Protein AF-0000000086038289 (afdb_homodimer)

Structure (mmCIF, N/CA/C/O backbone):
data_AF-0000000086038289-model_v1
#
loop_
_entity.id
_entity.type
_entity.pdbx_description
1 polymer 'Transmembrane protein'
#
loop_
_atom_site.group_PDB
_atom_site.id
_atom_site.type_symbol
_atom_site.label_atom_id
_atom_site.label_alt_id
_atom_site.label_comp_id
_atom_site.label_asym_id
_atom_site.label_entity_id
_atom_site.label_seq_id
_atom_site.pdbx_PDB_ins_code
_atom_site.Cartn_x
_atom_site.Cartn_y
_atom_site.Cartn_z
_atom_site.occupancy
_atom_site.B_iso_or_equiv
_atom_site.auth_seq_id
_atom_site.auth_comp_id
_atom_site.auth_asym_id
_atom_site.auth_atom_id
_atom_site.pdbx_PDB_model_num
ATOM 1 N N . MET A 1 1 ? -12.789 -23.281 13.844 1 63.75 1 MET A N 1
ATOM 2 C CA . MET A 1 1 ? -12.156 -24.422 13.195 1 63.75 1 MET A CA 1
ATOM 3 C C . MET A 1 1 ? -13.172 -25.219 12.391 1 63.75 1 MET A C 1
ATOM 5 O O . MET A 1 1 ? -12.883 -25.656 11.273 1 63.75 1 MET A O 1
ATOM 9 N N . GLY A 1 2 ? -14.281 -25.141 12.805 1 69.75 2 GLY A N 1
ATOM 10 C CA . GLY A 1 2 ? -15.336 -25.875 12.117 1 69.75 2 GLY A CA 1
ATOM 11 C C . GLY A 1 2 ? -15.688 -25.297 10.766 1 69.75 2 GLY A C 1
ATOM 12 O O . GLY A 1 2 ? -15.836 -26.031 9.781 1 69.75 2 GLY A O 1
ATOM 13 N N . LYS A 1 3 ? -15.633 -24.031 10.641 1 82.62 3 LYS A N 1
ATOM 14 C CA . LYS A 1 3 ? -15.992 -23.375 9.383 1 82.62 3 LYS A CA 1
ATOM 15 C C . LYS A 1 3 ? -14.914 -23.594 8.328 1 82.62 3 LYS A C 1
ATOM 17 O O . LYS A 1 3 ? -15.219 -23.781 7.148 1 82.62 3 LYS A O 1
ATOM 22 N N . VAL A 1 4 ? -13.648 -23.75 8.844 1 89.62 4 VAL A N 1
ATOM 23 C CA . VAL A 1 4 ? -12.516 -23.953 7.945 1 89.62 4 VAL A CA 1
ATOM 24 C C . VAL A 1 4 ? -12.586 -25.344 7.336 1 89.62 4 VAL A C 1
ATOM 26 O O . VAL A 1 4 ? -12.438 -25.516 6.121 1 89.62 4 VAL A O 1
ATOM 29 N N . ILE A 1 5 ? -12.875 -26.281 8.109 1 90.94 5 ILE A N 1
ATOM 30 C CA . ILE A 1 5 ? -12.914 -27.672 7.656 1 90.94 5 ILE A CA 1
ATOM 31 C C . ILE A 1 5 ? -14.086 -27.875 6.703 1 90.94 5 ILE A C 1
ATOM 33 O O . ILE A 1 5 ? -13.977 -28.594 5.707 1 90.94 5 ILE A O 1
ATOM 37 N N . LYS A 1 6 ? -15.156 -27.25 6.996 1 90.75 6 LYS A N 1
ATOM 38 C CA . LYS A 1 6 ? -16.328 -27.344 6.129 1 90.75 6 LYS A CA 1
ATOM 39 C C . LYS A 1 6 ? -16.047 -26.75 4.758 1 90.75 6 LYS A C 1
ATOM 41 O O . LYS A 1 6 ? -16.406 -27.328 3.732 1 90.75 6 LYS A O 1
ATOM 46 N N . THR A 1 7 ? -15.375 -25.688 4.785 1 91.5 7 THR A N 1
ATOM 47 C CA . THR A 1 7 ? -15.047 -25.016 3.525 1 91.5 7 THR A CA 1
ATOM 48 C C . THR A 1 7 ? -14.039 -25.844 2.73 1 91.5 7 THR A C 1
ATOM 50 O O . THR A 1 7 ? -14.133 -25.938 1.505 1 91.5 7 THR A O 1
ATOM 53 N N . LEU A 1 8 ? -13.117 -26.438 3.459 1 93.44 8 LEU A N 1
ATOM 54 C CA . LEU A 1 8 ? -12.117 -27.266 2.797 1 93.44 8 LEU A CA 1
ATOM 55 C C . LEU A 1 8 ? -12.758 -28.516 2.203 1 93.44 8 LEU A C 1
ATOM 57 O O . LEU A 1 8 ? -12.43 -28.922 1.083 1 93.44 8 LEU A O 1
ATOM 61 N N . ARG A 1 9 ? -13.703 -29.094 2.893 1 93.12 9 ARG A N 1
ATOM 62 C CA . ARG A 1 9 ? -14.406 -30.281 2.402 1 93.12 9 ARG A CA 1
ATOM 63 C C . ARG A 1 9 ? -15.258 -29.938 1.184 1 93.12 9 ARG A C 1
ATOM 65 O O . ARG A 1 9 ? -15.297 -30.703 0.214 1 93.12 9 ARG A O 1
ATOM 72 N N . LYS A 1 10 ? -15.859 -28.844 1.249 1 92.44 10 LYS A N 1
ATOM 73 C CA . LYS A 1 10 ? -16.656 -28.391 0.11 1 92.44 10 LYS A CA 1
ATOM 74 C C . LYS A 1 10 ? -15.773 -28.141 -1.113 1 92.44 10 LYS A C 1
ATOM 76 O O . LYS A 1 10 ? -16.188 -28.438 -2.242 1 92.44 10 LYS A O 1
ATOM 81 N N . SER A 1 11 ? -14.609 -27.641 -0.886 1 93.81 11 SER A N 1
ATOM 82 C CA . SER A 1 11 ? -13.688 -27.375 -1.986 1 93.81 11 SER A CA 1
ATOM 83 C C . SER A 1 11 ? -13.203 -28.672 -2.631 1 93.81 11 SER A C 1
ATOM 85 O O . SER A 1 11 ? -13.141 -28.766 -3.857 1 93.81 11 SER A O 1
ATOM 87 N N . ILE A 1 12 ? -12.906 -29.609 -1.766 1 93.38 12 ILE A N 1
ATOM 88 C CA . ILE A 1 12 ? -12.422 -30.891 -2.275 1 93.38 12 ILE A CA 1
ATOM 89 C C . ILE A 1 12 ? -13.547 -31.609 -3.01 1 93.38 12 ILE A C 1
ATOM 91 O O . ILE A 1 12 ? -13.32 -32.25 -4.043 1 93.38 12 ILE A O 1
ATOM 95 N N . ASN A 1 13 ? -14.734 -31.484 -2.561 1 92.5 13 ASN A N 1
ATOM 96 C CA . ASN A 1 13 ? -15.891 -32.094 -3.227 1 92.5 13 ASN A CA 1
ATOM 97 C C . ASN A 1 13 ? -16.141 -31.438 -4.586 1 92.5 13 ASN A C 1
ATOM 99 O O . ASN A 1 13 ? -16.484 -32.125 -5.551 1 92.5 13 ASN A O 1
ATOM 103 N N . ALA A 1 14 ? -15.961 -30.188 -4.613 1 91.81 14 ALA A N 1
ATOM 104 C CA . ALA A 1 14 ? -16.125 -29.484 -5.883 1 91.81 14 ALA A CA 1
ATOM 105 C C . ALA A 1 14 ? -15.047 -29.891 -6.883 1 91.81 14 ALA A C 1
ATOM 107 O O . ALA A 1 14 ? -15.328 -30.078 -8.07 1 91.81 14 ALA A O 1
ATOM 108 N N . PHE A 1 15 ? -13.867 -30.078 -6.398 1 93.44 15 PHE A N 1
ATOM 109 C CA . PHE A 1 15 ? -12.758 -30.5 -7.238 1 93.44 15 PHE A CA 1
ATOM 110 C C . PHE A 1 15 ? -13 -31.906 -7.797 1 93.44 15 PHE A C 1
ATOM 112 O O . PHE A 1 15 ? -12.781 -32.156 -8.984 1 93.44 15 PHE A O 1
ATOM 119 N N . LEU A 1 16 ? -13.508 -32.75 -6.934 1 93.06 16 LEU A N 1
ATOM 120 C CA . LEU A 1 16 ? -13.758 -34.125 -7.355 1 93.06 16 LEU A CA 1
ATOM 121 C C . LEU A 1 16 ? -14.961 -34.219 -8.289 1 93.06 16 LEU A C 1
ATOM 123 O O . LEU A 1 16 ? -15 -35.062 -9.195 1 93.06 16 LEU A O 1
ATOM 127 N N . HIS A 1 17 ? -15.844 -33.312 -8.141 1 89.94 17 HIS A N 1
ATOM 128 C CA . HIS A 1 17 ? -17.047 -33.281 -8.977 1 89.94 17 HIS A CA 1
ATOM 129 C C . HIS A 1 17 ? -16.703 -32.906 -10.414 1 89.94 17 HIS A C 1
ATOM 131 O O . HIS A 1 17 ? -17.25 -33.469 -11.359 1 89.94 17 HIS A O 1
ATOM 137 N N . PHE A 1 18 ? -15.797 -32 -10.594 1 90.88 18 PHE A N 1
ATOM 138 C CA . PHE A 1 18 ? -15.406 -31.547 -11.922 1 90.88 18 PHE A CA 1
ATOM 139 C C . PHE A 1 18 ? -13.961 -31.938 -12.227 1 90.88 18 PHE A C 1
ATOM 141 O O . PHE A 1 18 ? -13.227 -31.172 -12.859 1 90.88 18 PHE A O 1
ATOM 148 N N . TYR A 1 19 ? -13.555 -33.062 -11.797 1 91.19 19 TYR A N 1
ATOM 149 C CA . TYR A 1 19 ? -12.156 -33.469 -11.852 1 91.19 19 TYR A CA 1
ATOM 150 C C . TYR A 1 19 ? -11.648 -33.5 -13.289 1 91.19 19 TYR A C 1
ATOM 152 O O . TYR A 1 19 ? -10.547 -33.031 -13.578 1 91.19 19 TYR A O 1
ATOM 160 N N . HIS A 1 20 ? -12.406 -34 -14.281 1 89.88 20 HIS A N 1
ATOM 161 C CA . HIS A 1 20 ? -11.953 -34.156 -15.664 1 89.88 20 HIS A CA 1
ATOM 162 C C . HIS A 1 20 ? -11.75 -32.812 -16.328 1 89.88 20 HIS A C 1
ATOM 164 O O . HIS A 1 20 ? -10.727 -32.562 -16.969 1 89.88 20 HIS A O 1
ATOM 170 N N . SER A 1 21 ? -12.688 -31.953 -16.094 1 90.31 21 SER A N 1
ATOM 171 C CA . SER A 1 21 ? -12.578 -30.625 -16.688 1 90.31 21 SER A CA 1
ATOM 172 C C . SER A 1 21 ? -11.461 -29.828 -16.047 1 90.31 21 SER A C 1
ATOM 174 O O . SER A 1 21 ? -10.672 -29.188 -16.75 1 90.31 21 SER A O 1
ATOM 176 N N . LEU A 1 22 ? -11.289 -29.922 -14.734 1 93.81 22 LEU A N 1
ATOM 177 C CA . LEU A 1 22 ? -10.297 -29.141 -14.008 1 93.81 22 LEU A CA 1
ATOM 178 C C . LEU A 1 22 ? -8.891 -29.703 -14.242 1 93.81 22 LEU A C 1
ATOM 180 O O . LEU A 1 22 ? -7.926 -28.953 -14.344 1 93.81 22 LEU A O 1
ATOM 184 N N . ALA A 1 23 ? -8.82 -30.969 -14.305 1 94.31 23 ALA A N 1
ATOM 185 C CA . ALA A 1 23 ? -7.527 -31.609 -14.586 1 94.31 23 ALA A CA 1
ATOM 186 C C . ALA A 1 23 ? -7.035 -31.25 -15.984 1 94.31 23 ALA A C 1
ATOM 188 O O . ALA A 1 23 ? -5.832 -31.078 -16.203 1 94.31 23 ALA A O 1
ATOM 189 N N . SER A 1 24 ? -7.969 -31.125 -16.906 1 93.62 24 SER A N 1
ATOM 190 C CA . SER A 1 24 ? -7.598 -30.734 -18.266 1 93.62 24 SER A CA 1
ATOM 191 C C . SER A 1 24 ? -7.137 -29.281 -18.312 1 93.62 24 SER A C 1
ATOM 193 O O . SER A 1 24 ? -6.176 -28.953 -19.016 1 93.62 24 SER A O 1
ATOM 195 N N . ILE A 1 25 ? -7.754 -28.438 -17.578 1 93.62 25 ILE A N 1
ATOM 196 C CA . ILE A 1 25 ? -7.355 -27.047 -17.516 1 93.62 25 ILE A CA 1
ATOM 197 C C . ILE A 1 25 ? -5.969 -26.922 -16.875 1 93.62 25 ILE A C 1
ATOM 199 O O . ILE A 1 25 ? -5.125 -26.156 -17.359 1 93.62 25 ILE A O 1
ATOM 203 N N . ALA A 1 26 ? -5.742 -27.703 -15.82 1 95.56 26 ALA A N 1
ATOM 204 C CA . ALA A 1 26 ? -4.438 -27.719 -15.164 1 95.56 26 ALA A CA 1
ATOM 205 C C . ALA A 1 26 ? -3.344 -28.188 -16.125 1 95.56 26 ALA A C 1
ATOM 207 O O . ALA A 1 26 ? -2.252 -27.625 -16.156 1 95.56 26 ALA A O 1
ATOM 208 N N . ALA A 1 27 ? -3.662 -29.125 -16.938 1 94.5 27 ALA A N 1
ATOM 209 C CA . ALA A 1 27 ? -2.68 -29.75 -17.812 1 94.5 27 ALA A CA 1
ATOM 210 C C . ALA A 1 27 ? -2.398 -28.875 -19.031 1 94.5 27 ALA A C 1
ATOM 212 O O . ALA A 1 27 ? -1.263 -28.797 -19.516 1 94.5 27 ALA A O 1
ATOM 213 N N . ILE A 1 28 ? -3.34 -28.125 -19.453 1 93.56 28 ILE A N 1
ATOM 214 C CA . ILE A 1 28 ? -3.182 -27.422 -20.719 1 93.56 28 ILE A CA 1
ATOM 215 C C . ILE A 1 28 ? -2.844 -25.953 -20.453 1 93.56 28 ILE A C 1
ATOM 217 O O . ILE A 1 28 ? -1.896 -25.406 -21.031 1 93.56 28 ILE A O 1
ATOM 221 N N . LEU A 1 29 ? -3.516 -25.406 -19.562 1 93.81 29 LEU A N 1
ATOM 222 C CA . LEU A 1 29 ? -3.387 -23.953 -19.406 1 93.81 29 LEU A CA 1
ATOM 223 C C . LEU A 1 29 ? -2.424 -23.609 -18.266 1 93.81 29 LEU A C 1
ATOM 225 O O . LEU A 1 29 ? -1.575 -22.734 -18.422 1 93.81 29 LEU A O 1
ATOM 229 N N . ILE A 1 30 ? -2.457 -24.297 -17.109 1 95.94 30 ILE A N 1
ATOM 230 C CA . ILE A 1 30 ? -1.683 -23.922 -15.938 1 95.94 30 ILE A CA 1
ATOM 231 C C . ILE A 1 30 ? -0.299 -24.562 -16 1 95.94 30 ILE A C 1
ATOM 233 O O . ILE A 1 30 ? 0.666 -24.031 -15.453 1 95.94 30 ILE A O 1
ATOM 237 N N . PHE A 1 31 ? -0.179 -25.609 -16.734 1 96 31 PHE A N 1
ATOM 238 C CA . PHE A 1 31 ? 1.051 -26.391 -16.766 1 96 31 PHE A CA 1
ATOM 239 C C . PHE A 1 31 ? 2.225 -25.547 -17.234 1 96 31 PHE A C 1
ATOM 241 O O . PHE A 1 31 ? 3.277 -25.516 -16.594 1 96 31 PHE A O 1
ATOM 248 N N . PRO A 1 32 ? 2.104 -24.828 -18.344 1 93.75 32 PRO A N 1
ATOM 249 C CA . PRO A 1 32 ? 3.244 -24.016 -18.766 1 93.75 32 PRO A CA 1
ATOM 250 C C . PRO A 1 32 ? 3.641 -22.969 -17.719 1 93.75 32 PRO A C 1
ATOM 252 O O . PRO A 1 32 ? 4.828 -22.672 -17.562 1 93.75 32 PRO A O 1
ATOM 255 N N . PHE A 1 33 ? 2.75 -22.453 -17.047 1 94.5 33 PHE A N 1
ATOM 256 C CA . PHE A 1 33 ? 3.033 -21.484 -15.984 1 94.5 33 PHE A CA 1
ATOM 257 C C . PHE A 1 33 ? 3.742 -22.156 -14.812 1 94.5 33 PHE A C 1
ATOM 259 O O . PHE A 1 33 ? 4.758 -21.641 -14.328 1 94.5 33 PHE A O 1
ATOM 266 N N . SER A 1 34 ? 3.221 -23.25 -14.383 1 95.19 34 SER A N 1
ATOM 267 C CA . SER A 1 34 ? 3.816 -23.969 -13.258 1 95.19 34 SER A CA 1
ATOM 268 C C . SER A 1 34 ? 5.23 -24.438 -13.586 1 95.19 34 SER A C 1
ATOM 270 O O . SER A 1 34 ? 6.133 -24.328 -12.742 1 95.19 34 SER A O 1
ATOM 272 N N . ALA A 1 35 ? 5.383 -24.938 -14.773 1 93.62 35 ALA A N 1
ATOM 273 C CA . ALA A 1 35 ? 6.711 -25.375 -15.203 1 93.62 35 ALA A CA 1
ATOM 274 C C . ALA A 1 35 ? 7.695 -24.203 -15.203 1 93.62 35 ALA A C 1
ATOM 276 O O . ALA A 1 35 ? 8.828 -24.344 -14.742 1 93.62 35 ALA A O 1
ATOM 277 N N . SER A 1 36 ? 7.227 -23.078 -15.633 1 92.62 36 SER A N 1
ATOM 278 C CA . SER A 1 36 ? 8.102 -21.906 -15.688 1 92.62 36 SER A CA 1
ATOM 279 C C . SER A 1 36 ? 8.43 -21.391 -14.297 1 92.62 36 SER A C 1
ATOM 281 O O . SER A 1 36 ? 9.547 -20.953 -14.039 1 92.62 36 SER A O 1
ATOM 283 N N . VAL A 1 37 ? 7.48 -21.453 -13.438 1 92.69 37 VAL A N 1
ATOM 284 C CA . VAL A 1 37 ? 7.684 -20.969 -12.078 1 92.69 37 VAL A CA 1
ATOM 285 C C . VAL A 1 37 ? 8.664 -21.891 -11.344 1 92.69 37 VAL A C 1
ATOM 287 O O . VAL A 1 37 ? 9.617 -21.406 -10.727 1 92.69 37 VAL A O 1
ATOM 290 N N . ILE A 1 38 ? 8.484 -23.188 -11.422 1 92.75 38 ILE A N 1
ATOM 291 C CA . ILE A 1 38 ? 9.328 -24.141 -10.719 1 92.75 38 ILE A CA 1
ATOM 292 C C . ILE A 1 38 ? 10.75 -24.078 -11.266 1 92.75 38 ILE A C 1
ATOM 294 O O . ILE A 1 38 ? 11.719 -24.125 -10.508 1 92.75 38 ILE A O 1
ATOM 298 N N . LEU A 1 39 ? 10.898 -23.922 -12.578 1 89.38 39 LEU A N 1
ATOM 299 C CA . LEU A 1 39 ? 12.211 -23.828 -13.203 1 89.38 39 LEU A CA 1
ATOM 300 C C . LEU A 1 39 ? 12.914 -22.531 -12.812 1 89.38 39 LEU A C 1
ATOM 302 O O . LEU A 1 39 ? 14.102 -22.531 -12.477 1 89.38 39 LEU A O 1
ATOM 306 N N . SER A 1 40 ? 12.219 -21.484 -12.766 1 89.56 40 SER A N 1
ATOM 307 C CA . SER A 1 40 ? 12.812 -20.172 -12.477 1 89.56 40 SER A CA 1
ATOM 308 C C . SER A 1 40 ? 13.195 -20.062 -11.008 1 89.56 40 SER A C 1
ATOM 310 O O . SER A 1 40 ? 14.195 -19.422 -10.672 1 89.56 40 SER A O 1
ATOM 312 N N . GLN A 1 41 ? 12.43 -20.656 -10.18 1 87.06 41 GLN A N 1
ATOM 313 C CA . GLN A 1 41 ? 12.695 -20.562 -8.75 1 87.06 41 GLN A CA 1
ATOM 314 C C . GLN A 1 41 ? 13.844 -21.484 -8.344 1 87.06 41 GLN A C 1
ATOM 316 O O . GLN A 1 41 ? 14.469 -21.281 -7.297 1 87.06 41 GLN A O 1
ATOM 321 N N . SER A 1 42 ? 14.125 -22.453 -9.094 1 85.56 42 SER A N 1
ATOM 322 C CA . SER A 1 42 ? 15.164 -23.422 -8.75 1 85.56 42 SER A CA 1
ATOM 323 C C . SER A 1 42 ? 16.531 -22.969 -9.281 1 85.56 42 SER A C 1
ATOM 325 O O . SER A 1 42 ? 17.547 -23.562 -8.938 1 85.56 42 SER A O 1
ATOM 327 N N . LEU A 1 43 ? 16.516 -21.891 -9.992 1 83.75 43 LEU A N 1
ATOM 328 C CA . LEU A 1 43 ? 17.797 -21.438 -10.547 1 83.75 43 LEU A CA 1
ATOM 329 C C . LEU A 1 43 ? 18.625 -20.734 -9.477 1 83.75 43 LEU A C 1
ATOM 331 O O . LEU A 1 43 ? 18.078 -20 -8.648 1 83.75 43 LEU A O 1
ATOM 335 N N . SER A 1 44 ? 19.812 -21.141 -9.312 1 80.06 44 SER A N 1
ATOM 336 C CA . SER A 1 44 ? 20.75 -20.547 -8.367 1 80.06 44 SER A CA 1
ATOM 337 C C . SER A 1 44 ? 21.484 -19.375 -8.992 1 80.06 44 SER A C 1
ATOM 339 O O . SER A 1 44 ? 21.766 -19.375 -10.188 1 80.06 44 SER A O 1
ATOM 341 N N . PRO A 1 45 ? 21.703 -18.359 -8.188 1 80.75 45 PRO A N 1
ATOM 342 C CA . PRO A 1 45 ? 22.422 -17.172 -8.688 1 80.75 45 PRO A CA 1
ATOM 343 C C . PRO A 1 45 ? 23.781 -17.516 -9.266 1 80.75 45 PRO A C 1
ATOM 345 O O . PRO A 1 45 ? 24.312 -16.781 -10.109 1 80.75 45 PRO A O 1
ATOM 348 N N . SER A 1 46 ? 24.375 -18.594 -8.906 1 79.19 46 SER A N 1
ATOM 349 C CA . SER A 1 46 ? 25.719 -18.938 -9.359 1 79.19 46 SER A CA 1
ATOM 350 C C . SER A 1 46 ? 25.734 -19.328 -10.828 1 79.19 46 SER A C 1
ATOM 352 O O . SER A 1 46 ? 26.734 -19.125 -11.523 1 79.19 46 SER A O 1
ATOM 354 N N . TYR A 1 47 ? 24.562 -19.688 -11.359 1 76.81 47 TYR A N 1
ATOM 355 C CA . TYR A 1 47 ? 24.594 -20.266 -12.703 1 76.81 47 TYR A CA 1
ATOM 356 C C . TYR A 1 47 ? 23.984 -19.297 -13.719 1 76.81 47 TYR A C 1
ATOM 358 O O . TYR A 1 47 ? 24.203 -19.422 -14.922 1 76.81 47 TYR A O 1
ATOM 366 N N . PHE A 1 48 ? 23.344 -18.266 -13.172 1 85.12 48 PHE A N 1
ATOM 367 C CA . PHE A 1 48 ? 22.672 -17.359 -14.086 1 85.12 48 PHE A CA 1
ATOM 368 C C . PHE A 1 48 ? 23.141 -15.922 -13.852 1 85.12 48 PHE A C 1
ATOM 370 O O . PHE A 1 48 ? 22.969 -15.375 -12.758 1 85.12 48 PHE A O 1
ATOM 377 N N . PRO A 1 49 ? 23.703 -15.289 -14.773 1 85.06 49 PRO A N 1
ATOM 378 C CA . PRO A 1 49 ? 24.312 -13.961 -14.625 1 85.06 49 PRO A CA 1
ATOM 379 C C . PRO A 1 49 ? 23.297 -12.898 -14.195 1 85.06 49 PRO A C 1
ATOM 381 O O . PRO A 1 49 ? 23.625 -12.031 -13.383 1 85.06 49 PRO A O 1
ATOM 384 N N . ILE A 1 50 ? 22.125 -12.961 -14.797 1 85 50 ILE A N 1
ATOM 385 C CA . ILE A 1 50 ? 21.125 -11.953 -14.461 1 85 50 ILE A CA 1
ATOM 386 C C . ILE A 1 50 ? 20.75 -12.062 -12.984 1 85 50 ILE A C 1
ATOM 388 O O . ILE A 1 50 ? 20.625 -11.047 -12.289 1 85 50 ILE A O 1
ATOM 392 N N . LEU A 1 51 ? 20.641 -13.25 -12.539 1 88.56 51 LEU A N 1
ATOM 393 C CA . LEU A 1 51 ? 20.297 -13.484 -11.141 1 88.56 51 LEU A CA 1
ATOM 394 C C . LEU A 1 51 ? 21.438 -13.078 -10.227 1 88.56 51 LEU A C 1
ATOM 396 O O . LEU A 1 51 ? 21.219 -12.531 -9.141 1 88.56 51 LEU A O 1
ATOM 400 N N . ARG A 1 52 ? 22.594 -13.242 -10.664 1 89 52 ARG A N 1
ATOM 401 C CA . ARG A 1 52 ? 23.766 -12.859 -9.891 1 89 52 ARG A CA 1
ATOM 402 C C . ARG A 1 52 ? 23.875 -11.344 -9.75 1 89 52 ARG A C 1
ATOM 404 O O . ARG A 1 52 ? 24.172 -10.828 -8.672 1 89 52 ARG A O 1
ATOM 411 N N . THR A 1 53 ? 23.641 -10.688 -10.812 1 86.38 53 THR A N 1
ATOM 412 C CA . THR A 1 53 ? 23.688 -9.234 -10.781 1 86.38 53 THR A CA 1
ATOM 413 C C . THR A 1 53 ? 22.609 -8.672 -9.859 1 86.38 53 THR A C 1
ATOM 415 O O . THR A 1 53 ? 22.859 -7.742 -9.094 1 86.38 53 THR A O 1
ATOM 418 N N . LEU A 1 54 ? 21.438 -9.312 -9.969 1 86.88 54 LEU A N 1
ATOM 419 C CA . LEU A 1 54 ? 20.344 -8.883 -9.102 1 86.88 54 LEU A CA 1
ATOM 420 C C . LEU A 1 54 ? 20.672 -9.156 -7.637 1 86.88 54 LEU A C 1
ATOM 422 O O . LEU A 1 54 ? 20.422 -8.312 -6.773 1 86.88 54 LEU A O 1
ATOM 426 N N . TYR A 1 55 ? 21.203 -10.258 -7.438 1 89.5 55 TYR A N 1
ATOM 427 C CA . TYR A 1 55 ? 21.578 -10.641 -6.078 1 89.5 55 TYR A CA 1
ATOM 428 C C . TYR A 1 55 ? 22.609 -9.672 -5.504 1 89.5 55 TYR A C 1
ATOM 430 O O . TYR A 1 55 ? 22.469 -9.227 -4.363 1 89.5 55 TYR A O 1
ATOM 438 N N . HIS A 1 56 ? 23.547 -9.336 -6.277 1 88.69 56 HIS A N 1
ATOM 439 C CA . HIS A 1 56 ? 24.594 -8.438 -5.82 1 88.69 56 HIS A CA 1
ATOM 440 C C . HIS A 1 56 ? 24.047 -7.027 -5.602 1 88.69 56 HIS A C 1
ATOM 442 O O . HIS A 1 56 ? 24.422 -6.355 -4.641 1 88.69 56 HIS A O 1
ATOM 448 N N . ARG A 1 57 ? 23.234 -6.645 -6.43 1 88.25 57 ARG A N 1
ATOM 449 C CA . ARG A 1 57 ? 22.641 -5.316 -6.285 1 88.25 57 ARG A CA 1
ATOM 450 C C . ARG A 1 57 ? 21.812 -5.227 -5.012 1 88.25 57 ARG A C 1
ATOM 452 O O . ARG A 1 57 ? 21.875 -4.23 -4.289 1 88.25 57 ARG A O 1
ATOM 459 N N . ILE A 1 58 ? 21.016 -6.219 -4.754 1 89.44 58 ILE A N 1
ATOM 460 C CA . ILE A 1 58 ? 20.188 -6.227 -3.557 1 89.44 58 ILE A CA 1
ATOM 461 C C . ILE A 1 58 ? 21.062 -6.344 -2.316 1 89.44 58 ILE A C 1
ATOM 463 O O . ILE A 1 58 ? 20.766 -5.746 -1.278 1 89.44 58 ILE A O 1
ATOM 467 N N . GLN A 1 59 ? 22.109 -7.055 -2.498 1 91.31 59 GLN A N 1
ATOM 468 C CA . GLN A 1 59 ? 23.062 -7.164 -1.389 1 91.31 59 GLN A CA 1
ATOM 469 C C . GLN A 1 59 ? 23.688 -5.812 -1.061 1 91.31 59 GLN A C 1
ATOM 471 O O . GLN A 1 59 ? 23.828 -5.457 0.111 1 91.31 59 GLN A O 1
ATOM 476 N N . LEU A 1 60 ? 24.031 -5.07 -2.066 1 89.62 60 LEU A N 1
ATOM 477 C CA . LEU A 1 60 ? 24.594 -3.736 -1.868 1 89.62 60 LEU A CA 1
ATOM 478 C C . LEU A 1 60 ? 23.562 -2.811 -1.224 1 89.62 60 LEU A C 1
ATOM 480 O O . LEU A 1 60 ? 23.906 -1.981 -0.38 1 89.62 60 LEU A O 1
ATOM 484 N N . LEU A 1 61 ? 22.391 -3.004 -1.607 1 90 61 LEU A N 1
ATOM 485 C CA . LEU A 1 61 ? 21.312 -2.209 -1.023 1 90 61 LEU A CA 1
ATOM 486 C C . LEU A 1 61 ? 21.141 -2.527 0.459 1 90 61 LEU A C 1
ATOM 488 O O . LEU A 1 61 ? 20.953 -1.621 1.274 1 90 61 LEU A O 1
ATOM 492 N N . PHE A 1 62 ? 21.188 -3.801 0.771 1 89.62 62 PHE A N 1
ATOM 493 C CA . PHE A 1 62 ? 21.047 -4.211 2.162 1 89.62 62 PHE A CA 1
ATOM 494 C C . PHE A 1 62 ? 22.203 -3.705 3.004 1 89.62 62 PHE A C 1
ATOM 496 O O . PHE A 1 62 ? 22.016 -3.285 4.148 1 89.62 62 PHE A O 1
ATOM 503 N N . GLN A 1 63 ? 23.375 -3.711 2.416 1 88.19 63 GLN A N 1
ATOM 504 C CA . GLN A 1 63 ? 24.547 -3.201 3.119 1 88.19 63 GLN A CA 1
ATOM 505 C C . GLN A 1 63 ? 24.438 -1.695 3.34 1 88.19 63 GLN A C 1
ATOM 507 O O . GLN A 1 63 ? 24.75 -1.199 4.426 1 88.19 63 GLN A O 1
ATOM 512 N N . ALA A 1 64 ? 23.984 -1.032 2.322 1 87.81 64 ALA A N 1
ATOM 513 C CA . ALA A 1 64 ? 23.828 0.417 2.424 1 87.81 64 ALA A CA 1
ATOM 514 C C . ALA A 1 64 ? 22.734 0.791 3.424 1 87.81 64 ALA A C 1
ATOM 516 O O . ALA A 1 64 ? 22.797 1.855 4.043 1 87.81 64 ALA A O 1
ATOM 517 N N . ALA A 1 65 ? 21.734 -0.075 3.539 1 86.81 65 ALA A N 1
ATOM 518 C CA . ALA A 1 65 ? 20.641 0.174 4.477 1 86.81 65 ALA A CA 1
ATOM 519 C C . ALA A 1 65 ? 21.078 -0.08 5.914 1 86.81 65 ALA A C 1
ATOM 521 O O . ALA A 1 65 ? 20.391 0.305 6.859 1 86.81 65 ALA A O 1
ATOM 522 N N . GLY A 1 66 ? 22.203 -0.726 6.129 1 81.94 66 GLY A N 1
ATOM 523 C CA . GLY A 1 66 ? 22.719 -0.978 7.465 1 81.94 66 GLY A CA 1
ATOM 524 C C . GLY A 1 66 ? 22.25 -2.299 8.047 1 81.94 66 GLY A C 1
ATOM 525 O O . GLY A 1 66 ? 22.219 -2.467 9.266 1 81.94 66 GLY A O 1
ATOM 526 N N . PHE A 1 67 ? 21.75 -3.166 7.211 1 85.56 67 PHE A N 1
ATOM 527 C CA . PHE A 1 67 ? 21.312 -4.469 7.707 1 85.56 67 PHE A CA 1
ATOM 528 C C . PHE A 1 67 ? 22.516 -5.363 7.988 1 85.56 67 PHE A C 1
ATOM 530 O O . PHE A 1 67 ? 23.5 -5.328 7.258 1 85.56 67 PHE A O 1
ATOM 537 N N . PRO A 1 68 ? 22.438 -5.988 9.055 1 80.62 68 PRO A N 1
ATOM 538 C CA . PRO A 1 68 ? 23.578 -6.844 9.383 1 80.62 68 PRO A CA 1
ATOM 539 C C . PRO A 1 68 ? 23.828 -7.934 8.344 1 80.62 68 PRO A C 1
ATOM 541 O O . PRO A 1 68 ? 22.922 -8.711 8.039 1 80.62 68 PRO A O 1
ATOM 544 N N . ALA A 1 69 ? 24.953 -7.871 7.703 1 74.44 69 ALA A N 1
ATOM 545 C CA . ALA A 1 69 ? 25.312 -8.828 6.66 1 74.44 69 ALA A CA 1
ATOM 546 C C . ALA A 1 69 ? 25.469 -10.234 7.234 1 74.44 69 ALA A C 1
ATOM 548 O O . ALA A 1 69 ? 25.328 -11.227 6.512 1 74.44 69 ALA A O 1
ATOM 549 N N . SER A 1 70 ? 25.719 -10.258 8.516 1 73.81 70 SER A N 1
ATOM 550 C CA . SER A 1 70 ? 26.031 -11.531 9.148 1 73.81 70 SER A CA 1
ATOM 551 C C . SER A 1 70 ? 24.75 -12.297 9.484 1 73.81 70 SER A C 1
ATOM 553 O O . SER A 1 70 ? 24.781 -13.5 9.75 1 73.81 70 SER A O 1
ATOM 555 N N . SER A 1 71 ? 23.703 -11.633 9.352 1 81.38 71 SER A N 1
ATOM 556 C CA . SER A 1 71 ? 22.469 -12.328 9.719 1 81.38 71 SER A CA 1
ATOM 557 C C . SER A 1 71 ? 22.016 -13.258 8.609 1 81.38 71 SER A C 1
ATOM 559 O O . SER A 1 71 ? 22.016 -12.883 7.434 1 81.38 71 SER A O 1
ATOM 561 N N . GLN A 1 72 ? 21.75 -14.516 8.977 1 84.94 72 GLN A N 1
ATOM 562 C CA . GLN A 1 72 ? 21.281 -15.547 8.055 1 84.94 72 GLN A CA 1
ATOM 563 C C . GLN A 1 72 ? 19.938 -15.172 7.457 1 84.94 72 GLN A C 1
ATOM 565 O O . GLN A 1 72 ? 19.641 -15.492 6.301 1 84.94 72 GLN A O 1
ATOM 570 N N . PHE A 1 73 ? 19.188 -14.375 8.219 1 86.5 73 PHE A N 1
ATOM 571 C CA . PHE A 1 73 ? 17.875 -13.992 7.738 1 86.5 73 PHE A CA 1
ATOM 572 C C . PHE A 1 73 ? 17.969 -13.109 6.504 1 86.5 73 PHE A C 1
ATOM 574 O O . PHE A 1 73 ? 17.281 -13.328 5.512 1 86.5 73 PHE A O 1
ATOM 581 N N . PHE A 1 74 ? 18.859 -12.172 6.508 1 89.12 74 PHE A N 1
ATOM 582 C CA . PHE A 1 74 ? 18.938 -11.227 5.402 1 89.12 74 PHE A CA 1
ATOM 583 C C . PHE A 1 74 ? 19.578 -11.867 4.184 1 89.12 74 PHE A C 1
ATOM 585 O O . PHE A 1 74 ? 19.281 -11.492 3.047 1 89.12 74 PHE A O 1
ATOM 592 N N . SER A 1 75 ? 20.406 -12.859 4.441 1 88.62 75 SER A N 1
ATOM 593 C CA . SER A 1 75 ? 20.969 -13.594 3.311 1 88.62 75 SER A CA 1
ATOM 594 C C . SER A 1 75 ? 19.906 -14.422 2.604 1 88.62 75 SER A C 1
ATOM 596 O O . SER A 1 75 ? 19.844 -14.438 1.373 1 88.62 75 SER A O 1
ATOM 598 N N . LEU A 1 76 ? 19.078 -15.062 3.447 1 87.94 76 LEU A N 1
ATOM 599 C CA . LEU A 1 76 ? 17.984 -15.844 2.889 1 87.94 76 LEU A CA 1
ATOM 600 C C . LEU A 1 76 ? 16.969 -14.938 2.197 1 87.94 76 LEU A C 1
ATOM 602 O O . LEU A 1 76 ? 16.438 -15.289 1.141 1 87.94 76 LEU A O 1
ATOM 606 N N . LEU A 1 77 ? 16.719 -13.828 2.795 1 89.19 77 LEU A N 1
ATOM 607 C CA . LEU A 1 77 ? 15.758 -12.883 2.238 1 89.19 77 LEU A CA 1
ATOM 608 C C . LEU A 1 77 ? 16.25 -12.336 0.9 1 89.19 77 LEU A C 1
ATOM 610 O O . LEU A 1 77 ? 15.461 -12.188 -0.039 1 89.19 77 LEU A O 1
ATOM 614 N N . ASN A 1 78 ? 17.5 -12.031 0.852 1 91 78 ASN A N 1
ATOM 615 C CA . ASN A 1 78 ? 18.078 -11.555 -0.397 1 91 78 ASN A CA 1
ATOM 616 C C . ASN A 1 78 ? 17.969 -12.602 -1.505 1 91 78 ASN A C 1
ATOM 618 O O . ASN A 1 78 ? 17.609 -12.273 -2.635 1 91 78 ASN A O 1
ATOM 622 N N . LEU A 1 79 ? 18.25 -13.812 -1.145 1 89 79 LEU A N 1
ATOM 623 C CA . LEU A 1 79 ? 18.141 -14.891 -2.119 1 89 79 LEU A CA 1
ATOM 624 C C . LEU A 1 79 ? 16.703 -15.062 -2.602 1 89 79 LEU A C 1
ATOM 626 O O . LEU A 1 79 ? 16.453 -15.117 -3.807 1 89 79 LEU A O 1
ATOM 630 N N . LYS A 1 80 ? 15.836 -15.062 -1.687 1 88.25 80 LYS A N 1
ATOM 631 C CA . LYS A 1 80 ? 14.43 -15.281 -2.031 1 88.25 80 LYS A CA 1
ATOM 632 C C . LYS A 1 80 ? 13.875 -14.102 -2.826 1 88.25 80 LYS A C 1
ATOM 634 O O . LYS A 1 80 ? 13.078 -14.289 -3.744 1 88.25 80 LYS A O 1
ATOM 639 N N . LEU A 1 81 ? 14.242 -12.922 -2.486 1 89.12 81 LEU A N 1
ATOM 640 C CA . LEU A 1 81 ? 13.766 -11.742 -3.193 1 89.12 81 LEU A CA 1
ATOM 641 C C . LEU A 1 81 ? 14.305 -11.711 -4.621 1 89.12 81 LEU A C 1
ATOM 643 O O . LEU A 1 81 ? 13.562 -11.383 -5.555 1 89.12 81 LEU A O 1
ATOM 647 N N . SER A 1 82 ? 15.594 -12.008 -4.777 1 90.19 82 SER A N 1
ATOM 648 C CA . SER A 1 82 ? 16.188 -12.023 -6.109 1 90.19 82 SER A CA 1
ATOM 649 C C . SER A 1 82 ? 15.547 -13.094 -6.984 1 90.19 82 SER A C 1
ATOM 651 O O . SER A 1 82 ? 15.25 -12.852 -8.156 1 90.19 82 SER A O 1
ATOM 653 N N . GLN A 1 83 ? 15.273 -14.203 -6.344 1 88.44 83 GLN A N 1
ATOM 654 C CA . GLN A 1 83 ? 14.625 -15.289 -7.074 1 88.44 83 GLN A CA 1
ATOM 655 C C . GLN A 1 83 ? 13.188 -14.93 -7.441 1 88.44 83 GLN A C 1
ATOM 657 O O . GLN A 1 83 ? 12.719 -15.25 -8.531 1 88.44 83 GLN A O 1
ATOM 662 N N . THR A 1 84 ? 12.516 -14.289 -6.535 1 87.56 84 THR A N 1
ATOM 663 C CA . THR A 1 84 ? 11.125 -13.922 -6.766 1 87.56 84 THR A CA 1
ATOM 664 C C . THR A 1 84 ? 11.016 -12.891 -7.883 1 87.56 84 THR A C 1
ATOM 666 O O . THR A 1 84 ? 10.133 -12.977 -8.734 1 87.56 84 THR A O 1
ATOM 669 N N . ILE A 1 85 ? 11.883 -11.938 -7.883 1 87.19 85 ILE A N 1
ATOM 670 C CA . ILE A 1 85 ? 11.883 -10.914 -8.922 1 87.19 85 ILE A CA 1
ATOM 671 C C . ILE A 1 85 ? 12.188 -11.562 -10.273 1 87.19 85 ILE A C 1
ATOM 673 O O . ILE A 1 85 ? 11.531 -11.258 -11.273 1 87.19 85 ILE A O 1
ATOM 677 N N . PHE A 1 86 ? 13.117 -12.414 -10.281 1 88.88 86 PHE A N 1
ATOM 678 C CA . PHE A 1 86 ? 13.484 -13.102 -11.516 1 88.88 86 PHE A CA 1
ATOM 679 C C . PHE A 1 86 ? 12.328 -13.969 -12.008 1 88.88 86 PHE A C 1
ATOM 681 O O . PHE A 1 86 ? 11.992 -13.953 -13.195 1 88.88 86 PHE A O 1
ATOM 688 N N . SER A 1 87 ? 11.797 -14.742 -11.117 1 90.06 87 SER A N 1
ATOM 689 C CA . SER A 1 87 ? 10.688 -15.609 -11.477 1 90.06 87 SER A CA 1
ATOM 690 C C . SER A 1 87 ? 9.484 -14.805 -11.945 1 90.06 87 SER A C 1
ATOM 692 O O . SER A 1 87 ? 8.781 -15.211 -12.875 1 90.06 87 SER A O 1
ATOM 694 N N . PHE A 1 88 ? 9.227 -13.703 -11.367 1 88.69 88 PHE A N 1
ATOM 695 C CA . PHE A 1 88 ? 8.109 -12.844 -11.758 1 88.69 88 PHE A CA 1
ATOM 696 C C . PHE A 1 88 ? 8.289 -12.352 -13.188 1 88.69 88 PHE A C 1
ATOM 698 O O . PHE A 1 88 ? 7.344 -12.367 -13.977 1 88.69 88 PHE A O 1
ATOM 705 N N . THR A 1 89 ? 9.461 -11.969 -13.508 1 84.94 89 THR A N 1
ATOM 706 C CA . THR A 1 89 ? 9.742 -11.445 -14.844 1 84.94 89 THR A CA 1
ATOM 707 C C . THR A 1 89 ? 9.703 -12.562 -15.875 1 84.94 89 THR A C 1
ATOM 709 O O . THR A 1 89 ? 9.172 -12.383 -16.969 1 84.94 89 THR A O 1
ATOM 712 N N . ALA A 1 90 ? 10.18 -13.68 -15.484 1 87.06 90 ALA A N 1
ATOM 713 C CA . ALA A 1 90 ? 10.266 -14.797 -16.422 1 87.06 90 ALA A CA 1
ATOM 714 C C . ALA A 1 90 ? 8.883 -15.391 -16.688 1 87.06 90 ALA A C 1
ATOM 716 O O . ALA A 1 90 ? 8.617 -15.883 -17.781 1 87.06 90 ALA A O 1
ATOM 717 N N . THR A 1 91 ? 8.008 -15.344 -15.711 1 92.19 91 THR A N 1
ATOM 718 C CA . THR A 1 91 ? 6.711 -16 -15.852 1 92.19 91 THR A CA 1
ATOM 719 C C . THR A 1 91 ? 5.637 -14.992 -16.25 1 92.19 91 THR A C 1
ATOM 721 O O . THR A 1 91 ? 4.469 -15.359 -16.422 1 92.19 91 THR A O 1
ATOM 724 N N . LEU A 1 92 ? 5.949 -13.711 -16.484 1 89.81 92 LEU A N 1
ATOM 725 C CA . LEU A 1 92 ? 5 -12.625 -16.703 1 89.81 92 LEU A CA 1
ATOM 726 C C . LEU A 1 92 ? 4.117 -12.922 -17.922 1 89.81 92 LEU A C 1
ATOM 728 O O . LEU A 1 92 ? 2.895 -12.797 -17.844 1 89.81 92 LEU A O 1
ATOM 732 N N . PRO A 1 93 ? 4.684 -13.383 -19.078 1 89.94 93 PRO A N 1
ATOM 733 C CA . PRO A 1 93 ? 3.826 -13.648 -20.234 1 89.94 93 PRO A CA 1
ATOM 734 C C . PRO A 1 93 ? 2.85 -14.797 -19.984 1 89.94 93 PRO A C 1
ATOM 736 O O . PRO A 1 93 ? 1.694 -14.727 -20.422 1 89.94 93 PRO A O 1
ATOM 739 N N . PHE A 1 94 ? 3.258 -15.812 -19.297 1 93.19 94 PHE A N 1
ATOM 740 C CA . PHE A 1 94 ? 2.395 -16.953 -19.031 1 93.19 94 PHE A CA 1
ATOM 741 C C . PHE A 1 94 ? 1.329 -16.594 -18 1 93.19 94 PHE A C 1
ATOM 743 O O . PHE A 1 94 ? 0.21 -17.109 -18.047 1 93.19 94 PHE A O 1
ATOM 750 N N . THR A 1 95 ? 1.728 -15.758 -17.125 1 92.94 95 THR A N 1
ATOM 751 C CA . THR A 1 95 ? 0.784 -15.336 -16.094 1 92.94 95 THR A CA 1
ATOM 752 C C . THR A 1 95 ? -0.327 -14.477 -16.703 1 92.94 95 THR A C 1
ATOM 754 O O . THR A 1 95 ? -1.506 -14.688 -16.406 1 92.94 95 THR A O 1
ATOM 757 N N . LEU A 1 96 ? -0.003 -13.57 -17.641 1 91.88 96 LEU A N 1
ATOM 758 C CA . LEU A 1 96 ? -0.951 -12.609 -18.188 1 91.88 96 LEU A CA 1
ATOM 759 C C . LEU A 1 96 ? -1.868 -13.273 -19.203 1 91.88 96 LEU A C 1
ATOM 761 O O . LEU A 1 96 ? -2.93 -12.742 -19.531 1 91.88 96 LEU A O 1
ATOM 765 N N . THR A 1 97 ? -1.521 -14.438 -19.672 1 91.62 97 THR A N 1
ATOM 766 C CA . THR A 1 97 ? -2.348 -15.055 -20.703 1 91.62 97 THR A CA 1
ATOM 767 C C . THR A 1 97 ? -2.934 -16.375 -20.203 1 91.62 97 THR A C 1
ATOM 769 O O . THR A 1 97 ? -4.062 -16.406 -19.703 1 91.62 97 THR A O 1
ATOM 772 N N . LEU A 1 98 ? -2.053 -17.344 -19.953 1 94.19 98 LEU A N 1
ATOM 773 C CA . LEU A 1 98 ? -2.521 -18.703 -19.719 1 94.19 98 LEU A CA 1
ATOM 774 C C . LEU A 1 98 ? -3.061 -18.844 -18.297 1 94.19 98 LEU A C 1
ATOM 776 O O . LEU A 1 98 ? -4.129 -19.422 -18.094 1 94.19 98 LEU A O 1
ATOM 780 N N . LEU A 1 99 ? -2.398 -18.312 -17.391 1 95.38 99 LEU A N 1
ATOM 781 C CA . LEU A 1 99 ? -2.82 -18.469 -16 1 95.38 99 LEU A CA 1
ATOM 782 C C . LEU A 1 99 ? -4.133 -17.734 -15.75 1 95.38 99 LEU A C 1
ATOM 784 O O . LEU A 1 99 ? -5.023 -18.266 -15.078 1 95.38 99 LEU A O 1
ATOM 788 N N . LEU A 1 100 ? -4.281 -16.516 -16.234 1 94.94 100 LEU A N 1
ATOM 789 C CA . LEU A 1 100 ? -5.504 -15.742 -16.016 1 94.94 100 LEU A CA 1
ATOM 790 C C . LEU A 1 100 ? -6.691 -16.406 -16.703 1 94.94 100 LEU A C 1
ATOM 792 O O . LEU A 1 100 ? -7.793 -16.438 -16.156 1 94.94 100 LEU A O 1
ATOM 796 N N . LEU A 1 101 ? -6.414 -16.953 -17.859 1 93.31 101 LEU A N 1
ATOM 797 C CA . LEU A 1 101 ? -7.473 -17.672 -18.562 1 93.31 101 LEU A CA 1
ATOM 798 C C . LEU A 1 101 ? -7.875 -18.938 -17.797 1 93.31 101 LEU A C 1
ATOM 800 O O . LEU A 1 101 ? -9.062 -19.266 -17.734 1 93.31 101 LEU A O 1
ATOM 804 N N . ALA A 1 102 ? -6.941 -19.547 -17.25 1 94.44 102 ALA A N 1
ATOM 805 C CA . ALA A 1 102 ? -7.219 -20.75 -16.469 1 94.44 102 ALA A CA 1
ATOM 806 C C . ALA A 1 102 ? -8.031 -20.422 -15.227 1 94.44 102 ALA A C 1
ATOM 808 O O . ALA A 1 102 ? -9.008 -21.125 -14.914 1 94.44 102 ALA A O 1
ATOM 809 N N . LYS A 1 103 ? -7.574 -19.406 -14.523 1 94.5 103 LYS A N 1
ATOM 810 C CA . LYS A 1 103 ? -8.305 -19.016 -13.32 1 94.5 103 LYS A CA 1
ATOM 811 C C . LYS A 1 103 ? -9.742 -18.625 -13.648 1 94.5 103 LYS A C 1
ATOM 813 O O . LYS A 1 103 ? -10.672 -18.953 -12.906 1 94.5 103 LYS A O 1
ATOM 818 N N . ALA A 1 104 ? -9.922 -17.922 -14.742 1 93.62 104 ALA A N 1
ATOM 819 C CA . ALA A 1 104 ? -11.266 -17.547 -15.18 1 93.62 104 ALA A CA 1
ATOM 820 C C . ALA A 1 104 ? -12.109 -18.781 -15.469 1 93.62 104 ALA A C 1
ATOM 822 O O . ALA A 1 104 ? -13.273 -18.844 -15.062 1 93.62 104 ALA A O 1
ATOM 823 N N . SER A 1 105 ? -11.523 -19.703 -16.125 1 92.5 105 SER A N 1
ATOM 824 C CA . SER A 1 105 ? -12.25 -20.922 -16.469 1 92.5 105 SER A CA 1
ATOM 825 C C . SER A 1 105 ? -12.633 -21.719 -15.234 1 92.5 105 SER A C 1
ATOM 827 O O . SER A 1 105 ? -13.758 -22.203 -15.133 1 92.5 105 SER A O 1
ATOM 829 N N . VAL A 1 106 ? -11.734 -21.812 -14.328 1 93.25 106 VAL A N 1
ATOM 830 C CA . VAL A 1 106 ? -11.984 -22.578 -13.102 1 93.25 106 VAL A CA 1
ATOM 831 C C . VAL A 1 106 ? -13.109 -21.906 -12.312 1 93.25 106 VAL A C 1
ATOM 833 O O . VAL A 1 106 ? -14.016 -22.594 -11.82 1 93.25 106 VAL A O 1
ATOM 836 N N . ILE A 1 107 ? -13.078 -20.625 -12.203 1 93.25 107 ILE A N 1
ATOM 837 C CA . ILE A 1 107 ? -14.07 -19.891 -11.43 1 93.25 107 ILE A CA 1
ATOM 838 C C . ILE A 1 107 ? -15.445 -20.047 -12.078 1 93.25 107 ILE A C 1
ATOM 840 O O . ILE A 1 107 ? -16.453 -20.203 -11.383 1 93.25 107 ILE A O 1
ATOM 844 N N . LEU A 1 108 ? -15.469 -20.031 -13.391 1 89.81 108 LEU A N 1
ATOM 845 C CA . LEU A 1 108 ? -16.734 -20.188 -14.094 1 89.81 108 LEU A CA 1
ATOM 846 C C . LEU A 1 108 ? -17.328 -21.562 -13.836 1 89.81 108 LEU A C 1
ATOM 848 O O . LEU A 1 108 ? -18.547 -21.703 -13.711 1 89.81 108 LEU A O 1
ATOM 852 N N . ILE A 1 109 ? -16.5 -22.547 -13.797 1 89.81 109 ILE A N 1
ATOM 853 C CA . ILE A 1 109 ? -16.953 -23.906 -13.555 1 89.81 109 ILE A CA 1
ATOM 854 C C . ILE A 1 109 ? -17.469 -24.047 -12.125 1 89.81 109 ILE A C 1
ATOM 856 O O . ILE A 1 109 ? -18.531 -24.625 -11.891 1 89.81 109 ILE A O 1
ATOM 860 N N . VAL A 1 110 ? -16.781 -23.422 -11.195 1 90.62 110 VAL A N 1
ATOM 861 C CA . VAL A 1 110 ? -17.094 -23.578 -9.773 1 90.62 110 VAL A CA 1
ATOM 862 C C . VAL A 1 110 ? -18.312 -22.734 -9.43 1 90.62 110 VAL A C 1
ATOM 864 O O . VAL A 1 110 ? -19.047 -23.047 -8.492 1 90.62 110 VAL A O 1
ATOM 867 N N . LYS A 1 111 ? -18.453 -21.625 -10.141 1 86.75 111 LYS A N 1
ATOM 868 C CA . LYS A 1 111 ? -19.609 -20.766 -9.922 1 86.75 111 LYS A CA 1
ATOM 869 C C . LYS A 1 111 ? -20.906 -21.562 -10.078 1 86.75 111 LYS A C 1
ATOM 871 O O . LYS A 1 111 ? -21.906 -21.266 -9.406 1 86.75 111 LYS A O 1
ATOM 876 N N . GLU A 1 112 ? -20.922 -22.516 -10.914 1 82.19 112 GLU A N 1
ATOM 877 C CA . GLU A 1 112 ? -22.109 -23.312 -11.203 1 82.19 112 GLU A CA 1
ATOM 878 C C . GLU A 1 112 ? -22.297 -24.422 -10.172 1 82.19 112 GLU A C 1
ATOM 880 O O . GLU A 1 112 ? -23.375 -25.016 -10.086 1 82.19 112 GLU A O 1
ATOM 885 N N . PHE A 1 113 ? -21.344 -24.656 -9.438 1 79.94 113 PHE A N 1
ATOM 886 C CA . PHE A 1 113 ? -21.422 -25.672 -8.391 1 79.94 113 PHE A CA 1
ATOM 887 C C . PHE A 1 113 ? -22.391 -25.25 -7.297 1 79.94 113 PHE A C 1
ATOM 889 O O . PHE A 1 113 ? -22.375 -24.094 -6.852 1 79.94 113 PHE A O 1
ATOM 896 N N . PRO A 1 114 ? -23.25 -26 -6.91 1 71.94 114 PRO A N 1
ATOM 897 C CA . PRO A 1 114 ? -23.375 -27.453 -7.062 1 71.94 114 PRO A CA 1
ATOM 898 C C . PRO A 1 114 ? -24.312 -27.859 -8.195 1 71.94 114 PRO A C 1
ATOM 900 O O . PRO A 1 114 ? -24.656 -29.031 -8.344 1 71.94 114 PRO A O 1
ATOM 903 N N . CYS A 1 115 ? -24.719 -26.781 -8.969 1 65.19 115 CYS A N 1
ATOM 904 C CA . CYS A 1 115 ? -25.656 -27.141 -10.016 1 65.19 115 CYS A CA 1
ATOM 905 C C . CYS A 1 115 ? -24.969 -27.953 -11.117 1 65.19 115 CYS A C 1
ATOM 907 O O . CYS A 1 115 ? -23.766 -27.844 -11.312 1 65.19 115 CYS A O 1
ATOM 909 N N . LYS A 1 116 ? -25.562 -29.203 -11.461 1 60.59 116 LYS A N 1
ATOM 910 C CA . LYS A 1 116 ? -25.078 -30.359 -12.211 1 60.59 116 LYS A CA 1
ATOM 911 C C . LYS A 1 116 ? -24.5 -29.938 -13.562 1 60.59 116 LYS A C 1
ATOM 913 O O . LYS A 1 116 ? -23.531 -30.531 -14.047 1 60.59 116 LYS A O 1
ATOM 918 N N . ARG A 1 117 ? -25.188 -29.156 -14.648 1 57.31 117 ARG A N 1
ATOM 919 C CA . ARG A 1 117 ? -24.828 -29.359 -16.047 1 57.31 117 ARG A CA 1
ATOM 920 C C . ARG A 1 117 ? -23.719 -28.406 -16.484 1 57.31 117 ARG A C 1
ATOM 922 O O . ARG A 1 117 ? -23.906 -27.188 -16.469 1 57.31 117 ARG A O 1
ATOM 929 N N . PHE A 1 118 ? -22.375 -28.859 -16.297 1 62.38 118 PHE A N 1
ATOM 930 C CA . PHE A 1 118 ? -21.281 -28.016 -16.766 1 62.38 118 PHE A CA 1
ATOM 931 C C . PHE A 1 118 ? -21.328 -27.844 -18.281 1 62.38 118 PHE A C 1
ATOM 933 O O . PHE A 1 118 ? -21.266 -28.828 -19.016 1 62.38 118 PHE A O 1
ATOM 940 N N . THR A 1 119 ? -21.938 -26.797 -18.719 1 62.06 119 THR A N 1
ATOM 941 C CA . THR A 1 119 ? -21.75 -26.422 -20.125 1 62.06 119 THR A CA 1
ATOM 942 C C . THR A 1 119 ? -20.516 -25.531 -20.281 1 62.06 119 THR A C 1
ATOM 944 O O . THR A 1 119 ? -20.312 -24.609 -19.5 1 62.06 119 THR A O 1
ATOM 947 N N . PRO A 1 120 ? -19.656 -26.047 -21.078 1 70.06 120 PRO A N 1
ATOM 948 C CA . PRO A 1 120 ? -18.484 -25.203 -21.312 1 70.06 120 PRO A CA 1
ATOM 949 C C . PRO A 1 120 ? -18.844 -23.766 -21.656 1 70.06 120 PRO A C 1
ATOM 951 O O . PRO A 1 120 ? -19.703 -23.531 -22.5 1 70.06 120 PRO A O 1
ATOM 954 N N . PRO A 1 121 ? -18.359 -22.922 -20.812 1 71.69 121 PRO A N 1
ATOM 955 C CA . PRO A 1 121 ? -18.672 -21.531 -21.078 1 71.69 121 PRO A CA 1
ATOM 956 C C . PRO A 1 121 ? -18.172 -21.062 -22.453 1 71.69 121 PRO A C 1
ATOM 958 O O . PRO A 1 121 ? -17.156 -21.547 -22.938 1 71.69 121 PRO A O 1
ATOM 961 N N . PRO A 1 122 ? -19.031 -20.297 -23.141 1 80.06 122 PRO A N 1
ATOM 962 C CA . PRO A 1 122 ? -18.578 -19.75 -24.422 1 80.06 122 PRO A CA 1
ATOM 963 C C . PRO A 1 122 ? -17.297 -18.922 -24.297 1 80.06 122 PRO A C 1
ATOM 965 O O . PRO A 1 122 ? -16.984 -18.406 -23.234 1 80.06 122 PRO A O 1
ATOM 968 N N . PHE A 1 123 ? -16.547 -19 -25.344 1 83.81 123 PHE A N 1
ATOM 969 C CA . PHE A 1 123 ? -15.281 -18.297 -25.406 1 83.81 123 PHE A CA 1
ATOM 970 C C . PHE A 1 123 ? -15.477 -16.797 -25.203 1 83.81 123 PHE A C 1
ATOM 972 O O . PHE A 1 123 ? -14.602 -16.109 -24.672 1 83.81 123 PHE A O 1
ATOM 979 N N . SER A 1 124 ? -16.641 -16.375 -25.531 1 85.56 124 SER A N 1
ATOM 980 C CA . SER A 1 124 ? -16.922 -14.945 -25.375 1 85.56 124 SER A CA 1
ATOM 981 C C . SER A 1 124 ? -17.016 -14.562 -23.891 1 85.56 124 SER A C 1
ATOM 983 O O . SER A 1 124 ? -16.594 -13.477 -23.5 1 85.56 124 SER A O 1
ATOM 985 N N . SER A 1 125 ? -17.5 -15.5 -23.203 1 86.81 125 SER A N 1
ATOM 986 C CA . SER A 1 125 ? -17.594 -15.234 -21.766 1 86.81 125 SER A CA 1
ATOM 987 C C . SER A 1 125 ? -16.219 -15.227 -21.109 1 86.81 125 SER A C 1
ATOM 989 O O . SER A 1 125 ? -15.969 -14.422 -20.203 1 86.81 125 SER A O 1
ATOM 991 N N . LEU A 1 126 ? -15.359 -16.031 -21.594 1 89.12 126 LEU A N 1
ATOM 992 C CA . LEU A 1 126 ? -14 -16.078 -21.078 1 89.12 126 LEU A CA 1
ATOM 993 C C . LEU A 1 126 ? -13.234 -14.812 -21.406 1 89.12 126 LEU A C 1
ATOM 995 O O . LEU A 1 126 ? -12.484 -14.297 -20.578 1 89.12 126 LEU A O 1
ATOM 999 N N . LEU A 1 127 ? -13.523 -14.281 -22.531 1 89.25 127 LEU A N 1
ATOM 1000 C CA . LEU A 1 127 ? -12.82 -13.07 -22.953 1 89.25 127 LEU A CA 1
ATOM 1001 C C . LEU A 1 127 ? -13.32 -11.859 -22.156 1 89.25 127 LEU A C 1
ATOM 1003 O O . LEU A 1 127 ? -12.539 -10.953 -21.859 1 89.25 127 LEU A O 1
ATOM 1007 N N . ARG A 1 128 ? -14.508 -11.922 -21.891 1 89.75 128 ARG A N 1
ATOM 1008 C CA . ARG A 1 128 ? -15.062 -10.844 -21.078 1 89.75 128 ARG A CA 1
ATOM 1009 C C . ARG A 1 128 ? -14.492 -10.859 -19.672 1 89.75 128 ARG A C 1
ATOM 1011 O O . ARG A 1 128 ? -14.102 -9.82 -19.141 1 89.75 128 ARG A O 1
ATOM 1018 N N . LEU A 1 129 ? -14.359 -12.008 -19.172 1 91.31 129 LEU A N 1
ATOM 1019 C CA . LEU A 1 129 ? -13.805 -12.141 -17.828 1 91.31 129 LEU A CA 1
ATOM 1020 C C . LEU A 1 129 ? -12.32 -11.789 -17.812 1 91.31 129 LEU A C 1
ATOM 1022 O O . LEU A 1 129 ? -11.82 -11.219 -16.844 1 91.31 129 LEU A O 1
ATOM 1026 N N . PHE A 1 130 ? -11.75 -12.078 -18.906 1 91.69 130 PHE A N 1
ATOM 1027 C CA . PHE A 1 130 ? -10.328 -11.789 -19.047 1 91.69 130 PHE A CA 1
ATOM 1028 C C . PHE A 1 130 ? -10.078 -10.289 -18.969 1 91.69 130 PHE A C 1
ATOM 1030 O O . PHE A 1 130 ? -9.086 -9.844 -18.375 1 91.69 130 PHE A O 1
ATOM 1037 N N . SER A 1 131 ? -10.977 -9.531 -19.469 1 91.94 131 SER A N 1
ATOM 1038 C CA . SER A 1 131 ? -10.82 -8.086 -19.469 1 91.94 131 SER A CA 1
ATOM 1039 C C . SER A 1 131 ? -10.938 -7.504 -18.078 1 91.94 131 SER A C 1
ATOM 1041 O O . SER A 1 131 ? -10.445 -6.402 -17.812 1 91.94 131 SER A O 1
ATOM 1043 N N . PHE A 1 132 ? -11.5 -8.227 -17.156 1 93.19 132 PHE A N 1
ATOM 1044 C CA . PHE A 1 132 ? -11.617 -7.789 -15.773 1 93.19 132 PHE A CA 1
ATOM 1045 C C . PHE A 1 132 ? -10.461 -8.328 -14.938 1 93.19 132 PHE A C 1
ATOM 1047 O O . PHE A 1 132 ? -9.992 -7.652 -14.016 1 93.19 132 PHE A O 1
ATOM 1054 N N . LEU A 1 133 ? -10 -9.43 -15.328 1 95.56 133 LEU A N 1
ATOM 1055 C CA . LEU A 1 133 ? -8.977 -10.086 -14.523 1 95.56 133 LEU A CA 1
ATOM 1056 C C . LEU A 1 133 ? -7.605 -9.477 -14.773 1 95.56 133 LEU A C 1
ATOM 1058 O O . LEU A 1 133 ? -6.77 -9.414 -13.875 1 95.56 133 LEU A O 1
ATOM 1062 N N . LEU A 1 134 ? -7.43 -8.977 -15.938 1 94.94 134 LEU A N 1
ATOM 1063 C CA . LEU A 1 134 ? -6.121 -8.445 -16.312 1 94.94 134 LEU A CA 1
ATOM 1064 C C . LEU A 1 134 ? -5.766 -7.227 -15.477 1 94.94 134 LEU A C 1
ATOM 1066 O O . LEU A 1 134 ? -4.727 -7.207 -14.812 1 94.94 134 LEU A O 1
ATOM 1070 N N . PRO A 1 135 ? -6.641 -6.25 -15.406 1 94.19 135 PRO A N 1
ATOM 1071 C CA . PRO A 1 135 ? -6.285 -5.109 -14.562 1 94.19 135 PRO A CA 1
ATOM 1072 C C . PRO A 1 135 ? -6.219 -5.477 -13.078 1 94.19 135 PRO A C 1
ATOM 1074 O O . PRO A 1 135 ? -5.414 -4.906 -12.336 1 94.19 135 PRO A O 1
ATOM 1077 N N . THR A 1 136 ? -6.984 -6.359 -12.617 1 95.06 136 THR A N 1
ATOM 1078 C CA . THR A 1 136 ? -6.953 -6.781 -11.219 1 95.06 136 THR A CA 1
ATOM 1079 C C . THR A 1 136 ? -5.625 -7.461 -10.891 1 95.06 136 THR A C 1
ATOM 1081 O O . THR A 1 136 ? -5.059 -7.238 -9.82 1 95.06 136 THR A O 1
ATOM 1084 N N . HIS A 1 137 ? -5.168 -8.234 -11.797 1 95.06 137 HIS A N 1
ATOM 1085 C CA . HIS A 1 137 ? -3.891 -8.906 -11.578 1 95.06 137 HIS A CA 1
ATOM 1086 C C . HIS A 1 137 ? -2.74 -7.906 -11.555 1 95.06 137 HIS A C 1
ATOM 1088 O O . HIS A 1 137 ? -1.786 -8.07 -10.789 1 95.06 137 HIS A O 1
ATOM 1094 N N . LEU A 1 138 ? -2.857 -6.941 -12.375 1 92.69 138 LEU A N 1
ATOM 1095 C CA . LEU A 1 138 ? -1.835 -5.902 -12.391 1 92.69 138 LEU A CA 1
ATOM 1096 C C . LEU A 1 138 ? -1.832 -5.129 -11.07 1 92.69 138 LEU A C 1
ATOM 1098 O O . LEU A 1 138 ? -0.769 -4.848 -10.516 1 92.69 138 LEU A O 1
ATOM 1102 N N . PHE A 1 139 ? -2.973 -4.852 -10.57 1 93.25 139 PHE A N 1
ATOM 1103 C CA . PHE A 1 139 ? -3.068 -4.18 -9.281 1 93.25 139 PHE A CA 1
ATOM 1104 C C . PHE A 1 139 ? -2.586 -5.09 -8.156 1 93.25 139 PHE A C 1
ATOM 1106 O O . PHE A 1 139 ? -1.985 -4.621 -7.191 1 93.25 139 PHE A O 1
ATOM 1113 N N . ASN A 1 140 ? -2.844 -6.324 -8.297 1 94.88 140 ASN A N 1
ATOM 1114 C CA . ASN A 1 140 ? -2.35 -7.281 -7.309 1 94.88 140 ASN A CA 1
ATOM 1115 C C . ASN A 1 140 ? -0.825 -7.312 -7.273 1 94.88 140 ASN A C 1
ATOM 1117 O O . ASN A 1 140 ? -0.227 -7.348 -6.195 1 94.88 140 ASN A O 1
ATOM 1121 N N . SER A 1 141 ? -0.301 -7.34 -8.445 1 93.5 141 SER A N 1
ATOM 1122 C CA . SER A 1 141 ? 1.157 -7.324 -8.5 1 93.5 141 SER A CA 1
ATOM 1123 C C . SER A 1 141 ? 1.723 -6.055 -7.879 1 93.5 141 SER A C 1
ATOM 1125 O O . SER A 1 141 ? 2.756 -6.094 -7.207 1 93.5 141 SER A O 1
ATOM 1127 N N . PHE A 1 142 ? 1.053 -5.012 -8.094 1 91.31 142 PHE A N 1
ATOM 1128 C CA . PHE A 1 142 ? 1.471 -3.744 -7.504 1 91.31 142 PHE A CA 1
ATOM 1129 C C . PHE A 1 142 ? 1.354 -3.785 -5.988 1 91.31 142 PHE A C 1
ATOM 1131 O O . PHE A 1 142 ? 2.225 -3.275 -5.277 1 91.31 142 PHE A O 1
ATOM 1138 N N . ILE A 1 143 ? 0.329 -4.355 -5.512 1 92.94 143 ILE A N 1
ATOM 1139 C CA . ILE A 1 143 ? 0.11 -4.43 -4.07 1 92.94 143 ILE A CA 1
ATOM 1140 C C . ILE A 1 143 ? 1.168 -5.332 -3.434 1 92.94 143 ILE A C 1
ATOM 1142 O O . ILE A 1 143 ? 1.681 -5.027 -2.354 1 92.94 143 ILE A O 1
ATOM 1146 N N . ILE A 1 144 ? 1.497 -6.406 -4.082 1 93.62 144 ILE A N 1
ATOM 1147 C CA . ILE A 1 144 ? 2.518 -7.309 -3.561 1 93.62 144 ILE A CA 1
ATOM 1148 C C . ILE A 1 144 ? 3.867 -6.594 -3.529 1 93.62 144 ILE A C 1
ATOM 1150 O O . ILE A 1 144 ? 4.602 -6.688 -2.543 1 93.62 144 ILE A O 1
ATOM 1154 N N . LEU A 1 145 ? 4.133 -5.891 -4.574 1 91.81 145 LEU A N 1
ATOM 1155 C CA . LEU A 1 145 ? 5.363 -5.109 -4.621 1 91.81 145 LEU A CA 1
ATOM 1156 C C . LEU A 1 145 ? 5.383 -4.055 -3.523 1 91.81 145 LEU A C 1
ATOM 1158 O O . LEU A 1 145 ? 6.402 -3.867 -2.854 1 91.81 145 LEU A O 1
ATOM 1162 N N . SER A 1 146 ? 4.27 -3.41 -3.375 1 91.69 146 SER A N 1
ATOM 1163 C CA . SER A 1 146 ? 4.164 -2.365 -2.363 1 91.69 146 SER A CA 1
ATOM 1164 C C . SER A 1 146 ? 4.285 -2.941 -0.957 1 91.69 146 SER A C 1
ATOM 1166 O O . SER A 1 146 ? 4.871 -2.316 -0.071 1 91.69 146 SER A O 1
ATOM 1168 N N . ALA A 1 147 ? 3.703 -4.078 -0.768 1 93.12 147 ALA A N 1
ATOM 1169 C CA . ALA A 1 147 ? 3.787 -4.719 0.542 1 93.12 147 ALA A CA 1
ATOM 1170 C C . ALA A 1 147 ? 5.23 -5.082 0.885 1 93.12 147 ALA A C 1
ATOM 1172 O O . ALA A 1 147 ? 5.672 -4.879 2.018 1 93.12 147 ALA A O 1
ATOM 1173 N N . ASN A 1 148 ? 5.969 -5.59 -0.088 1 92 148 ASN A N 1
ATOM 1174 C CA . ASN A 1 148 ? 7.379 -5.891 0.134 1 92 148 ASN A CA 1
ATOM 1175 C C . ASN A 1 148 ? 8.188 -4.621 0.411 1 92 148 ASN A C 1
ATOM 1177 O O . ASN A 1 148 ? 9.008 -4.59 1.331 1 92 148 ASN A O 1
ATOM 1181 N N . ALA A 1 149 ? 7.926 -3.619 -0.37 1 91.75 149 ALA A N 1
ATOM 1182 C CA . ALA A 1 149 ? 8.641 -2.357 -0.199 1 91.75 149 ALA A CA 1
ATOM 1183 C C . ALA A 1 149 ? 8.328 -1.726 1.153 1 91.75 149 ALA A C 1
ATOM 1185 O O . ALA A 1 149 ? 9.211 -1.17 1.808 1 91.75 149 ALA A O 1
ATOM 1186 N N . ALA A 1 150 ? 7.07 -1.808 1.506 1 92.38 150 ALA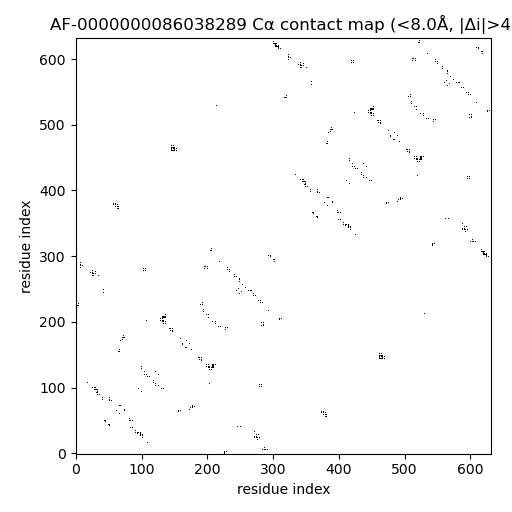 A N 1
ATOM 1187 C CA . ALA A 1 150 ? 6.676 -1.271 2.805 1 92.38 150 ALA A CA 1
ATOM 1188 C C . ALA A 1 150 ? 7.375 -2.01 3.941 1 92.38 150 ALA A C 1
ATOM 1190 O O . ALA A 1 150 ? 7.824 -1.391 4.91 1 92.38 150 ALA A O 1
ATOM 1191 N N . PHE A 1 151 ? 7.457 -3.27 3.844 1 92.88 151 PHE A N 1
ATOM 1192 C CA . PHE A 1 151 ? 8.156 -4.062 4.852 1 92.88 151 PHE A CA 1
ATOM 1193 C C . PHE A 1 151 ? 9.609 -3.633 4.969 1 92.88 151 PHE A C 1
ATOM 1195 O O . PHE A 1 151 ? 10.109 -3.416 6.074 1 92.88 151 PHE A O 1
ATOM 1202 N N . PHE A 1 152 ? 10.281 -3.434 3.881 1 90.88 152 PHE A N 1
ATOM 1203 C CA . PHE A 1 152 ? 11.695 -3.062 3.898 1 90.88 152 PHE A CA 1
ATOM 1204 C C . PHE A 1 152 ? 11.875 -1.651 4.441 1 90.88 152 PHE A C 1
ATOM 1206 O O . PHE A 1 152 ? 12.867 -1.363 5.113 1 90.88 152 PHE A O 1
ATOM 1213 N N . SER A 1 153 ? 10.922 -0.828 4.113 1 90.25 153 SER A N 1
ATOM 1214 C CA . SER A 1 153 ? 11.008 0.53 4.641 1 90.25 153 SER A CA 1
ATOM 1215 C C . SER A 1 153 ? 10.859 0.545 6.156 1 90.25 153 SER A C 1
ATOM 1217 O O . SER A 1 153 ? 11.555 1.286 6.848 1 90.25 153 SER A O 1
ATOM 1219 N N . ILE A 1 154 ? 10 -0.287 6.668 1 90.88 154 ILE A N 1
ATOM 1220 C CA . ILE A 1 154 ? 9.781 -0.354 8.109 1 90.88 154 ILE A CA 1
ATOM 1221 C C . ILE A 1 154 ? 11.016 -0.941 8.789 1 90.88 154 ILE A C 1
ATOM 1223 O O . ILE A 1 154 ? 11.469 -0.432 9.82 1 90.88 154 ILE A O 1
ATOM 1227 N N . ILE A 1 155 ? 11.516 -1.991 8.203 1 91 155 ILE A N 1
ATOM 1228 C CA . ILE A 1 155 ? 12.695 -2.623 8.789 1 91 155 ILE A CA 1
ATOM 1229 C C . ILE A 1 155 ? 13.883 -1.663 8.727 1 91 155 ILE A C 1
ATOM 1231 O O . ILE A 1 155 ? 14.703 -1.615 9.641 1 91 155 ILE A O 1
ATOM 1235 N N . PHE A 1 156 ? 13.992 -0.919 7.648 1 87.81 156 PHE A N 1
ATOM 1236 C CA . PHE A 1 156 ? 15.023 0.101 7.516 1 87.81 156 PHE A CA 1
ATOM 1237 C C . PHE A 1 156 ? 14.938 1.116 8.648 1 87.81 156 PHE A C 1
ATOM 1239 O O . PHE A 1 156 ? 15.945 1.445 9.281 1 87.81 156 PHE A O 1
ATOM 1246 N N . LEU A 1 157 ? 13.75 1.541 8.914 1 85.69 157 LEU A N 1
ATOM 1247 C CA . LEU A 1 157 ? 13.547 2.521 9.977 1 85.69 157 LEU A CA 1
ATOM 1248 C C . LEU A 1 157 ? 13.852 1.913 11.336 1 85.69 157 LEU A C 1
ATOM 1250 O O . LEU A 1 157 ? 14.508 2.543 12.172 1 85.69 157 LEU A O 1
ATOM 1254 N N . VAL A 1 158 ? 13.477 0.72 11.578 1 87.38 158 VAL A N 1
ATOM 1255 C CA . VAL A 1 158 ? 13.648 0.065 12.875 1 87.38 158 VAL A CA 1
ATOM 1256 C C . VAL A 1 158 ? 15.133 -0.186 13.125 1 87.38 158 VAL A C 1
ATOM 1258 O O . VAL A 1 158 ? 15.656 0.143 14.195 1 87.38 158 VAL A O 1
ATOM 1261 N N . PHE A 1 159 ? 15.82 -0.643 12.148 1 85.88 159 PHE A N 1
ATOM 1262 C CA . PHE A 1 159 ? 17.234 -0.96 12.328 1 85.88 159 PHE A CA 1
ATOM 1263 C C . PHE A 1 159 ? 18.062 0.311 12.484 1 85.88 159 PHE A C 1
ATOM 1265 O O . PHE A 1 159 ? 19.016 0.344 13.266 1 85.88 159 PHE A O 1
ATOM 1272 N N . ASN A 1 160 ? 17.703 1.333 11.797 1 84.25 160 ASN A N 1
ATOM 1273 C CA . ASN A 1 160 ? 18.453 2.582 11.898 1 84.25 160 ASN A CA 1
ATOM 1274 C C . ASN A 1 160 ? 18.156 3.301 13.211 1 84.25 160 ASN A C 1
ATOM 1276 O O . ASN A 1 160 ? 19.031 3.979 13.758 1 84.25 160 ASN A O 1
ATOM 1280 N N . VAL A 1 161 ? 16.984 3.168 13.711 1 83.38 161 VAL A N 1
ATOM 1281 C CA . VAL A 1 161 ? 16.688 3.734 15.023 1 83.38 161 VAL A CA 1
ATOM 1282 C C . VAL A 1 161 ? 17.5 3.008 16.094 1 83.38 161 VAL A C 1
ATOM 1284 O O . VAL A 1 161 ? 18.062 3.641 16.984 1 83.38 161 VAL A O 1
ATOM 1287 N N . PHE A 1 162 ? 17.594 1.732 15.977 1 84.25 162 PHE A N 1
ATOM 1288 C CA . PHE A 1 162 ? 18.359 0.963 16.938 1 84.25 162 PHE A CA 1
ATOM 1289 C C . PHE A 1 162 ? 19.859 1.256 16.812 1 84.25 162 PHE A C 1
ATOM 1291 O O . PHE A 1 162 ? 20.578 1.286 17.797 1 84.25 162 PHE A O 1
ATOM 1298 N N . ASP A 1 163 ? 20.312 1.457 15.617 1 80.44 163 ASP A N 1
ATOM 1299 C CA . ASP A 1 163 ? 21.703 1.817 15.383 1 80.44 163 ASP A CA 1
ATOM 1300 C C . ASP A 1 163 ? 22.016 3.203 15.938 1 80.44 163 ASP A C 1
ATOM 1302 O O . ASP A 1 163 ? 23.078 3.418 16.531 1 80.44 163 ASP A O 1
ATOM 1306 N N . ALA A 1 164 ? 21.062 4.098 15.727 1 77.81 164 ALA A N 1
ATOM 1307 C CA . ALA A 1 164 ? 21.25 5.457 16.219 1 77.81 164 ALA A CA 1
ATOM 1308 C C . ALA A 1 164 ? 21.281 5.484 17.75 1 77.81 164 ALA A C 1
ATOM 1310 O O . ALA A 1 164 ? 21.969 6.316 18.344 1 77.81 164 ALA A O 1
ATOM 1311 N N . LEU A 1 165 ? 20.594 4.539 18.391 1 81.88 165 LEU A N 1
ATOM 1312 C CA . LEU A 1 165 ? 20.578 4.461 19.844 1 81.88 165 LEU A CA 1
ATOM 1313 C C . LEU A 1 165 ? 21.781 3.652 20.359 1 81.88 165 LEU A C 1
ATOM 1315 O O . LEU A 1 165 ? 21.984 3.555 21.562 1 81.88 165 LEU A O 1
ATOM 1319 N N . HIS A 1 166 ? 22.578 3.143 19.453 1 78.81 166 HIS A N 1
ATOM 1320 C CA . HIS A 1 166 ? 23.797 2.404 19.75 1 78.81 166 HIS A CA 1
ATOM 1321 C C . HIS A 1 166 ? 23.484 1.125 20.531 1 78.81 166 HIS A C 1
ATOM 1323 O O . HIS A 1 166 ? 24.219 0.761 21.453 1 78.81 166 HIS A O 1
ATOM 1329 N N . ILE A 1 167 ? 22.391 0.549 20.359 1 80.44 167 ILE A N 1
ATOM 1330 C CA . ILE A 1 167 ? 22.031 -0.734 20.953 1 80.44 167 ILE A CA 1
ATOM 1331 C C . ILE A 1 167 ? 22.359 -1.864 19.984 1 80.44 167 ILE A C 1
ATOM 1333 O O . ILE A 1 167 ? 21.484 -2.342 19.266 1 80.44 167 ILE A O 1
ATOM 1337 N N . SER A 1 168 ? 23.578 -2.012 19.609 1 74.88 168 SER A N 1
ATOM 1338 C CA . SER A 1 168 ? 23.938 -2.982 18.578 1 74.88 168 SER A CA 1
ATOM 1339 C C . SER A 1 168 ? 24.562 -4.234 19.203 1 74.88 168 SER A C 1
ATOM 1341 O O . SER A 1 168 ? 25.609 -4.695 18.766 1 74.88 168 SER A O 1
ATOM 1343 N N . SER A 1 169 ? 23.891 -4.832 20.141 1 83.88 169 SER A N 1
ATOM 1344 C CA . SER A 1 169 ? 24.359 -6.121 20.641 1 83.88 169 SER A CA 1
ATOM 1345 C C . SER A 1 169 ? 23.906 -7.266 19.75 1 83.88 169 SER A C 1
ATOM 1347 O O . SER A 1 169 ? 22.938 -7.121 18.984 1 83.88 169 SER A O 1
ATOM 1349 N N . VAL A 1 170 ? 24.672 -8.312 19.75 1 83.5 170 VAL A N 1
ATOM 1350 C CA . VAL A 1 170 ? 24.391 -9.484 18.922 1 83.5 170 VAL A CA 1
ATOM 1351 C C . VAL A 1 170 ? 23.016 -10.047 19.281 1 83.5 170 VAL A C 1
ATOM 1353 O O . VAL A 1 170 ? 22.281 -10.492 18.391 1 83.5 170 VAL A O 1
ATOM 1356 N N . ASN A 1 171 ? 22.641 -9.93 20.453 1 86.06 171 ASN A N 1
ATOM 1357 C CA . ASN A 1 171 ? 21.359 -10.445 20.891 1 86.06 171 ASN A CA 1
ATOM 1358 C C . ASN A 1 171 ? 20.203 -9.602 20.344 1 86.06 171 ASN A C 1
ATOM 1360 O O . ASN A 1 171 ? 19.156 -10.141 19.969 1 86.06 171 ASN A O 1
ATOM 1364 N N . VAL A 1 172 ? 20.484 -8.352 20.297 1 86.94 172 VAL A N 1
ATOM 1365 C CA . VAL A 1 172 ? 19.438 -7.457 19.812 1 86.94 172 VAL A CA 1
ATOM 1366 C C . VAL A 1 172 ? 19.234 -7.664 18.312 1 86.94 172 VAL A C 1
ATOM 1368 O O . VAL A 1 172 ? 18.109 -7.676 17.828 1 86.94 172 VAL A O 1
ATOM 1371 N N . ILE A 1 173 ? 20.266 -7.93 17.625 1 86.31 173 ILE A N 1
ATOM 1372 C CA . ILE A 1 173 ? 20.188 -8.156 16.188 1 86.31 173 ILE A CA 1
ATOM 1373 C C . ILE A 1 173 ? 19.438 -9.461 15.906 1 86.31 173 ILE A C 1
ATOM 1375 O O . ILE A 1 173 ? 18.656 -9.539 14.953 1 86.31 173 ILE A O 1
ATOM 1379 N N . LEU A 1 174 ? 19.656 -10.477 16.734 1 87.44 174 LEU A N 1
ATOM 1380 C CA . LEU A 1 174 ? 18.969 -11.75 16.562 1 87.44 174 LEU A CA 1
ATOM 1381 C C . LEU A 1 174 ? 17.469 -11.594 16.797 1 87.44 174 LEU A C 1
ATOM 1383 O O . LEU A 1 174 ? 16.656 -12.125 16.047 1 87.44 174 LEU A O 1
ATOM 1387 N N . VAL A 1 175 ? 17.141 -10.852 17.828 1 89.62 175 VAL A N 1
ATOM 1388 C CA . VAL A 1 175 ? 15.734 -10.641 18.156 1 89.62 175 VAL A CA 1
ATOM 1389 C C . VAL A 1 175 ? 15.062 -9.805 17.078 1 89.62 175 VAL A C 1
ATOM 1391 O O . VAL A 1 175 ? 13.93 -10.086 16.688 1 89.62 175 VAL A O 1
ATOM 1394 N N . LEU A 1 176 ? 15.805 -8.852 16.578 1 89.25 176 LEU A N 1
ATOM 1395 C CA . LEU A 1 176 ? 15.258 -8 15.523 1 89.25 176 LEU A CA 1
ATOM 1396 C C . LEU A 1 176 ? 15.086 -8.789 14.227 1 89.25 176 LEU A C 1
ATOM 1398 O O . LEU A 1 176 ? 14.094 -8.609 13.516 1 89.25 176 LEU A O 1
ATOM 1402 N N . SER A 1 177 ? 15.969 -9.656 13.953 1 89.81 177 SER A N 1
ATOM 1403 C CA . SER A 1 177 ? 15.867 -10.477 12.75 1 89.81 177 SER A CA 1
ATOM 1404 C C . SER A 1 177 ? 14.719 -11.477 12.852 1 89.81 177 SER A C 1
ATOM 1406 O O . SER A 1 177 ? 13.961 -11.656 11.898 1 89.81 177 SER A O 1
ATOM 1408 N N . ALA A 1 178 ? 14.562 -12.094 13.953 1 90.75 178 ALA A N 1
ATOM 1409 C CA . ALA A 1 178 ? 13.453 -13.023 14.164 1 90.75 178 ALA A CA 1
ATOM 1410 C C . ALA A 1 178 ? 12.109 -12.305 14.102 1 90.75 178 ALA A C 1
ATOM 1412 O O . ALA A 1 178 ? 11.156 -12.805 13.508 1 90.75 178 ALA A O 1
ATOM 1413 N N . GLY A 1 179 ? 12.07 -11.164 14.742 1 91.56 179 GLY A N 1
ATOM 1414 C CA . GLY A 1 179 ? 10.859 -10.359 14.68 1 91.56 179 GLY A CA 1
ATOM 1415 C C . GLY A 1 179 ? 10.5 -9.93 13.273 1 91.56 179 GLY A C 1
ATOM 1416 O O . GLY A 1 179 ? 9.328 -9.938 12.891 1 91.56 179 GLY A O 1
ATOM 1417 N N . SER A 1 180 ? 11.523 -9.523 12.586 1 91.5 180 SER A N 1
ATOM 1418 C CA . SER A 1 180 ? 11.297 -9.125 11.203 1 91.5 180 SER A CA 1
ATOM 1419 C C . SER A 1 180 ? 10.797 -10.289 10.359 1 91.5 180 SER A C 1
ATOM 1421 O O . SER A 1 180 ? 9.961 -10.109 9.469 1 91.5 180 SER A O 1
ATOM 1423 N N . ALA A 1 181 ? 11.289 -11.508 10.57 1 91.62 181 ALA A N 1
ATOM 1424 C CA . ALA A 1 181 ? 10.844 -12.688 9.836 1 91.62 181 ALA A CA 1
ATOM 1425 C C . ALA A 1 181 ? 9.367 -12.969 10.102 1 91.62 181 ALA A C 1
ATOM 1427 O O . ALA A 1 181 ? 8.609 -13.266 9.172 1 91.62 181 ALA A O 1
ATOM 1428 N N . ILE A 1 182 ? 8.945 -12.891 11.266 1 92.5 182 ILE A N 1
ATOM 1429 C CA . ILE A 1 182 ? 7.551 -13.109 11.641 1 92.5 182 ILE A CA 1
ATOM 1430 C C . ILE A 1 182 ? 6.668 -12.031 11.016 1 92.5 182 ILE A C 1
ATOM 1432 O O . ILE A 1 182 ? 5.629 -12.336 10.43 1 92.5 182 ILE A O 1
ATOM 1436 N N . PHE A 1 183 ? 7.137 -10.852 11.164 1 93.12 183 PHE A N 1
ATOM 1437 C CA . PHE A 1 183 ? 6.391 -9.734 10.609 1 93.12 183 PHE A CA 1
ATOM 1438 C C . PHE A 1 183 ? 6.25 -9.875 9.102 1 93.12 183 PHE A C 1
ATOM 1440 O O . PHE A 1 183 ? 5.176 -9.625 8.547 1 93.12 183 PHE A O 1
ATOM 1447 N N . TYR A 1 184 ? 7.27 -10.25 8.477 1 92.69 184 TYR A N 1
ATOM 1448 C CA . TYR A 1 184 ? 7.234 -10.445 7.035 1 92.69 184 TYR A CA 1
ATOM 1449 C C . TYR A 1 184 ? 6.223 -11.516 6.652 1 92.69 184 TYR A C 1
ATOM 1451 O O . TYR A 1 184 ? 5.441 -11.336 5.715 1 92.69 184 TYR A O 1
ATOM 1459 N N . SER A 1 185 ? 6.199 -12.594 7.41 1 91 185 SER A N 1
ATOM 1460 C CA . SER A 1 185 ? 5.289 -13.695 7.113 1 91 185 SER A CA 1
ATOM 1461 C C . SER A 1 185 ? 3.834 -13.266 7.273 1 91 185 SER A C 1
ATOM 1463 O O . SER A 1 185 ? 2.98 -13.648 6.469 1 91 185 SER A O 1
ATOM 1465 N N . ILE A 1 186 ? 3.609 -12.484 8.195 1 90.31 186 ILE A N 1
ATOM 1466 C CA . ILE A 1 186 ? 2.252 -12.008 8.43 1 90.31 186 ILE A CA 1
ATOM 1467 C C . ILE A 1 186 ? 1.814 -11.094 7.289 1 90.31 186 ILE A C 1
ATOM 1469 O O . ILE A 1 186 ? 0.71 -11.234 6.762 1 90.31 186 ILE A O 1
ATOM 1473 N N . VAL A 1 187 ? 2.654 -10.18 6.91 1 91.69 187 VAL A N 1
ATOM 1474 C CA . VAL A 1 187 ? 2.338 -9.227 5.855 1 91.69 187 VAL A CA 1
ATOM 1475 C C . VAL A 1 187 ? 2.119 -9.961 4.539 1 91.69 187 VAL A C 1
ATOM 1477 O O . VAL A 1 187 ? 1.148 -9.703 3.824 1 91.69 187 VAL A O 1
ATOM 1480 N N . LEU A 1 188 ? 2.971 -10.859 4.277 1 91.69 188 LEU A N 1
ATOM 1481 C CA . LEU A 1 188 ? 2.889 -11.594 3.016 1 91.69 188 LEU A CA 1
ATOM 1482 C C . LEU A 1 188 ? 1.658 -12.492 2.988 1 91.69 188 LEU A C 1
ATOM 1484 O O . LEU A 1 188 ? 0.988 -12.602 1.96 1 91.69 188 LEU A O 1
ATOM 1488 N N . ALA A 1 189 ? 1.401 -13.133 4.105 1 92.25 189 ALA A N 1
ATOM 1489 C CA . ALA A 1 189 ? 0.237 -14.016 4.172 1 92.25 189 ALA A CA 1
ATOM 1490 C C . ALA A 1 189 ? -1.053 -13.234 3.936 1 92.25 189 ALA A C 1
ATOM 1492 O O . ALA A 1 189 ? -1.897 -13.648 3.139 1 92.25 189 ALA A O 1
ATOM 1493 N N . ASN A 1 190 ? -1.192 -12.094 4.535 1 91.88 190 ASN A N 1
ATOM 1494 C CA . ASN A 1 190 ? -2.396 -11.289 4.371 1 91.88 190 ASN A CA 1
ATOM 1495 C C . ASN A 1 190 ? -2.518 -10.742 2.953 1 91.88 190 ASN A C 1
ATOM 1497 O O . ASN A 1 190 ? -3.609 -10.711 2.385 1 91.88 190 ASN A O 1
ATOM 1501 N N . THR A 1 191 ? -1.396 -10.305 2.479 1 93.56 191 THR A N 1
ATOM 1502 C CA . THR A 1 191 ? -1.402 -9.742 1.131 1 93.56 191 THR A CA 1
ATOM 1503 C C . THR A 1 191 ? -1.787 -10.812 0.108 1 93.56 191 THR A C 1
ATOM 1505 O O . THR A 1 191 ? -2.584 -10.547 -0.796 1 93.56 191 THR A O 1
ATOM 1508 N N . MET A 1 192 ? -1.291 -11.969 0.287 1 93.75 192 MET A N 1
ATOM 1509 C CA . MET A 1 192 ? -1.564 -13.039 -0.666 1 93.75 192 MET A CA 1
ATOM 1510 C C . MET A 1 192 ? -3.025 -13.469 -0.599 1 93.75 192 MET A C 1
ATOM 1512 O O . MET A 1 192 ? -3.648 -13.727 -1.629 1 93.75 192 MET A O 1
ATOM 1516 N N . VAL A 1 193 ? -3.533 -13.531 0.578 1 94.5 193 VAL A N 1
ATOM 1517 C CA . VAL A 1 193 ? -4.926 -13.922 0.754 1 94.5 193 VAL A CA 1
ATOM 1518 C C . VAL A 1 193 ? -5.844 -12.891 0.103 1 94.5 193 VAL A C 1
ATOM 1520 O O . VAL A 1 193 ? -6.781 -13.25 -0.614 1 94.5 193 VAL A O 1
ATOM 1523 N N . VAL A 1 194 ? -5.52 -11.641 0.303 1 94.5 194 VAL A N 1
ATOM 1524 C CA . VAL A 1 194 ? -6.34 -10.57 -0.25 1 94.5 194 VAL A CA 1
ATOM 1525 C C . VAL A 1 194 ? -6.238 -10.578 -1.773 1 94.5 194 VAL A C 1
ATOM 1527 O O . VAL A 1 194 ? -7.246 -10.422 -2.469 1 94.5 194 VAL A O 1
ATOM 1530 N N . CYS A 1 195 ? -5.086 -10.805 -2.287 1 95 195 CYS A N 1
ATOM 1531 C CA . CYS A 1 195 ? -4.875 -10.789 -3.73 1 95 195 CYS A CA 1
ATOM 1532 C C . CYS A 1 195 ? -5.57 -11.977 -4.395 1 95 195 CYS A C 1
ATOM 1534 O O . CYS A 1 195 ? -6.188 -11.828 -5.453 1 95 195 CYS A O 1
ATOM 1536 N N . ASN A 1 196 ? -5.477 -13.094 -3.746 1 94.81 196 ASN A N 1
ATOM 1537 C CA . ASN A 1 196 ? -6.148 -14.266 -4.297 1 94.81 196 ASN A CA 1
ATOM 1538 C C . ASN A 1 196 ? -7.664 -14.109 -4.262 1 94.81 196 ASN A C 1
ATOM 1540 O O . ASN A 1 196 ? -8.352 -14.469 -5.219 1 94.81 196 ASN A O 1
ATOM 1544 N N . LEU A 1 197 ? -8.148 -13.586 -3.24 1 95.69 197 LEU A N 1
ATOM 1545 C CA . LEU A 1 197 ? -9.586 -13.375 -3.129 1 95.69 197 LEU A CA 1
ATOM 1546 C C . LEU A 1 197 ? -10.055 -12.297 -4.102 1 95.69 197 LEU A C 1
ATOM 1548 O O . LEU A 1 197 ? -11.172 -12.367 -4.625 1 95.69 197 LEU A O 1
ATOM 1552 N N . ALA A 1 198 ? -9.203 -11.336 -4.359 1 96.38 198 ALA A N 1
ATOM 1553 C CA . ALA A 1 198 ? -9.555 -10.25 -5.273 1 96.38 198 ALA A CA 1
ATOM 1554 C C . ALA A 1 198 ? -9.781 -10.773 -6.688 1 96.38 198 ALA A C 1
ATOM 1556 O O . ALA A 1 198 ? -10.688 -10.312 -7.387 1 96.38 198 ALA A O 1
ATOM 1557 N N . ILE A 1 199 ? -8.969 -11.719 -7.062 1 96.56 199 ILE A N 1
ATOM 1558 C CA . ILE A 1 199 ? -9.125 -12.289 -8.398 1 96.56 199 ILE A CA 1
ATOM 1559 C C . ILE A 1 199 ? -10.461 -13.016 -8.492 1 96.56 199 ILE A C 1
ATOM 1561 O O . ILE A 1 199 ? -11.164 -12.906 -9.508 1 96.56 199 ILE A O 1
ATOM 1565 N N . VAL A 1 200 ? -10.859 -13.719 -7.469 1 95.5 200 VAL A N 1
ATOM 1566 C CA . VAL A 1 200 ? -12.125 -14.445 -7.453 1 95.5 200 VAL A CA 1
ATOM 1567 C C . VAL A 1 200 ? -13.289 -13.461 -7.453 1 95.5 200 VAL A C 1
ATOM 1569 O O . VAL A 1 200 ? -14.273 -13.648 -8.172 1 95.5 200 VAL A O 1
ATOM 1572 N N . VAL A 1 201 ? -13.125 -12.414 -6.676 1 94.5 201 VAL A N 1
ATOM 1573 C CA . VAL A 1 201 ? -14.172 -11.406 -6.613 1 94.5 201 VAL A CA 1
ATOM 1574 C C . VAL A 1 201 ? -14.328 -10.734 -7.98 1 94.5 201 VAL A C 1
ATOM 1576 O O . VAL A 1 201 ? -15.445 -10.484 -8.43 1 94.5 201 VAL A O 1
ATOM 1579 N N . ALA A 1 202 ? -13.234 -10.477 -8.648 1 95.31 202 ALA A N 1
ATOM 1580 C CA . ALA A 1 202 ? -13.266 -9.852 -9.969 1 95.31 202 ALA A CA 1
ATOM 1581 C C . ALA A 1 202 ? -14.016 -10.711 -10.969 1 95.31 202 ALA A C 1
ATOM 1583 O O . ALA A 1 202 ? -14.789 -10.195 -11.789 1 95.31 202 ALA A O 1
ATOM 1584 N N . ALA A 1 203 ? -13.836 -11.977 -10.867 1 93.38 203 ALA A N 1
ATOM 1585 C CA . ALA A 1 203 ? -14.461 -12.898 -11.812 1 93.38 203 ALA A CA 1
ATOM 1586 C C . ALA A 1 203 ? -15.938 -13.117 -11.469 1 93.38 203 ALA A C 1
ATOM 1588 O O . ALA A 1 203 ? -16.781 -13.195 -12.359 1 93.38 203 ALA A O 1
ATOM 1589 N N . MET A 1 204 ? -16.266 -13.203 -10.219 1 90.25 204 MET A N 1
ATOM 1590 C CA . MET A 1 204 ? -17.625 -13.523 -9.789 1 90.25 204 MET A CA 1
ATOM 1591 C C . MET A 1 204 ? -18.531 -12.312 -9.945 1 90.25 204 MET A C 1
ATOM 1593 O O . MET A 1 204 ? -19.719 -12.461 -10.273 1 90.25 204 MET A O 1
ATOM 1597 N N . GLU A 1 205 ? -17.969 -11.141 -9.75 1 88.94 205 GLU A N 1
ATOM 1598 C CA . GLU A 1 205 ? -18.812 -9.945 -9.781 1 88.94 205 GLU A CA 1
ATOM 1599 C C . GLU A 1 205 ? -18.578 -9.141 -11.055 1 88.94 205 GLU A C 1
ATOM 1601 O O . GLU A 1 205 ? -19.172 -8.078 -11.242 1 88.94 205 GLU A O 1
ATOM 1606 N N . SER A 1 206 ? -17.75 -9.547 -11.953 1 87.06 206 SER A N 1
ATOM 1607 C CA . SER A 1 206 ? -17.469 -8.898 -13.227 1 87.06 206 SER A CA 1
ATOM 1608 C C . SER A 1 206 ? -17.062 -7.441 -13.039 1 87.06 206 SER A C 1
ATOM 1610 O O . SER A 1 206 ? -17.625 -6.551 -13.688 1 87.06 206 SER A O 1
ATOM 1612 N N . CYS A 1 207 ? -16.219 -7.246 -12.086 1 87.31 207 CYS A N 1
ATOM 1613 C CA . CYS A 1 207 ? -15.641 -5.926 -11.859 1 87.31 207 CYS A CA 1
ATOM 1614 C C . CYS A 1 207 ? -14.117 -5.98 -11.883 1 87.31 207 CYS A C 1
ATOM 1616 O O . CYS A 1 207 ? -13.523 -6.992 -11.508 1 87.31 207 CYS A O 1
ATOM 1618 N N . GLY A 1 208 ? -13.609 -5.012 -12.531 1 87.31 208 GLY A N 1
ATOM 1619 C CA . GLY A 1 208 ? -12.156 -5.012 -12.656 1 87.31 208 GLY A CA 1
ATOM 1620 C C . GLY A 1 208 ? -11.5 -3.807 -12.016 1 87.31 208 GLY A C 1
ATOM 1621 O O . GLY A 1 208 ? -12.18 -2.947 -11.453 1 87.31 208 GLY A O 1
ATOM 1622 N N . GLY A 1 209 ? -10.203 -3.896 -11.945 1 86.25 209 GLY A N 1
ATOM 1623 C CA . GLY A 1 209 ? -9.453 -2.779 -11.383 1 86.25 209 GLY A CA 1
ATOM 1624 C C . GLY A 1 209 ? -9.133 -2.955 -9.914 1 86.25 209 GLY A C 1
ATOM 1625 O O . GLY A 1 209 ? -8.758 -4.051 -9.477 1 86.25 209 GLY A O 1
ATOM 1626 N N . TYR A 1 210 ? -9.242 -1.866 -9.117 1 88.56 210 TYR A N 1
ATOM 1627 C CA . TYR A 1 210 ? -8.875 -1.921 -7.703 1 88.56 210 TYR A CA 1
ATOM 1628 C C . TYR A 1 210 ? -10.086 -2.229 -6.836 1 88.56 210 TYR A C 1
ATOM 1630 O O . TYR A 1 210 ? -9.945 -2.559 -5.656 1 88.56 210 TYR A O 1
ATOM 1638 N N . LEU A 1 211 ? -11.305 -2.25 -7.367 1 88.88 211 LEU A N 1
ATOM 1639 C CA . LEU A 1 211 ? -12.531 -2.443 -6.609 1 88.88 211 LEU A CA 1
ATOM 1640 C C . LEU A 1 211 ? -12.586 -3.846 -6.012 1 88.88 211 LEU A C 1
ATOM 1642 O O . LEU A 1 211 ? -12.93 -4.008 -4.836 1 88.88 211 LEU A O 1
ATOM 1646 N N . PRO A 1 212 ? -12.172 -4.832 -6.844 1 93.44 212 PRO A N 1
ATOM 1647 C CA . PRO A 1 212 ? -12.203 -6.172 -6.25 1 93.44 212 PRO A CA 1
ATOM 1648 C C . PRO A 1 212 ? -11.273 -6.312 -5.047 1 93.44 212 PRO A C 1
ATOM 1650 O O . PRO A 1 212 ? -11.562 -7.07 -4.121 1 93.44 212 PRO A O 1
ATOM 1653 N N . ILE A 1 213 ? -10.195 -5.609 -5.074 1 93.69 213 ILE A N 1
ATOM 1654 C CA . ILE A 1 213 ? -9.258 -5.668 -3.957 1 93.69 213 ILE A CA 1
ATOM 1655 C C . ILE A 1 213 ? -9.898 -5.051 -2.715 1 93.69 213 ILE A C 1
ATOM 1657 O O . ILE A 1 213 ? -9.773 -5.586 -1.612 1 93.69 213 ILE A O 1
ATOM 1661 N N . LEU A 1 214 ? -10.609 -3.947 -2.883 1 89.81 214 LEU A N 1
ATOM 1662 C CA . LEU A 1 214 ? -11.297 -3.293 -1.772 1 89.81 214 LEU A CA 1
ATOM 1663 C C . LEU A 1 214 ? -12.398 -4.188 -1.214 1 89.81 214 LEU A C 1
ATOM 1665 O O . LEU A 1 214 ? -12.547 -4.309 0.004 1 89.81 214 LEU A O 1
ATOM 1669 N N . LYS A 1 215 ? -13.031 -4.781 -2.129 1 89.19 215 LYS A N 1
ATOM 1670 C CA . LYS A 1 215 ? -14.109 -5.672 -1.708 1 89.19 215 LYS A CA 1
ATOM 1671 C C . LYS A 1 215 ? -13.555 -6.891 -0.974 1 89.19 215 LYS A C 1
ATOM 1673 O O . LYS A 1 215 ? -14.164 -7.371 -0.016 1 89.19 215 LYS A O 1
ATOM 1678 N N . ALA A 1 216 ? -12.445 -7.391 -1.472 1 93 216 ALA A N 1
ATOM 1679 C CA . ALA A 1 216 ? -11.812 -8.531 -0.806 1 93 216 ALA A CA 1
ATOM 1680 C C . ALA A 1 216 ? -11.383 -8.164 0.613 1 93 216 ALA A C 1
ATOM 1682 O O . ALA A 1 216 ? -11.516 -8.977 1.534 1 93 216 ALA A O 1
ATOM 1683 N N . CYS A 1 217 ? -10.953 -6.926 0.805 1 90.06 217 CYS A N 1
ATOM 1684 C CA . CYS A 1 217 ? -10.531 -6.469 2.125 1 90.06 217 CYS A CA 1
ATOM 1685 C C . CYS A 1 217 ? -11.719 -6.383 3.078 1 90.06 217 CYS A C 1
ATOM 1687 O O . CYS A 1 217 ? -11.602 -6.723 4.258 1 90.06 217 CYS A O 1
ATOM 1689 N N . VAL A 1 218 ? -12.82 -5.965 2.568 1 86.06 218 VAL A N 1
ATOM 1690 C CA . VAL A 1 218 ? -14.016 -5.832 3.393 1 86.06 218 VAL A CA 1
ATOM 1691 C C . VAL A 1 218 ? -14.562 -7.219 3.73 1 86.06 218 VAL A C 1
ATOM 1693 O O . VAL A 1 218 ? -15.008 -7.457 4.855 1 86.06 218 VAL A O 1
ATOM 1696 N N . LEU A 1 219 ? -14.43 -8.117 2.785 1 87.12 219 LEU A N 1
ATOM 1697 C CA . LEU A 1 219 ? -14.977 -9.461 2.969 1 87.12 219 LEU A CA 1
ATOM 1698 C C . LEU A 1 219 ? -14.195 -10.227 4.027 1 87.12 219 LEU A C 1
ATOM 1700 O O . LEU A 1 219 ? -14.766 -11.023 4.773 1 87.12 219 LEU A O 1
ATOM 1704 N N . ILE A 1 220 ? -12.891 -9.969 4.055 1 88.62 220 ILE A N 1
ATOM 1705 C CA . ILE A 1 220 ? -12.016 -10.734 4.934 1 88.62 220 ILE A CA 1
ATOM 1706 C C . ILE A 1 220 ? -12.031 -10.133 6.336 1 88.62 220 ILE A C 1
ATOM 1708 O O . ILE A 1 220 ? -11.555 -10.75 7.289 1 88.62 220 ILE A O 1
ATOM 1712 N N . ARG A 1 221 ? -12.641 -8.977 6.441 1 84.25 221 ARG A N 1
ATOM 1713 C CA . ARG A 1 221 ? -12.641 -8.305 7.73 1 84.25 221 ARG A CA 1
ATOM 1714 C C . ARG A 1 221 ? -13.312 -9.156 8.797 1 84.25 221 ARG A C 1
ATOM 1716 O O . ARG A 1 221 ? -14.453 -9.586 8.633 1 84.25 221 ARG A O 1
ATOM 1723 N N . GLY A 1 222 ? -12.617 -9.469 9.945 1 81.25 222 GLY A N 1
ATOM 1724 C CA . GLY A 1 222 ? -13.133 -10.281 11.039 1 81.25 222 GLY A CA 1
ATOM 1725 C C . GLY A 1 222 ? -12.898 -11.766 10.844 1 81.25 222 GLY A C 1
ATOM 1726 O O . GLY A 1 222 ? -13.188 -12.562 11.734 1 81.25 222 GLY A O 1
ATOM 1727 N N . ARG A 1 223 ? -12.438 -12.172 9.609 1 87.56 223 ARG A N 1
ATOM 1728 C CA . ARG A 1 223 ? -12.188 -13.578 9.297 1 87.56 223 ARG A CA 1
ATOM 1729 C C . ARG A 1 223 ? -10.781 -13.766 8.719 1 87.56 223 ARG A C 1
ATOM 1731 O O . ARG A 1 223 ? -10.594 -14.523 7.77 1 87.56 223 ARG A O 1
ATOM 1738 N N . GLU A 1 224 ? -9.891 -13.023 9.117 1 88.38 224 GLU A N 1
ATOM 1739 C CA . GLU A 1 224 ? -8.539 -13.086 8.578 1 88.38 224 GLU A CA 1
ATOM 1740 C C . GLU A 1 224 ? -7.867 -14.414 8.938 1 88.38 224 GLU A C 1
ATOM 1742 O O . GLU A 1 224 ? -7.215 -15.031 8.086 1 88.38 224 GLU A O 1
ATOM 1747 N N . ALA A 1 225 ? -8.078 -14.82 10.156 1 89.94 225 ALA A N 1
ATOM 1748 C CA . ALA A 1 225 ? -7.457 -16.062 10.602 1 89.94 225 ALA A CA 1
ATOM 1749 C C . ALA A 1 225 ? -8 -17.25 9.82 1 89.94 225 ALA A C 1
ATOM 1751 O O . ALA A 1 225 ? -7.25 -18.156 9.438 1 89.94 225 ALA A O 1
ATOM 1752 N N . THR A 1 226 ? -9.281 -17.172 9.539 1 90.44 226 THR A N 1
ATOM 1753 C CA . THR A 1 226 ? -9.914 -18.25 8.781 1 90.44 226 THR A CA 1
ATOM 1754 C C . THR A 1 226 ? -9.383 -18.266 7.344 1 90.44 226 THR A C 1
ATOM 1756 O O . THR A 1 226 ? -9.07 -19.328 6.812 1 90.44 226 THR A O 1
ATOM 1759 N N . ALA A 1 227 ? -9.234 -17.141 6.781 1 93.25 227 ALA A N 1
ATOM 1760 C CA . ALA A 1 227 ? -8.758 -17.047 5.402 1 93.25 227 ALA A CA 1
ATOM 1761 C C . ALA A 1 227 ? -7.309 -17.516 5.293 1 93.25 227 ALA A C 1
ATOM 1763 O O . ALA A 1 227 ? -6.949 -18.219 4.352 1 93.25 227 ALA A O 1
ATOM 1764 N N . ILE A 1 228 ? -6.5 -17.188 6.258 1 93.31 228 ILE A N 1
ATOM 1765 C CA . ILE A 1 228 ? -5.09 -17.562 6.266 1 93.31 228 ILE A CA 1
ATOM 1766 C C . ILE A 1 228 ? -4.961 -19.062 6.492 1 93.31 228 ILE A C 1
ATOM 1768 O O . ILE A 1 228 ? -4.141 -19.734 5.852 1 93.31 228 ILE A O 1
ATOM 1772 N N . THR A 1 229 ? -5.785 -19.578 7.344 1 93.38 229 THR A N 1
ATOM 1773 C CA . THR A 1 229 ? -5.746 -21 7.629 1 93.38 229 THR A CA 1
ATOM 1774 C C . THR A 1 229 ? -6.18 -21.812 6.41 1 93.38 229 THR A C 1
ATOM 1776 O O . THR A 1 229 ? -5.641 -22.891 6.148 1 93.38 229 THR A O 1
ATOM 1779 N N . LEU A 1 230 ? -7.047 -21.281 5.672 1 93.31 230 LEU A N 1
ATOM 1780 C CA . LEU A 1 230 ? -7.523 -21.953 4.469 1 93.31 230 LEU A CA 1
ATOM 1781 C C . LEU A 1 230 ? -6.461 -21.938 3.373 1 93.31 230 LEU A C 1
ATOM 1783 O O . LEU A 1 230 ? -6.387 -22.844 2.549 1 93.31 230 LEU A O 1
ATOM 1787 N N . ALA A 1 231 ? -5.668 -20.875 3.375 1 92.25 231 ALA A N 1
ATOM 1788 C CA . ALA A 1 231 ? -4.66 -20.719 2.33 1 92.25 231 ALA A CA 1
ATOM 1789 C C . ALA A 1 231 ? -3.391 -21.5 2.668 1 92.25 231 ALA A C 1
ATOM 1791 O O . ALA A 1 231 ? -2.568 -21.766 1.789 1 92.25 231 ALA A O 1
ATOM 1792 N N . LEU A 1 232 ? -3.258 -21.938 3.879 1 90.69 232 LEU A N 1
ATOM 1793 C CA . LEU A 1 232 ? -2.016 -22.5 4.387 1 90.69 232 LEU A CA 1
ATOM 1794 C C . LEU A 1 232 ? -1.739 -23.859 3.74 1 90.69 232 LEU A C 1
ATOM 1796 O O . LEU A 1 232 ? -0.634 -24.109 3.25 1 90.69 232 LEU A O 1
ATOM 1800 N N . PRO A 1 233 ? -2.715 -24.703 3.691 1 88.88 233 PRO A N 1
ATOM 1801 C CA . PRO A 1 233 ? -2.424 -26.031 3.133 1 88.88 233 PRO A CA 1
ATOM 1802 C C . PRO A 1 233 ? -1.977 -25.969 1.674 1 88.88 233 PRO A C 1
ATOM 1804 O O . PRO A 1 233 ? -1 -26.625 1.297 1 88.88 233 PRO A O 1
ATOM 1807 N N . ALA A 1 234 ? -2.633 -25.219 0.856 1 90.44 234 ALA A N 1
ATOM 1808 C CA . ALA A 1 234 ? -2.27 -25.125 -0.555 1 90.44 234 ALA A CA 1
ATOM 1809 C C . ALA A 1 234 ? -0.899 -24.469 -0.724 1 90.44 234 ALA A C 1
ATOM 1811 O O . ALA A 1 234 ? -0.092 -24.906 -1.545 1 90.44 234 ALA A O 1
ATOM 1812 N N . ASN A 1 235 ? -0.622 -23.484 0.045 1 89.75 235 ASN A N 1
ATOM 1813 C CA . ASN A 1 235 ? 0.665 -22.797 -0.043 1 89.75 235 ASN A CA 1
ATOM 1814 C C . ASN A 1 235 ? 1.805 -23.688 0.452 1 89.75 235 ASN A C 1
ATOM 1816 O O . ASN A 1 235 ? 2.889 -23.703 -0.133 1 89.75 235 ASN A O 1
ATOM 1820 N N . LEU A 1 236 ? 1.544 -24.391 1.506 1 90.94 236 LEU A N 1
ATOM 1821 C CA . LEU A 1 236 ? 2.551 -25.312 2.025 1 90.94 236 LEU A CA 1
ATOM 1822 C C . LEU A 1 236 ? 2.809 -26.453 1.041 1 90.94 236 LEU A C 1
ATOM 1824 O O . LEU A 1 236 ? 3.953 -26.875 0.856 1 90.94 236 LEU A O 1
ATOM 1828 N N . ALA A 1 237 ? 1.774 -26.906 0.466 1 93.19 237 ALA A N 1
ATOM 1829 C CA . ALA A 1 237 ? 1.923 -27.984 -0.52 1 93.19 237 ALA A CA 1
ATOM 1830 C C . ALA A 1 237 ? 2.711 -27.5 -1.735 1 93.19 237 ALA A C 1
ATOM 1832 O O . ALA A 1 237 ? 3.555 -28.234 -2.262 1 93.19 237 ALA A O 1
ATOM 1833 N N . MET A 1 238 ? 2.453 -26.297 -2.152 1 92.31 238 MET A N 1
ATOM 1834 C CA . MET A 1 238 ? 3.188 -25.734 -3.283 1 92.31 238 MET A CA 1
ATOM 1835 C C . MET A 1 238 ? 4.664 -25.562 -2.945 1 92.31 238 MET A C 1
ATOM 1837 O O . MET A 1 238 ? 5.531 -25.859 -3.773 1 92.31 238 MET A O 1
ATOM 1841 N N . ALA A 1 239 ? 4.906 -25.125 -1.779 1 89.5 239 ALA A N 1
ATOM 1842 C CA . ALA A 1 239 ? 6.289 -25 -1.334 1 89.5 239 ALA A CA 1
ATOM 1843 C C . ALA A 1 239 ? 6.977 -26.359 -1.279 1 89.5 239 ALA A C 1
ATOM 1845 O O . ALA A 1 239 ? 8.164 -26.469 -1.605 1 89.5 239 ALA A O 1
ATOM 1846 N N . ALA A 1 240 ? 6.254 -27.375 -0.81 1 92.94 240 ALA A N 1
ATOM 1847 C CA . ALA A 1 240 ? 6.801 -28.719 -0.742 1 92.94 240 ALA A CA 1
ATOM 1848 C C . ALA A 1 240 ? 7.137 -29.25 -2.135 1 92.94 240 ALA A C 1
ATOM 1850 O O . ALA A 1 240 ? 8.164 -29.906 -2.326 1 92.94 240 ALA A O 1
ATOM 1851 N N . ILE A 1 241 ? 6.277 -28.953 -3.08 1 94 241 ILE A N 1
ATOM 1852 C CA . ILE A 1 241 ? 6.512 -29.391 -4.449 1 94 241 ILE A CA 1
ATOM 1853 C C . ILE A 1 241 ? 7.734 -28.672 -5.023 1 94 241 ILE A C 1
ATOM 1855 O O . ILE A 1 241 ? 8.539 -29.281 -5.73 1 94 241 ILE A O 1
ATOM 1859 N N . GLU A 1 242 ? 7.867 -27.453 -4.723 1 90.06 242 GLU A N 1
ATOM 1860 C CA . GLU A 1 242 ? 9.031 -26.703 -5.176 1 90.06 242 GLU A CA 1
ATOM 1861 C C . GLU A 1 242 ? 10.312 -27.25 -4.559 1 90.06 242 GLU A C 1
ATOM 1863 O O . GLU A 1 242 ? 11.344 -27.328 -5.227 1 90.06 242 GLU A O 1
ATOM 1868 N N . ALA A 1 243 ? 10.227 -27.547 -3.318 1 89.5 243 ALA A N 1
ATOM 1869 C CA . ALA A 1 243 ? 11.391 -28.141 -2.654 1 89.5 243 ALA A CA 1
ATOM 1870 C C . ALA A 1 243 ? 11.719 -29.5 -3.244 1 89.5 243 ALA A C 1
ATOM 1872 O O . ALA A 1 243 ? 12.898 -29.859 -3.385 1 89.5 243 ALA A O 1
ATOM 1873 N N . LEU A 1 244 ? 10.672 -30.266 -3.512 1 90.69 244 LEU A N 1
ATOM 1874 C CA . LEU A 1 244 ? 10.867 -31.578 -4.121 1 90.69 244 LEU A CA 1
ATOM 1875 C C . LEU A 1 244 ? 11.57 -31.453 -5.473 1 90.69 244 LEU A C 1
ATOM 1877 O O . LEU A 1 244 ? 12.438 -32.25 -5.801 1 90.69 244 LEU A O 1
ATOM 1881 N N . PHE A 1 245 ? 11.227 -30.5 -6.219 1 91.88 245 PHE A N 1
ATOM 1882 C CA . PHE A 1 245 ? 11.844 -30.25 -7.516 1 91.88 245 PHE A CA 1
ATOM 1883 C C . PHE A 1 245 ? 13.32 -29.922 -7.359 1 91.88 245 PHE A C 1
ATOM 1885 O O . PHE A 1 245 ? 14.164 -30.391 -8.117 1 91.88 245 PHE A O 1
ATOM 1892 N N . GLN A 1 246 ? 13.656 -29.109 -6.387 1 86.75 246 GLN A N 1
ATOM 1893 C CA . GLN A 1 246 ? 15.047 -28.734 -6.125 1 86.75 246 GLN A CA 1
ATOM 1894 C C . GLN A 1 246 ? 15.875 -29.953 -5.727 1 86.75 246 GLN A C 1
ATOM 1896 O O . GLN A 1 246 ? 17.016 -30.109 -6.176 1 86.75 246 GLN A O 1
ATOM 1901 N N . TYR A 1 247 ? 15.297 -30.766 -4.992 1 86.5 247 TYR A N 1
ATOM 1902 C CA . TYR A 1 247 ? 16.031 -31.906 -4.438 1 86.5 247 TYR A CA 1
ATOM 1903 C C . TYR A 1 247 ? 16.141 -33.031 -5.453 1 86.5 247 TYR A C 1
ATOM 1905 O O . TYR A 1 247 ? 17.188 -33.656 -5.578 1 86.5 247 TYR A O 1
ATOM 1913 N N . ARG A 1 248 ? 15.086 -33.25 -6.156 1 87.56 248 ARG A N 1
ATOM 1914 C CA . ARG A 1 248 ? 15.047 -34.438 -7.004 1 87.56 248 ARG A CA 1
ATOM 1915 C C . ARG A 1 248 ? 15.586 -34.125 -8.398 1 87.56 248 ARG A C 1
ATOM 1917 O O . ARG A 1 248 ? 16.141 -35 -9.055 1 87.56 248 ARG A O 1
ATOM 1924 N N . ILE A 1 249 ? 15.43 -32.938 -8.812 1 86.12 249 ILE A N 1
ATOM 1925 C CA . ILE A 1 249 ? 15.773 -32.625 -10.203 1 86.12 249 ILE A CA 1
ATOM 1926 C C . ILE A 1 249 ? 17.016 -31.75 -10.258 1 86.12 249 ILE A C 1
ATOM 1928 O O . ILE A 1 249 ? 17.984 -32.062 -10.938 1 86.12 249 ILE A O 1
ATOM 1932 N N . MET A 1 250 ? 17.078 -30.719 -9.531 1 83.38 250 MET A N 1
ATOM 1933 C CA . MET A 1 250 ? 18.141 -29.719 -9.68 1 83.38 250 MET A CA 1
ATOM 1934 C C . MET A 1 250 ? 19.438 -30.203 -9.031 1 83.38 250 MET A C 1
ATOM 1936 O O . MET A 1 250 ? 20.516 -29.953 -9.547 1 83.38 250 MET A O 1
ATOM 1940 N N . LYS A 1 251 ? 19.328 -30.891 -7.945 1 82.5 251 LYS A N 1
ATOM 1941 C CA . LYS A 1 251 ? 20.531 -31.359 -7.266 1 82.5 251 LYS A CA 1
ATOM 1942 C C . LYS A 1 251 ? 21.297 -32.344 -8.125 1 82.5 251 LYS A C 1
ATOM 1944 O O . LYS A 1 251 ? 22.5 -32.188 -8.344 1 82.5 251 LYS A O 1
ATOM 1949 N N . PRO A 1 252 ? 20.609 -33.344 -8.648 1 80.19 252 PRO A N 1
ATOM 1950 C CA . PRO A 1 252 ? 21.344 -34.25 -9.523 1 80.19 252 PRO A CA 1
ATOM 1951 C C . PRO A 1 252 ? 21.828 -33.594 -10.805 1 80.19 252 PRO A C 1
ATOM 1953 O O . PRO A 1 252 ? 22.891 -33.969 -11.328 1 80.19 252 PRO A O 1
ATOM 1956 N N . TRP A 1 253 ? 21.109 -32.656 -11.305 1 79.69 253 TRP A N 1
ATOM 1957 C CA . TRP A 1 253 ? 21.5 -31.953 -12.516 1 79.69 253 TRP A CA 1
ATOM 1958 C C . TRP A 1 253 ? 22.797 -31.156 -12.289 1 79.69 253 TRP A C 1
ATOM 1960 O O . TRP A 1 253 ? 23.656 -31.125 -13.164 1 79.69 253 TRP A O 1
ATOM 1970 N N . LYS A 1 254 ? 22.875 -30.594 -11.133 1 76.31 254 LYS A N 1
ATOM 1971 C CA . LYS A 1 254 ? 24.078 -29.828 -10.812 1 76.31 254 LYS A CA 1
ATOM 1972 C C . LYS A 1 254 ? 25.297 -30.734 -10.719 1 76.31 254 LYS A C 1
ATOM 1974 O O . LYS A 1 254 ? 26.422 -30.328 -11.055 1 76.31 254 LYS A O 1
ATOM 1979 N N . ASN A 1 255 ? 25.047 -31.922 -10.352 1 77.94 255 ASN A N 1
ATOM 1980 C CA . ASN A 1 255 ? 26.156 -32.875 -10.156 1 77.94 255 ASN A CA 1
ATOM 1981 C C . ASN A 1 255 ? 26.531 -33.562 -11.461 1 77.94 255 ASN A C 1
ATOM 1983 O O . ASN A 1 255 ? 27.719 -33.719 -11.758 1 77.94 255 ASN A O 1
ATOM 1987 N N . SER A 1 256 ? 25.609 -33.938 -12.195 1 74.12 256 SER A N 1
ATOM 1988 C CA . SER A 1 256 ? 25.938 -34.781 -13.344 1 74.12 256 SER A CA 1
ATOM 1989 C C . SER A 1 256 ? 25.781 -34 -14.648 1 74.12 256 SER A C 1
ATOM 1991 O O . SER A 1 256 ? 26.312 -34.406 -15.688 1 74.12 256 SER A O 1
ATOM 1993 N N . ARG A 1 257 ? 25.312 -32.812 -14.664 1 72.81 257 ARG A N 1
ATOM 1994 C CA . ARG A 1 257 ? 25.062 -31.953 -15.82 1 72.81 257 ARG A CA 1
ATOM 1995 C C . ARG A 1 257 ? 24.406 -32.75 -16.953 1 72.81 257 ARG A C 1
ATOM 1997 O O . ARG A 1 257 ? 24.719 -32.531 -18.125 1 72.81 257 ARG A O 1
ATOM 2004 N N . SER A 1 258 ? 23.766 -33.938 -16.641 1 76.88 258 SER A N 1
ATOM 2005 C CA . SER A 1 258 ? 23.078 -34.75 -17.641 1 76.88 258 SER A CA 1
ATOM 2006 C C . SER A 1 258 ? 21.609 -35 -17.25 1 76.88 258 SER A C 1
ATOM 2008 O O . SER A 1 258 ? 21.297 -35.094 -16.078 1 76.88 258 SER A O 1
ATOM 2010 N N . PHE A 1 259 ? 20.75 -34.75 -18.297 1 77.62 259 PHE A N 1
ATOM 2011 C CA . PHE A 1 259 ? 19.344 -35.031 -18.062 1 77.62 259 PHE A CA 1
ATOM 2012 C C . PHE A 1 259 ? 18.969 -36.406 -18.594 1 77.62 259 PHE A C 1
ATOM 2014 O O . PHE A 1 259 ? 19.109 -36.688 -19.781 1 77.62 259 PHE A O 1
ATOM 2021 N N . SER A 1 260 ? 18.703 -37.312 -17.656 1 82.19 260 SER A N 1
ATOM 2022 C CA . SER A 1 260 ? 18.141 -38.594 -18.078 1 82.19 260 SER A CA 1
ATOM 2023 C C . SER A 1 260 ? 16.656 -38.5 -18.375 1 82.19 260 SER A C 1
ATOM 2025 O O . SER A 1 260 ? 15.992 -37.562 -17.922 1 82.19 260 SER A O 1
ATOM 2027 N N . VAL A 1 261 ? 16.141 -39.281 -19.25 1 85.56 261 VAL A N 1
ATOM 2028 C CA . VAL A 1 261 ? 14.742 -39.312 -19.656 1 85.56 261 VAL A CA 1
ATOM 2029 C C . VAL A 1 261 ? 13.852 -39.531 -18.438 1 85.56 261 VAL A C 1
ATOM 2031 O O . VAL A 1 261 ? 12.773 -38.938 -18.344 1 85.56 261 VAL A O 1
ATOM 2034 N N . SER A 1 262 ? 14.312 -40.219 -17.516 1 84.94 262 SER A N 1
ATOM 2035 C CA . SER A 1 262 ? 13.547 -40.469 -16.297 1 84.94 262 SER A CA 1
ATOM 2036 C C . SER A 1 262 ? 13.375 -39.188 -15.484 1 84.94 262 SER A C 1
ATOM 2038 O O . SER A 1 262 ? 12.305 -38.938 -14.922 1 84.94 262 SER A O 1
ATOM 2040 N N . VAL A 1 263 ? 14.375 -38.375 -15.516 1 87.12 263 VAL A N 1
ATOM 2041 C CA . VAL A 1 263 ? 14.344 -37.125 -14.766 1 87.12 263 VAL A CA 1
ATOM 2042 C C . VAL A 1 263 ? 13.383 -36.156 -15.438 1 87.12 263 VAL A C 1
ATOM 2044 O O . VAL A 1 263 ? 12.688 -35.406 -14.758 1 87.12 263 VAL A O 1
ATOM 2047 N N . ILE A 1 264 ? 13.273 -36.25 -16.719 1 87.25 264 ILE A N 1
ATOM 2048 C CA . ILE A 1 264 ? 12.375 -35.375 -17.469 1 87.25 264 ILE A CA 1
ATOM 2049 C C . ILE A 1 264 ? 10.922 -35.719 -17.141 1 87.25 264 ILE A C 1
ATOM 2051 O O . ILE A 1 264 ? 10.094 -34.812 -16.922 1 87.25 264 ILE A O 1
ATOM 2055 N N . TRP A 1 265 ? 10.672 -37 -17.047 1 90.88 265 TRP A N 1
ATOM 2056 C CA . TRP A 1 265 ? 9.32 -37.438 -16.719 1 90.88 265 TRP A CA 1
ATOM 2057 C C . TRP A 1 265 ? 8.969 -37.062 -15.273 1 90.88 265 TRP A C 1
ATOM 2059 O O . TRP A 1 265 ? 7.828 -36.719 -14.969 1 90.88 265 TRP A O 1
ATOM 2069 N N . GLU A 1 266 ? 9.883 -37.125 -14.453 1 92.25 266 GLU A N 1
ATOM 2070 C CA . GLU A 1 266 ? 9.656 -36.719 -13.07 1 92.25 266 GLU A CA 1
ATOM 2071 C C . GLU A 1 266 ? 9.391 -35.219 -12.969 1 92.25 266 GLU A C 1
ATOM 2073 O O . GLU A 1 266 ? 8.516 -34.781 -12.219 1 92.25 266 GLU A O 1
ATOM 2078 N N . ALA A 1 267 ? 10.18 -34.531 -13.703 1 91.25 267 ALA A N 1
ATOM 2079 C CA . ALA A 1 267 ? 9.969 -33.094 -13.719 1 91.25 267 ALA A CA 1
ATOM 2080 C C . ALA A 1 267 ? 8.578 -32.719 -14.219 1 91.25 267 ALA A C 1
ATOM 2082 O O . ALA A 1 267 ? 7.914 -31.844 -13.672 1 91.25 267 ALA A O 1
ATOM 2083 N N . PHE A 1 268 ? 8.109 -33.469 -15.188 1 93.25 268 PHE A N 1
ATOM 2084 C CA . PHE A 1 268 ? 6.785 -33.25 -15.75 1 93.25 268 PHE A CA 1
ATOM 2085 C C . PHE A 1 268 ? 5.703 -33.562 -14.727 1 93.25 268 PHE A C 1
ATOM 2087 O O . PHE A 1 268 ? 4.719 -32.844 -14.602 1 93.25 268 PHE A O 1
ATOM 2094 N N . SER A 1 269 ? 5.898 -34.594 -14.047 1 95 269 SER A N 1
ATOM 2095 C CA . SER A 1 269 ? 4.93 -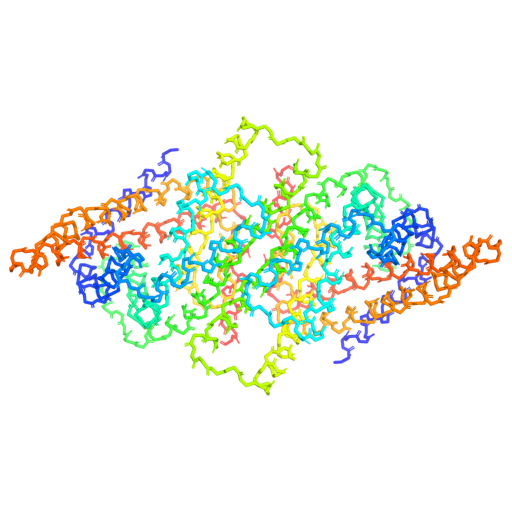35.031 -13.039 1 95 269 SER A CA 1
ATOM 2096 C C . SER A 1 269 ? 4.855 -34 -11.898 1 95 269 SER A C 1
ATOM 2098 O O . SER A 1 269 ? 3.768 -33.688 -11.422 1 95 269 SER A O 1
ATOM 2100 N N . ILE A 1 270 ? 5.984 -33.438 -11.508 1 95.25 270 ILE A N 1
ATOM 2101 C CA . ILE A 1 270 ? 6.035 -32.469 -10.422 1 95.25 270 ILE A CA 1
ATOM 2102 C C . ILE A 1 270 ? 5.348 -31.172 -10.859 1 95.25 270 ILE A C 1
ATOM 2104 O O . ILE A 1 270 ? 4.586 -30.562 -10.094 1 95.25 270 ILE A O 1
ATOM 2108 N N . ALA A 1 271 ? 5.664 -30.781 -12.039 1 95.12 271 ALA A N 1
ATOM 2109 C CA . ALA A 1 271 ? 5.035 -29.562 -12.562 1 95.12 271 ALA A CA 1
ATOM 2110 C C . ALA A 1 271 ? 3.52 -29.734 -12.648 1 95.12 271 ALA A C 1
ATOM 2112 O O . ALA A 1 271 ? 2.771 -28.797 -12.367 1 95.12 271 ALA A O 1
ATOM 2113 N N . TYR A 1 272 ? 3.139 -30.922 -13.031 1 96.06 272 TYR A N 1
ATOM 2114 C CA . TYR A 1 272 ? 1.707 -31.188 -13.117 1 96.06 272 TYR A CA 1
ATOM 2115 C C . TYR A 1 272 ? 1.065 -31.172 -11.734 1 96.06 272 TYR A C 1
ATOM 2117 O O . TYR A 1 272 ? -0.04 -30.656 -11.562 1 96.06 272 TYR A O 1
ATOM 2125 N N . MET A 1 273 ? 1.696 -31.75 -10.773 1 96.31 273 MET A N 1
ATOM 2126 C CA . MET A 1 273 ? 1.199 -31.688 -9.406 1 96.31 273 MET A CA 1
ATOM 2127 C C . MET A 1 273 ? 1.061 -30.25 -8.93 1 96.31 273 MET A C 1
ATOM 2129 O O . MET A 1 273 ? 0.076 -29.891 -8.281 1 96.31 273 MET A O 1
ATOM 2133 N N . HIS A 1 274 ? 2.043 -29.438 -9.25 1 96 274 HIS A N 1
ATOM 2134 C CA . HIS A 1 274 ? 2.004 -28.016 -8.914 1 96 274 HIS A CA 1
ATOM 2135 C C . HIS A 1 274 ? 0.81 -27.328 -9.562 1 96 274 HIS A C 1
ATOM 2137 O O . HIS A 1 274 ? 0.136 -26.516 -8.93 1 96 274 HIS A O 1
ATOM 2143 N N . SER A 1 275 ? 0.498 -27.672 -10.766 1 96.69 275 SER A N 1
ATOM 2144 C CA . SER A 1 275 ? -0.637 -27.094 -11.477 1 96.69 275 SER A CA 1
ATOM 2145 C C . SER A 1 275 ? -1.957 -27.469 -10.812 1 96.69 275 SER A C 1
ATOM 2147 O O . SER A 1 275 ? -2.867 -26.641 -10.711 1 96.69 275 SER A O 1
ATOM 2149 N N . LEU A 1 276 ? -2.029 -28.656 -10.391 1 96.19 276 LEU A N 1
ATOM 2150 C CA . LEU A 1 276 ? -3.242 -29.109 -9.727 1 96.19 276 LEU A CA 1
ATOM 2151 C C . LEU A 1 276 ? -3.455 -28.375 -8.414 1 96.19 276 LEU A C 1
ATOM 2153 O O . LEU A 1 276 ? -4.59 -28.062 -8.047 1 96.19 276 LEU A O 1
ATOM 2157 N N . LEU A 1 277 ? -2.383 -28.094 -7.781 1 95.38 277 LEU A N 1
ATOM 2158 C CA . LEU A 1 277 ? -2.48 -27.375 -6.516 1 95.38 277 LEU A CA 1
ATOM 2159 C C . LEU A 1 277 ? -2.961 -25.953 -6.738 1 95.38 277 LEU A C 1
ATOM 2161 O O . LEU A 1 277 ? -3.693 -25.391 -5.914 1 95.38 277 LEU A O 1
ATOM 2165 N N . ILE A 1 278 ? -2.535 -25.312 -7.805 1 95.5 278 ILE A N 1
ATOM 2166 C CA . ILE A 1 278 ? -2.998 -23.984 -8.141 1 95.5 278 ILE A CA 1
ATOM 2167 C C . ILE A 1 278 ? -4.508 -24 -8.367 1 95.5 278 ILE A C 1
ATOM 2169 O O . ILE A 1 278 ? -5.215 -23.094 -7.918 1 95.5 278 ILE A O 1
ATOM 2173 N N . VAL A 1 279 ? -5.008 -25 -9.023 1 95.69 279 VAL A N 1
ATOM 2174 C CA . VAL A 1 279 ? -6.441 -25.141 -9.266 1 95.69 279 VAL A CA 1
ATOM 2175 C C . VAL A 1 279 ? -7.18 -25.281 -7.934 1 95.69 279 VAL A C 1
ATOM 2177 O O . VAL A 1 279 ? -8.195 -24.625 -7.707 1 95.69 279 VAL A O 1
ATOM 2180 N N . ILE A 1 280 ? -6.621 -26.109 -7.082 1 95.25 280 ILE A N 1
ATOM 2181 C CA . ILE A 1 280 ? -7.242 -26.328 -5.781 1 95.25 280 ILE A CA 1
ATOM 2182 C C . ILE A 1 280 ? -7.266 -25.016 -4.996 1 95.25 280 ILE A C 1
ATOM 2184 O O . ILE A 1 280 ? -8.25 -24.703 -4.332 1 95.25 280 ILE A O 1
ATOM 2188 N N . ASP A 1 281 ? -6.23 -24.297 -5.094 1 95.38 281 ASP A N 1
ATOM 2189 C CA . ASP A 1 281 ? -6.145 -23 -4.41 1 95.38 281 ASP A CA 1
ATOM 2190 C C . ASP A 1 281 ? -7.234 -22.047 -4.898 1 95.38 281 ASP A C 1
ATOM 2192 O O . ASP A 1 281 ? -7.859 -21.359 -4.098 1 95.38 281 ASP A O 1
ATOM 2196 N N . VAL A 1 282 ? -7.43 -22.016 -6.156 1 96.12 282 VAL A N 1
ATOM 2197 C CA . VAL A 1 282 ? -8.461 -21.141 -6.723 1 96.12 282 VAL A CA 1
ATOM 2198 C C . VAL A 1 282 ? -9.836 -21.594 -6.23 1 96.12 282 VAL A C 1
ATOM 2200 O O . VAL A 1 282 ? -10.672 -20.766 -5.879 1 96.12 282 VAL A O 1
ATOM 2203 N N . ILE A 1 283 ? -10.062 -22.828 -6.16 1 95.62 283 ILE A N 1
ATOM 2204 C CA . ILE A 1 283 ? -11.344 -23.375 -5.723 1 95.62 283 ILE A CA 1
ATOM 2205 C C . ILE A 1 283 ? -11.578 -23.016 -4.254 1 95.62 283 ILE A C 1
ATOM 2207 O O . ILE A 1 283 ? -12.688 -22.625 -3.873 1 95.62 283 ILE A O 1
ATOM 2211 N N . ILE A 1 284 ? -10.555 -23.188 -3.443 1 95.44 284 ILE A N 1
ATOM 2212 C CA . ILE A 1 284 ? -10.664 -22.859 -2.025 1 95.44 284 ILE A CA 1
ATOM 2213 C C . ILE A 1 284 ? -11.062 -21.391 -1.865 1 95.44 284 ILE A C 1
ATOM 2215 O O . ILE A 1 284 ? -11.93 -21.062 -1.045 1 95.44 284 ILE A O 1
ATOM 2219 N N . ASN A 1 285 ? -10.477 -20.5 -2.643 1 95.38 285 ASN A N 1
ATOM 2220 C CA . ASN A 1 285 ? -10.805 -19.094 -2.566 1 95.38 285 ASN A CA 1
ATOM 2221 C C . ASN A 1 285 ? -12.219 -18.812 -3.061 1 95.38 285 ASN A C 1
ATOM 2223 O O . ASN A 1 285 ? -12.891 -17.906 -2.566 1 95.38 285 ASN A O 1
ATOM 2227 N N . CYS A 1 286 ? -12.695 -19.562 -3.979 1 94.75 286 CYS A N 1
ATOM 2228 C CA . CYS A 1 286 ? -14.07 -19.422 -4.434 1 94.75 286 CYS A CA 1
ATOM 2229 C C . CYS A 1 286 ? -15.047 -19.812 -3.332 1 94.75 286 CYS A C 1
ATOM 2231 O O . CYS A 1 286 ? -16.047 -19.125 -3.113 1 94.75 286 CYS A O 1
ATOM 2233 N N . MET A 1 287 ? -14.734 -20.875 -2.672 1 93.94 287 MET A N 1
ATOM 2234 C CA . MET A 1 287 ? -15.617 -21.312 -1.596 1 93.94 287 MET A CA 1
ATOM 2235 C C . MET A 1 287 ? -15.57 -20.344 -0.421 1 93.94 287 MET A C 1
ATOM 2237 O O . MET A 1 287 ? -16.578 -20.141 0.25 1 93.94 287 MET A O 1
ATOM 2241 N N . LEU A 1 288 ? -14.414 -19.844 -0.185 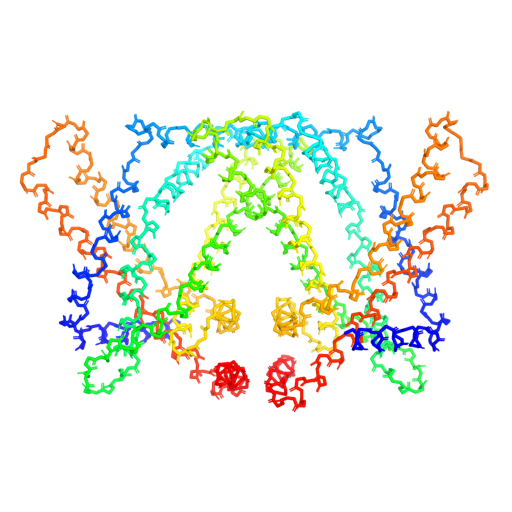1 93.44 288 LEU A N 1
ATOM 2242 C CA . LEU A 1 288 ? -14.297 -18.828 0.844 1 93.44 288 LEU A CA 1
ATOM 2243 C C . LEU A 1 288 ? -15.172 -17.625 0.511 1 93.44 288 LEU A C 1
ATOM 2245 O O . LEU A 1 288 ? -15.859 -17.078 1.384 1 93.44 288 LEU A O 1
ATOM 2249 N N . TYR A 1 289 ? -15.141 -17.219 -0.722 1 93.38 289 TYR A N 1
ATOM 2250 C CA . TYR A 1 289 ? -15.969 -16.109 -1.171 1 93.38 289 TYR A CA 1
ATOM 2251 C C . TYR A 1 289 ? -17.438 -16.391 -0.935 1 93.38 289 TYR A C 1
ATOM 2253 O O . TYR A 1 289 ? -18.172 -15.555 -0.413 1 93.38 289 TYR A O 1
ATOM 2261 N N . LYS A 1 290 ? -17.875 -17.547 -1.317 1 90.06 290 LYS A N 1
ATOM 2262 C CA . LYS A 1 290 ? -19.266 -17.938 -1.155 1 90.06 290 LYS A CA 1
ATOM 2263 C C . LYS A 1 290 ? -19.656 -17.969 0.319 1 90.06 290 LYS A C 1
ATOM 2265 O O . LYS A 1 290 ? -20.766 -17.562 0.683 1 90.06 290 LYS A O 1
ATOM 2270 N N . SER A 1 291 ? -18.766 -18.453 1.096 1 88.38 291 SER A N 1
ATOM 2271 C CA . SER A 1 291 ? -19.031 -18.516 2.531 1 88.38 291 SER A CA 1
ATOM 2272 C C . SER A 1 291 ? -19.125 -17.109 3.135 1 88.38 291 SER A C 1
ATOM 2274 O O . SER A 1 291 ? -19.984 -16.859 3.982 1 88.38 291 SER A O 1
ATOM 2276 N N . CYS A 1 292 ? -18.219 -16.25 2.744 1 86.75 292 CYS A N 1
ATOM 2277 C CA . CYS A 1 292 ? -18.219 -14.883 3.248 1 86.75 292 CYS A CA 1
ATOM 2278 C C . CYS A 1 292 ? -19.469 -14.133 2.791 1 86.75 292 CYS A C 1
ATOM 2280 O O . CYS A 1 292 ? -20.047 -13.359 3.553 1 86.75 292 CYS A O 1
ATOM 2282 N N . ARG A 1 293 ? -19.875 -14.352 1.638 1 84.88 293 ARG A N 1
ATOM 2283 C CA . ARG A 1 293 ? -21.062 -13.703 1.098 1 84.88 293 ARG A CA 1
ATOM 2284 C C . ARG A 1 293 ? -22.328 -14.188 1.801 1 84.88 293 ARG A C 1
ATOM 2286 O O . ARG A 1 293 ? -23.234 -13.398 2.064 1 84.88 293 ARG A O 1
ATOM 2293 N N . LYS A 1 294 ? -22.406 -15.406 2.059 1 82.5 294 LYS A N 1
ATOM 2294 C CA . LYS A 1 294 ? -23.531 -15.977 2.771 1 82.5 294 LYS A CA 1
ATOM 2295 C C . LYS A 1 294 ? -23.625 -15.422 4.191 1 82.5 294 LYS A C 1
ATOM 2297 O O . LYS A 1 294 ? -24.719 -15.078 4.656 1 82.5 294 LYS A O 1
ATOM 2302 N N . SER A 1 295 ? -22.531 -15.359 4.832 1 79.25 295 SER A N 1
ATOM 2303 C CA . SER A 1 295 ? -22.5 -14.836 6.191 1 79.25 295 SER A CA 1
ATOM 2304 C C . SER A 1 295 ? -22.891 -13.359 6.223 1 79.25 295 SER A C 1
ATOM 2306 O O . SER A 1 295 ? -23.547 -12.898 7.152 1 79.25 295 SER A O 1
ATOM 2308 N N . SER A 1 296 ? -22.406 -12.68 5.266 1 74 296 SER A N 1
ATOM 2309 C CA . SER A 1 296 ? -22.75 -11.258 5.18 1 74 296 SER A CA 1
ATOM 2310 C C . SER A 1 296 ? -24.234 -11.055 4.945 1 74 296 SER A C 1
ATOM 2312 O O . SER A 1 296 ? -24.828 -10.102 5.457 1 74 296 SER A O 1
ATOM 2314 N N . TRP A 1 297 ? -24.828 -11.891 4.184 1 67.62 297 TRP A N 1
ATOM 2315 C CA . TRP A 1 297 ? -26.266 -11.859 3.941 1 67.62 297 TRP A CA 1
ATOM 2316 C C . TRP A 1 297 ? -27.047 -12.164 5.219 1 67.62 297 TRP A C 1
ATOM 2318 O O . TRP A 1 297 ? -28.031 -11.5 5.527 1 67.62 297 TRP A O 1
ATOM 2328 N N . GLU A 1 298 ? -26.562 -13.086 5.84 1 67.38 298 GLU A N 1
ATOM 2329 C CA . GLU A 1 298 ? -27.219 -13.492 7.074 1 67.38 298 GLU A CA 1
ATOM 2330 C C . GLU A 1 298 ? -27.109 -12.414 8.141 1 67.38 298 GLU A C 1
ATOM 2332 O O . GLU A 1 298 ? -28.016 -12.234 8.961 1 67.38 298 GLU A O 1
ATOM 2337 N N . SER A 1 299 ? -25.922 -11.938 8.172 1 59.31 299 SER A N 1
ATOM 2338 C CA . SER A 1 299 ? -25.719 -10.922 9.195 1 59.31 299 SER A CA 1
ATOM 2339 C C . SER A 1 299 ? -26.344 -9.586 8.789 1 59.31 299 SER A C 1
ATOM 2341 O O . SER A 1 299 ? -26.453 -8.672 9.602 1 59.31 299 SER A O 1
ATOM 2343 N N . GLY A 1 300 ? -27.031 -9.562 7.586 1 51.53 300 GLY A N 1
ATOM 2344 C CA . GLY A 1 300 ? -27.672 -8.344 7.125 1 51.53 300 GLY A CA 1
ATOM 2345 C C . GLY A 1 300 ? -26.688 -7.285 6.664 1 51.53 300 GLY A C 1
ATOM 2346 O O . GLY A 1 300 ? -27.078 -6.215 6.203 1 51.53 300 GLY A O 1
ATOM 2347 N N . VAL A 1 301 ? -25.609 -7.531 6.82 1 46.38 301 VAL A N 1
ATOM 2348 C CA . VAL A 1 301 ? -24.516 -6.566 6.703 1 46.38 301 VAL A CA 1
ATOM 2349 C C . VAL A 1 301 ? -24.109 -6.41 5.238 1 46.38 301 VAL A C 1
ATOM 2351 O O . VAL A 1 301 ? -23.953 -5.293 4.746 1 46.38 301 VAL A O 1
ATOM 2354 N N . ASP A 1 302 ? -23.797 -7.625 4.324 1 44.78 302 ASP A N 1
ATOM 2355 C CA . ASP A 1 302 ? -23.156 -7.812 3.027 1 44.78 302 ASP A CA 1
ATOM 2356 C C . ASP A 1 302 ? -24.094 -7.426 1.89 1 44.78 302 ASP A C 1
ATOM 2358 O O . ASP A 1 302 ? -23.656 -7.055 0.803 1 44.78 302 ASP A O 1
ATOM 2362 N N . TYR A 1 303 ? -25.359 -7.828 1.869 1 41.97 303 TYR A N 1
ATOM 2363 C CA . TYR A 1 303 ? -26.297 -7.484 0.813 1 41.97 303 TYR A CA 1
ATOM 2364 C C . TYR A 1 303 ? -26.188 -6.016 0.433 1 41.97 303 TYR A C 1
ATOM 2366 O O . TYR A 1 303 ? -26.281 -5.66 -0.745 1 41.97 303 TYR A O 1
ATOM 2374 N N . HIS A 1 304 ? -25.891 -5.215 1.344 1 41.47 304 HIS A N 1
ATOM 2375 C CA . HIS A 1 304 ? -25.812 -3.789 1.041 1 41.47 304 HIS A CA 1
ATOM 2376 C C . HIS A 1 304 ? -24.5 -3.443 0.351 1 41.47 304 HIS A C 1
ATOM 2378 O O . HIS A 1 304 ? -24.469 -2.594 -0.541 1 41.47 304 HIS A O 1
ATOM 2384 N N . LEU A 1 305 ? -23.438 -4.191 0.506 1 42.06 305 LEU A N 1
ATOM 2385 C CA . LEU A 1 305 ? -22.156 -4.031 -0.149 1 42.06 305 LEU A CA 1
ATOM 2386 C C . LEU A 1 305 ? -22.188 -4.613 -1.559 1 42.06 305 LEU A C 1
ATOM 2388 O O . LEU A 1 305 ? -21.641 -4.02 -2.492 1 42.06 305 LEU A O 1
ATOM 2392 N N . GLU A 1 306 ? -22.656 -5.828 -1.861 1 43.28 306 GLU A N 1
ATOM 2393 C CA . GLU A 1 306 ? -22.797 -6.535 -3.131 1 43.28 306 GLU A CA 1
ATOM 2394 C C . GLU A 1 306 ? -23.719 -5.781 -4.086 1 43.28 306 GLU A C 1
ATOM 2396 O O . GLU A 1 306 ? -23.453 -5.723 -5.289 1 43.28 306 GLU A O 1
ATOM 2401 N N . LEU A 1 307 ? -24.781 -5.387 -3.779 1 42.91 307 LEU A N 1
ATOM 2402 C CA . LEU A 1 307 ? -25.703 -4.664 -4.648 1 42.91 307 LEU A CA 1
ATOM 2403 C C . LEU A 1 307 ? -25.062 -3.363 -5.145 1 42.91 307 LEU A C 1
ATOM 2405 O O . LEU A 1 307 ? -25.328 -2.934 -6.273 1 42.91 307 LEU A O 1
ATOM 2409 N N . GLU A 1 308 ? -24.234 -2.744 -4.477 1 45.62 308 GLU A N 1
ATOM 2410 C CA . GLU A 1 308 ? -23.516 -1.516 -4.793 1 45.62 308 GLU A CA 1
ATOM 2411 C C . GLU A 1 308 ? -22.469 -1.753 -5.879 1 45.62 308 GLU A C 1
ATOM 2413 O O . GLU A 1 308 ? -22.312 -0.935 -6.785 1 45.62 308 GLU A O 1
ATOM 2418 N N . LEU A 1 309 ? -21.641 -2.779 -5.777 1 42.03 309 LEU A N 1
ATOM 2419 C CA . LEU A 1 309 ? -20.641 -3.191 -6.754 1 42.03 309 LEU A CA 1
ATOM 2420 C C . LEU A 1 309 ? -21.312 -3.729 -8.016 1 42.03 309 LEU A C 1
ATOM 2422 O O . LEU A 1 309 ? -20.828 -3.498 -9.125 1 42.03 309 LEU A O 1
ATOM 2426 N N . GLU A 1 310 ? -22.297 -4.539 -8.109 1 42.41 310 GLU A N 1
ATOM 2427 C CA . GLU A 1 310 ? -22.969 -5.117 -9.266 1 42.41 310 GLU A CA 1
ATOM 2428 C C . GLU A 1 310 ? -23.688 -4.039 -10.086 1 42.41 310 GLU A C 1
ATOM 2430 O O . GLU A 1 310 ? -23.703 -4.102 -11.312 1 42.41 310 GLU A O 1
ATOM 2435 N N . GLU A 1 311 ? -24.359 -3.15 -9.609 1 41.03 311 GLU A N 1
ATOM 2436 C CA . GLU A 1 311 ? -25.109 -2.18 -10.398 1 41.03 311 GLU A CA 1
ATOM 2437 C C . GLU A 1 311 ? -24.172 -1.256 -11.172 1 41.03 311 GLU A C 1
ATOM 2439 O O . GLU A 1 311 ? -24.547 -0.731 -12.227 1 41.03 311 GLU A O 1
ATOM 2444 N N . GLU A 1 312 ? -23.047 -0.942 -10.727 1 38.69 312 GLU A N 1
ATOM 2445 C CA . GLU A 1 312 ? -22.125 -0.128 -11.5 1 38.69 312 GLU A CA 1
ATOM 2446 C C . GLU A 1 312 ? -21.609 -0.889 -12.719 1 38.69 312 GLU A C 1
ATOM 2448 O O . GLU A 1 312 ? -21.234 -0.282 -13.727 1 38.69 312 GLU A O 1
ATOM 2453 N N . ASP A 1 313 ? -21.422 -2.174 -12.703 1 35.16 313 ASP A N 1
ATOM 2454 C CA . ASP A 1 313 ? -21.094 -2.949 -13.898 1 35.16 313 ASP A CA 1
ATOM 2455 C C . ASP A 1 313 ? -22.234 -2.898 -14.922 1 35.16 313 ASP A C 1
ATOM 2457 O O . ASP A 1 313 ? -21.984 -3.008 -16.125 1 35.16 313 ASP A O 1
ATOM 2461 N N . LEU A 1 314 ? -23.547 -2.885 -14.555 1 34.81 314 LEU A N 1
ATOM 2462 C CA . LEU A 1 314 ? -24.625 -2.859 -15.531 1 34.81 314 LEU A CA 1
ATOM 2463 C C . LEU A 1 314 ? -24.75 -1.479 -16.172 1 34.81 314 LEU A C 1
ATOM 2465 O O . LEU A 1 314 ? -25.344 -1.336 -17.25 1 34.81 314 LEU A O 1
ATOM 2469 N N . GLU A 1 315 ? -24.344 -0.459 -15.617 1 33.69 315 GLU A N 1
ATOM 2470 C CA . GLU A 1 315 ? -24.531 0.843 -16.25 1 33.69 315 GLU A CA 1
ATOM 2471 C C . GLU A 1 315 ? -23.281 1.267 -17.016 1 33.69 315 GLU A C 1
ATOM 2473 O O . GLU A 1 315 ? -23.297 2.264 -17.734 1 33.69 315 GLU A O 1
ATOM 2478 N N . ALA A 1 316 ? -22.312 0.391 -16.953 1 32.03 316 ALA A N 1
ATOM 2479 C CA . ALA A 1 316 ? -21.234 0.591 -17.922 1 32.03 316 ALA A CA 1
ATOM 2480 C C . ALA A 1 316 ? -21.438 -0.308 -19.141 1 32.03 316 ALA A C 1
ATOM 2482 O O . ALA A 1 316 ? -21.703 -1.503 -19 1 32.03 316 ALA A O 1
ATOM 2483 N N . MET B 1 1 ? -15.359 21.75 -13.594 1 63.56 1 MET B N 1
ATOM 2484 C CA . MET B 1 1 ? -14.781 22.938 -12.961 1 63.56 1 MET B CA 1
ATOM 2485 C C . MET B 1 1 ? -15.82 23.656 -12.102 1 63.56 1 MET B C 1
ATOM 2487 O O . MET B 1 1 ? -15.516 24.109 -11 1 63.56 1 MET B O 1
ATOM 2491 N N . GLY B 1 2 ? -16.953 23.469 -12.477 1 69.25 2 GLY B N 1
ATOM 2492 C CA . GLY B 1 2 ? -18.031 24.109 -11.742 1 69.25 2 GLY B CA 1
ATOM 2493 C C . GLY B 1 2 ? -18.266 23.5 -10.375 1 69.25 2 GLY B C 1
ATOM 2494 O O . GLY B 1 2 ? -18.422 24.234 -9.383 1 69.25 2 GLY B O 1
ATOM 2495 N N . LYS B 1 3 ? -18.109 22.234 -10.227 1 82.88 3 LYS B N 1
ATOM 2496 C CA . LYS B 1 3 ? -18.359 21.562 -8.953 1 82.88 3 LYS B CA 1
ATOM 2497 C C . LYS B 1 3 ? -17.25 21.875 -7.949 1 82.88 3 LYS B C 1
ATOM 2499 O O . LYS B 1 3 ? -17.516 22.047 -6.758 1 82.88 3 LYS B O 1
ATOM 2504 N N . VAL B 1 4 ? -16.016 22.141 -8.531 1 89.69 4 VAL B N 1
ATOM 2505 C CA . VAL B 1 4 ? -14.867 22.438 -7.691 1 89.69 4 VAL B CA 1
ATOM 2506 C C . VAL B 1 4 ? -15.023 23.828 -7.074 1 89.69 4 VAL B C 1
ATOM 2508 O O . VAL B 1 4 ? -14.836 24 -5.867 1 89.69 4 VAL B O 1
ATOM 2511 N N . ILE B 1 5 ? -15.422 24.734 -7.848 1 90.88 5 ILE B N 1
ATOM 2512 C CA . ILE B 1 5 ? -15.555 26.109 -7.387 1 90.88 5 ILE B CA 1
ATOM 2513 C C . ILE B 1 5 ? -16.703 26.219 -6.379 1 90.88 5 ILE B C 1
ATOM 2515 O O . ILE B 1 5 ? -16.609 26.938 -5.391 1 90.88 5 ILE B O 1
ATOM 2519 N N . LYS B 1 6 ? -17.734 25.516 -6.625 1 90.88 6 LYS B N 1
ATOM 2520 C CA . LYS B 1 6 ? -18.859 25.516 -5.707 1 90.88 6 LYS B CA 1
ATOM 2521 C C . LYS B 1 6 ? -18.469 24.938 -4.348 1 90.88 6 LYS B C 1
ATOM 2523 O O . LYS B 1 6 ? -18.828 25.5 -3.307 1 90.88 6 LYS B O 1
ATOM 2528 N N . THR B 1 7 ? -17.703 23.938 -4.41 1 91.62 7 THR B N 1
ATOM 2529 C CA . THR B 1 7 ? -17.266 23.312 -3.168 1 91.62 7 THR B CA 1
ATOM 2530 C C . THR B 1 7 ? -16.297 24.219 -2.416 1 91.62 7 THR B C 1
ATOM 2532 O O . THR B 1 7 ? -16.359 24.312 -1.188 1 91.62 7 THR B O 1
ATOM 2535 N N . LEU B 1 8 ? -15.469 24.875 -3.193 1 93.38 8 LEU B N 1
ATOM 2536 C CA . LEU B 1 8 ? -14.516 25.781 -2.574 1 93.38 8 LEU B CA 1
ATOM 2537 C C . LEU B 1 8 ? -15.227 26.984 -1.952 1 93.38 8 LEU B C 1
ATOM 2539 O O . LEU B 1 8 ? -14.883 27.406 -0.848 1 93.38 8 LEU B O 1
ATOM 2543 N N . ARG B 1 9 ? -16.25 27.484 -2.592 1 93 9 ARG B N 1
ATOM 2544 C CA . ARG B 1 9 ? -17.031 28.594 -2.07 1 93 9 ARG B CA 1
ATOM 2545 C C . ARG B 1 9 ? -17.781 28.188 -0.813 1 93 9 ARG B C 1
ATOM 2547 O O . ARG B 1 9 ? -17.844 28.953 0.156 1 93 9 ARG B O 1
ATOM 2554 N N . LYS B 1 10 ? -18.281 27.047 -0.852 1 92.31 10 LYS B N 1
ATOM 2555 C CA . LYS B 1 10 ? -18.984 26.531 0.321 1 92.31 10 LYS B CA 1
ATOM 2556 C C . LYS B 1 10 ? -18.031 26.359 1.504 1 92.31 10 LYS B C 1
ATOM 2558 O O . LYS B 1 10 ? -18.406 26.625 2.648 1 92.31 10 LYS B O 1
ATOM 2563 N N . SER B 1 11 ? -16.844 25.969 1.222 1 93.81 11 SER B N 1
ATOM 2564 C CA . SER B 1 11 ? -15.867 25.781 2.279 1 93.81 11 SER B CA 1
ATOM 2565 C C . SER B 1 11 ? -15.453 27.109 2.904 1 93.81 11 SER B C 1
ATOM 2567 O O . SER B 1 11 ? -15.352 27.219 4.125 1 93.81 11 SER B O 1
ATOM 2569 N N . ILE B 1 12 ? -15.273 28.062 2.012 1 93.19 12 ILE B N 1
ATOM 2570 C CA . ILE B 1 12 ? -14.883 29.375 2.502 1 93.19 12 ILE B CA 1
ATOM 2571 C C . ILE B 1 12 ? -16.047 30 3.283 1 93.19 12 ILE B C 1
ATOM 2573 O O . ILE B 1 12 ? -15.82 30.656 4.305 1 93.19 12 ILE B O 1
ATOM 2577 N N . ASN B 1 13 ? -17.234 29.781 2.896 1 92.31 13 ASN B N 1
ATOM 2578 C CA . ASN B 1 13 ? -18.406 30.281 3.613 1 92.31 13 ASN B CA 1
ATOM 2579 C C . ASN B 1 13 ? -18.547 29.609 4.98 1 92.31 13 ASN B C 1
ATOM 2581 O O . ASN B 1 13 ? -18.906 30.281 5.961 1 92.31 13 ASN B O 1
ATOM 2585 N N . ALA B 1 14 ? -18.234 28.391 4.992 1 91.75 14 ALA B N 1
ATOM 2586 C CA . ALA B 1 14 ? -18.281 27.672 6.27 1 91.75 14 ALA B CA 1
ATOM 2587 C C . ALA B 1 14 ? -17.203 28.188 7.219 1 91.75 14 ALA B C 1
ATOM 2589 O O . ALA B 1 14 ? -17.453 28.344 8.414 1 91.75 14 ALA B O 1
ATOM 2590 N N . PHE B 1 15 ? -16.078 28.453 6.676 1 93.5 15 PHE B N 1
ATOM 2591 C CA . PHE B 1 15 ? -14.969 28.984 7.469 1 93.5 15 PHE B CA 1
ATOM 2592 C C . PHE B 1 15 ? -15.305 30.359 8.039 1 93.5 15 PHE B C 1
ATOM 2594 O O . PHE B 1 15 ? -15.055 30.625 9.219 1 93.5 15 PHE B O 1
ATOM 2601 N N . LEU B 1 16 ? -15.93 31.156 7.207 1 92.88 16 LEU B N 1
ATOM 2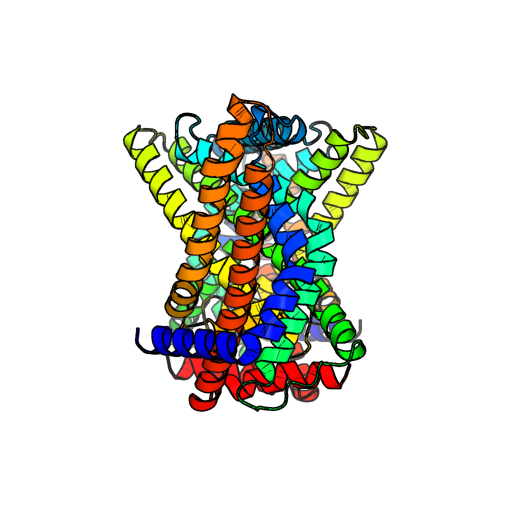602 C CA . LEU B 1 16 ? -16.266 32.5 7.637 1 92.88 16 LEU B CA 1
ATOM 2603 C C . LEU B 1 16 ? -17.438 32.469 8.625 1 92.88 16 LEU B C 1
ATOM 2605 O O . LEU B 1 16 ? -17.5 33.312 9.523 1 92.88 16 LEU B O 1
ATOM 2609 N N . HIS B 1 17 ? -18.25 31.531 8.508 1 89.56 17 HIS B N 1
ATOM 2610 C CA . HIS B 1 17 ? -19.406 31.406 9.398 1 89.56 17 HIS B CA 1
ATOM 2611 C C . HIS B 1 17 ? -18.969 31.062 10.812 1 89.56 17 HIS B C 1
ATOM 2613 O O . HIS B 1 17 ? -19.531 31.562 11.781 1 89.56 17 HIS B O 1
ATOM 2619 N N . PHE B 1 18 ? -17.984 30.25 10.953 1 90.81 18 PHE B N 1
ATOM 2620 C CA . PHE B 1 18 ? -17.5 29.828 12.258 1 90.81 18 PHE B CA 1
ATOM 2621 C C . PHE B 1 18 ? -16.078 30.328 12.5 1 90.81 18 PHE B C 1
ATOM 2623 O O . PHE B 1 18 ? -15.258 29.641 13.102 1 90.81 18 PHE B O 1
ATOM 2630 N N . TYR B 1 19 ? -15.797 31.5 12.055 1 91.12 19 TYR B N 1
ATOM 2631 C CA . TYR B 1 19 ? -14.43 32 12.039 1 91.12 19 TYR B CA 1
ATOM 2632 C C . TYR B 1 19 ? -13.867 32.094 13.453 1 91.12 19 TYR B C 1
ATOM 2634 O O . TYR B 1 19 ? -12.719 31.719 13.695 1 91.12 19 TYR B O 1
ATOM 2642 N N . HIS B 1 20 ? -14.617 32.531 14.469 1 89.75 20 HIS B N 1
ATOM 2643 C CA . HIS B 1 20 ? -14.125 32.719 15.828 1 89.75 20 HIS B CA 1
ATOM 2644 C C . HIS B 1 20 ? -13.773 31.391 16.484 1 89.75 20 HIS B C 1
ATOM 2646 O O . HIS B 1 20 ? -12.703 31.25 17.078 1 89.75 20 HIS B O 1
ATOM 2652 N N . SER B 1 21 ? -14.641 30.469 16.297 1 90.19 21 SER B N 1
ATOM 2653 C CA . SER B 1 21 ? -14.391 29.172 16.891 1 90.19 21 SER B CA 1
ATOM 2654 C C . SER B 1 21 ? -13.234 28.453 16.203 1 90.19 21 SER B C 1
ATOM 2656 O O . SER B 1 21 ? -12.359 27.891 16.859 1 90.19 21 SER B O 1
ATOM 2658 N N . LEU B 1 22 ? -13.133 28.562 14.883 1 93.81 22 LEU B N 1
ATOM 2659 C CA . LEU B 1 22 ? -12.109 27.875 14.109 1 93.81 22 LEU B CA 1
ATOM 2660 C C . LEU B 1 22 ? -10.75 28.547 14.281 1 93.81 22 LEU B C 1
ATOM 2662 O O . LEU B 1 22 ? -9.719 27.875 14.328 1 93.81 22 LEU B O 1
ATOM 2666 N N . ALA B 1 23 ? -10.773 29.828 14.336 1 94.19 23 ALA B N 1
ATOM 2667 C CA . ALA B 1 23 ? -9.531 30.562 14.555 1 94.19 23 ALA B CA 1
ATOM 2668 C C . ALA B 1 23 ? -8.945 30.25 15.93 1 94.19 23 ALA B C 1
ATOM 2670 O O . ALA B 1 23 ? -7.727 30.188 16.094 1 94.19 23 ALA B O 1
ATOM 2671 N N . SER B 1 24 ? -9.828 30.062 16.906 1 93.5 24 SER B N 1
ATOM 2672 C CA . SER B 1 24 ? -9.359 29.703 18.234 1 93.5 24 SER B CA 1
ATOM 2673 C C . SER B 1 24 ? -8.773 28.297 18.266 1 93.5 24 SER B C 1
ATOM 2675 O O . SER B 1 24 ? -7.758 28.062 18.922 1 93.5 24 SER B O 1
ATOM 2677 N N . ILE B 1 25 ? -9.344 27.406 17.547 1 93.56 25 ILE B N 1
ATOM 2678 C CA . ILE B 1 25 ? -8.828 26.047 17.469 1 93.56 25 ILE B CA 1
ATOM 2679 C C . ILE B 1 25 ? -7.469 26.047 16.781 1 93.56 25 ILE B C 1
ATOM 2681 O O . ILE B 1 25 ? -6.547 25.359 17.203 1 93.56 25 ILE B O 1
ATOM 2685 N N . ALA B 1 26 ? -7.355 26.844 15.703 1 95.44 26 ALA B N 1
ATOM 2686 C CA . ALA B 1 26 ? -6.086 26.953 14.984 1 95.44 26 ALA B CA 1
ATOM 2687 C C . ALA B 1 26 ? -4.996 27.531 15.891 1 95.44 26 ALA B C 1
ATOM 2689 O O . ALA B 1 26 ? -3.859 27.047 15.875 1 95.44 26 ALA B O 1
ATOM 2690 N N . ALA B 1 27 ? -5.359 28.438 16.719 1 94.38 27 ALA B N 1
ATOM 2691 C CA . ALA B 1 27 ? -4.395 29.156 17.562 1 94.38 27 ALA B CA 1
ATOM 2692 C C . ALA B 1 27 ? -3.986 28.297 18.766 1 94.38 27 ALA B C 1
ATOM 2694 O O . ALA B 1 27 ? -2.828 28.328 19.188 1 94.38 27 ALA B O 1
ATOM 2695 N N . ILE B 1 28 ? -4.844 27.469 19.234 1 93.44 28 ILE B N 1
ATOM 2696 C CA . ILE B 1 28 ? -4.57 26.781 20.5 1 93.44 28 ILE B CA 1
ATOM 2697 C C . ILE B 1 28 ? -4.113 25.359 20.219 1 93.44 28 ILE B C 1
ATOM 2699 O O . ILE B 1 28 ? -3.1 24.906 20.75 1 93.44 28 ILE B O 1
ATOM 2703 N N . LEU B 1 29 ? -4.758 24.75 19.328 1 93.81 29 LEU B N 1
ATOM 2704 C CA . LEU B 1 29 ? -4.512 23.312 19.172 1 93.81 29 LEU B CA 1
ATOM 2705 C C . LEU B 1 29 ? -3.576 23.062 18 1 93.81 29 LEU B C 1
ATOM 2707 O O . LEU B 1 29 ? -2.641 22.266 18.109 1 93.81 29 LEU B O 1
ATOM 2711 N N . ILE B 1 30 ? -3.734 23.719 16.844 1 95.94 30 ILE B N 1
ATOM 2712 C CA . ILE B 1 30 ? -2.986 23.406 15.641 1 95.94 30 ILE B CA 1
ATOM 2713 C C . ILE B 1 30 ? -1.66 24.156 15.641 1 95.94 30 ILE B C 1
ATOM 2715 O O . ILE B 1 30 ? -0.68 23.703 15.039 1 95.94 30 ILE B O 1
ATOM 2719 N N . PHE B 1 31 ? -1.587 25.234 16.359 1 95.94 31 PHE B N 1
ATOM 2720 C CA . PHE B 1 31 ? -0.428 26.125 16.328 1 95.94 31 PHE B CA 1
ATOM 2721 C C . PHE B 1 31 ? 0.833 25.375 16.75 1 95.94 31 PHE B C 1
ATOM 2723 O O . PHE B 1 31 ? 1.854 25.438 16.062 1 95.94 31 PHE B O 1
ATOM 2730 N N . PRO B 1 32 ? 0.824 24.656 17.859 1 93.62 32 PRO B N 1
ATOM 2731 C CA . PRO B 1 32 ? 2.049 23.938 18.234 1 93.62 32 PRO B CA 1
ATOM 2732 C C . PRO B 1 32 ? 2.484 22.938 17.172 1 93.62 32 PRO B C 1
ATOM 2734 O O . PRO B 1 32 ? 3.684 22.734 16.969 1 93.62 32 PRO B O 1
ATOM 2737 N N . PHE B 1 33 ? 1.612 22.328 16.547 1 94.5 33 PHE B N 1
ATOM 2738 C CA . PHE B 1 33 ? 1.925 21.391 15.477 1 94.5 33 PHE B CA 1
ATOM 2739 C C . PHE B 1 33 ? 2.52 22.109 14.273 1 94.5 33 PHE B C 1
ATOM 2741 O O . PHE B 1 33 ? 3.549 21.688 13.734 1 94.5 33 PHE B O 1
ATOM 2748 N N . SER B 1 34 ? 1.888 23.156 13.852 1 95.06 34 SER B N 1
ATOM 2749 C CA . SER B 1 34 ? 2.367 23.922 12.703 1 95.06 34 SER B CA 1
ATOM 2750 C C . SER B 1 34 ? 3.752 24.5 12.961 1 95.06 34 SER B C 1
ATOM 2752 O O . SER B 1 34 ? 4.617 24.484 12.086 1 95.06 34 SER B O 1
ATOM 2754 N N . ALA B 1 35 ? 3.922 25.031 14.148 1 93.5 35 ALA B N 1
ATOM 2755 C CA . ALA B 1 35 ? 5.227 25.578 14.516 1 93.5 35 ALA B CA 1
ATOM 2756 C C . ALA B 1 35 ? 6.305 24.5 14.469 1 93.5 35 ALA B C 1
ATOM 2758 O O . ALA B 1 35 ? 7.402 24.719 13.961 1 93.5 35 ALA B O 1
ATOM 2759 N N . SER B 1 36 ? 5.957 23.328 14.914 1 92.44 36 SER B N 1
ATOM 2760 C CA . SER B 1 36 ? 6.926 22.25 14.93 1 92.44 36 SER B CA 1
ATOM 2761 C C . SER B 1 36 ? 7.234 21.75 13.523 1 92.44 36 SER B C 1
ATOM 2763 O O . SER B 1 36 ? 8.375 21.406 13.211 1 92.44 36 SER B O 1
ATOM 2765 N N . VAL B 1 37 ? 6.246 21.719 12.711 1 92.62 37 VAL B N 1
ATOM 2766 C CA . VAL B 1 37 ? 6.43 21.266 11.344 1 92.62 37 VAL B CA 1
ATOM 2767 C C . VAL B 1 37 ? 7.297 22.25 10.57 1 92.62 37 VAL B C 1
ATOM 2769 O O . VAL B 1 37 ? 8.258 21.859 9.906 1 92.62 37 VAL B O 1
ATOM 2772 N N . ILE B 1 38 ? 7.004 23.531 10.648 1 92.75 38 ILE B N 1
ATOM 2773 C CA . ILE B 1 38 ? 7.727 24.562 9.906 1 92.75 38 ILE B CA 1
ATOM 2774 C C . ILE B 1 38 ? 9.172 24.625 10.391 1 92.75 38 ILE B C 1
ATOM 2776 O O . ILE B 1 38 ? 10.102 24.75 9.586 1 92.75 38 ILE B O 1
ATOM 2780 N N . LEU B 1 39 ? 9.398 24.469 11.695 1 89.12 39 LEU B N 1
ATOM 2781 C CA . LEU B 1 39 ? 10.75 24.5 12.258 1 89.12 39 LEU B CA 1
ATOM 2782 C C . LEU B 1 39 ? 11.531 23.266 11.828 1 89.12 39 LEU B C 1
ATOM 2784 O O . LEU B 1 39 ? 12.703 23.359 11.453 1 89.12 39 LEU B O 1
ATOM 2788 N N . SER B 1 40 ? 10.922 22.156 11.812 1 89.19 40 SER B N 1
ATOM 2789 C CA . SER B 1 40 ? 11.617 20.906 11.492 1 89.19 40 SER B CA 1
ATOM 2790 C C . SER B 1 40 ? 11.938 20.828 10 1 89.19 40 SER B C 1
ATOM 2792 O O . SER B 1 40 ? 12.977 20.281 9.617 1 89.19 40 SER B O 1
ATOM 2794 N N . GLN B 1 41 ? 11.086 21.359 9.211 1 86.94 41 GLN B N 1
ATOM 2795 C CA . GLN B 1 41 ? 11.289 21.281 7.77 1 86.94 41 GLN B CA 1
ATOM 2796 C C . GLN B 1 41 ? 12.336 22.281 7.309 1 86.94 41 GLN B C 1
ATOM 2798 O O . GLN B 1 41 ? 12.93 22.125 6.238 1 86.94 41 GLN B O 1
ATOM 2803 N N . SER B 1 42 ? 12.562 23.297 8.047 1 85.25 42 SER B N 1
ATOM 2804 C CA . SER B 1 42 ? 13.5 24.344 7.652 1 85.25 42 SER B CA 1
ATOM 2805 C C . SER B 1 42 ? 14.914 24.031 8.117 1 85.25 42 SER B C 1
ATOM 2807 O O . SER B 1 42 ? 15.867 24.703 7.727 1 85.25 42 SER B O 1
ATOM 2809 N N . LEU B 1 43 ? 15.031 22.953 8.836 1 83.56 43 LEU B N 1
ATOM 2810 C CA . LEU B 1 43 ? 16.359 22.594 9.328 1 83.56 43 LEU B CA 1
ATOM 2811 C C . LEU B 1 43 ? 17.203 21.969 8.227 1 83.56 43 LEU B C 1
ATOM 2813 O O . LEU B 1 43 ? 16.703 21.188 7.422 1 83.56 43 LEU B O 1
ATOM 2817 N N . SER B 1 44 ? 18.328 22.5 8.008 1 79.88 44 SER B N 1
ATOM 2818 C CA . SER B 1 44 ? 19.281 22 7.023 1 79.88 44 SER B CA 1
ATOM 2819 C C . SER B 1 44 ? 20.125 20.875 7.605 1 79.88 44 SER B C 1
ATOM 2821 O O . SER B 1 44 ? 20.469 20.891 8.789 1 79.88 44 SER B O 1
ATOM 2823 N N . PRO B 1 45 ? 20.391 19.875 6.785 1 80.69 45 PRO B N 1
ATOM 2824 C CA . PRO B 1 45 ? 21.219 18.766 7.25 1 80.69 45 PRO B CA 1
ATOM 2825 C C . PRO B 1 45 ? 22.578 19.219 7.773 1 80.69 45 PRO B C 1
ATOM 2827 O O . PRO B 1 45 ? 23.188 18.531 8.602 1 80.69 45 PRO B O 1
ATOM 2830 N N . SER B 1 46 ? 23.078 20.328 7.402 1 79.12 46 SER B N 1
ATOM 2831 C CA . SER B 1 46 ? 24.406 20.797 7.801 1 79.12 46 SER B CA 1
ATOM 2832 C C . SER B 1 46 ? 24.438 21.188 9.273 1 79.12 46 SER B C 1
ATOM 2834 O O . SER B 1 46 ? 25.469 21.094 9.93 1 79.12 46 SER B O 1
ATOM 2836 N N . TYR B 1 47 ? 23.266 21.469 9.844 1 76.69 47 TYR B N 1
ATOM 2837 C CA . TYR B 1 47 ? 23.281 22.031 11.188 1 76.69 47 TYR B CA 1
ATOM 2838 C C . TYR B 1 47 ? 22.812 21.016 12.219 1 76.69 47 TYR B C 1
ATOM 2840 O O . TYR B 1 47 ? 23.062 21.172 13.414 1 76.69 47 TYR B O 1
ATOM 2848 N N . PHE B 1 48 ? 22.266 19.922 11.695 1 84.88 48 PHE B N 1
ATOM 2849 C CA . PHE B 1 48 ? 21.719 18.953 12.625 1 84.88 48 PHE B CA 1
ATOM 2850 C C . PHE B 1 48 ? 22.297 17.562 12.359 1 84.88 48 PHE B C 1
ATOM 2852 O O . PHE B 1 48 ? 22.109 17.016 11.281 1 84.88 48 PHE B O 1
ATOM 2859 N N . PRO B 1 49 ? 22.953 16.984 13.25 1 84.88 49 PRO B N 1
ATOM 2860 C CA . PRO B 1 49 ? 23.672 15.711 13.07 1 84.88 49 PRO B CA 1
ATOM 2861 C C . PRO B 1 49 ? 22.734 14.562 12.688 1 84.88 49 PRO B C 1
ATOM 2863 O O . PRO B 1 49 ? 23.094 13.727 11.859 1 84.88 49 PRO B O 1
ATOM 2866 N N . ILE B 1 50 ? 21.594 14.531 13.328 1 84.88 50 ILE B N 1
ATOM 2867 C CA . ILE B 1 50 ? 20.672 13.438 13.047 1 84.88 50 ILE B CA 1
ATOM 2868 C C . ILE B 1 50 ? 20.219 13.516 11.594 1 84.88 50 ILE B C 1
ATOM 2870 O O . ILE B 1 50 ? 20.141 12.492 10.906 1 84.88 50 ILE B O 1
ATOM 2874 N N . LEU B 1 51 ? 19.969 14.672 11.172 1 88.25 51 LEU B N 1
ATOM 2875 C CA . LEU B 1 51 ? 19.531 14.875 9.797 1 88.25 51 LEU B CA 1
ATOM 2876 C C . LEU B 1 51 ? 20.672 14.57 8.82 1 88.25 51 LEU B C 1
ATOM 2878 O O . LEU B 1 51 ? 20.438 14.008 7.746 1 88.25 51 LEU B O 1
ATOM 2882 N N . ARG B 1 52 ? 21.828 14.859 9.188 1 88.81 52 ARG B N 1
ATOM 2883 C CA . ARG B 1 52 ? 23 14.578 8.352 1 88.81 52 ARG B CA 1
ATOM 2884 C C . ARG B 1 52 ? 23.219 13.078 8.211 1 88.81 52 ARG B C 1
ATOM 2886 O O . ARG B 1 52 ? 23.516 12.594 7.117 1 88.81 52 ARG B O 1
ATOM 2893 N N . THR B 1 53 ? 23.094 12.398 9.281 1 86.12 53 THR B N 1
ATOM 2894 C CA . THR B 1 53 ? 23.266 10.953 9.242 1 86.12 53 THR B CA 1
ATOM 2895 C C . THR B 1 53 ? 22.188 10.305 8.375 1 86.12 53 THR B C 1
ATOM 2897 O O . THR B 1 53 ? 22.484 9.398 7.59 1 86.12 53 THR B O 1
ATOM 2900 N N . LEU B 1 54 ? 20.953 10.828 8.547 1 86.88 54 LEU B N 1
ATOM 2901 C CA . LEU B 1 54 ? 19.875 10.297 7.727 1 86.88 54 LEU B CA 1
ATOM 2902 C C . LEU B 1 54 ? 20.109 10.602 6.25 1 86.88 54 LEU B C 1
ATOM 2904 O O . LEU B 1 54 ? 19.875 9.742 5.395 1 86.88 54 LEU B O 1
ATOM 2908 N N . TYR B 1 55 ? 20.531 11.742 6.023 1 89.5 55 TYR B N 1
ATOM 2909 C CA . TYR B 1 55 ? 20.812 12.148 4.648 1 89.5 55 TYR B CA 1
ATOM 2910 C C . TYR B 1 55 ? 21.891 11.281 4.023 1 89.5 55 TYR B C 1
ATOM 2912 O O . TYR B 1 55 ? 21.75 10.812 2.891 1 89.5 55 TYR B O 1
ATOM 2920 N N . HIS B 1 56 ? 22.906 11.031 4.754 1 88.75 56 HIS B N 1
ATOM 2921 C CA . HIS B 1 56 ? 24 10.227 4.242 1 88.75 56 HIS B CA 1
ATOM 2922 C C . HIS B 1 56 ? 23.578 8.773 4.047 1 88.75 56 HIS B C 1
ATOM 2924 O O . HIS B 1 56 ? 23.969 8.141 3.066 1 88.75 56 HIS B O 1
ATOM 2930 N N . ARG B 1 57 ? 22.828 8.32 4.902 1 88.31 57 ARG B N 1
ATOM 2931 C CA . ARG B 1 57 ? 22.344 6.949 4.781 1 88.31 57 ARG B CA 1
ATOM 2932 C C . ARG B 1 57 ? 21.469 6.785 3.553 1 88.31 57 ARG B C 1
ATOM 2934 O O . ARG B 1 57 ? 21.594 5.797 2.822 1 88.31 57 ARG B O 1
ATOM 2941 N N . ILE B 1 58 ? 20.562 7.684 3.34 1 89.44 58 ILE B N 1
ATOM 2942 C CA . ILE B 1 58 ? 19.688 7.617 2.182 1 89.44 58 ILE B CA 1
ATOM 2943 C C . ILE B 1 58 ? 20.484 7.812 0.901 1 89.44 58 ILE B C 1
ATOM 2945 O O . ILE B 1 58 ? 20.203 7.188 -0.124 1 89.44 58 ILE B O 1
ATOM 2949 N N . GLN B 1 59 ? 21.484 8.625 1.034 1 91.31 59 GLN B N 1
ATOM 2950 C CA . GLN B 1 59 ? 22.359 8.82 -0.119 1 91.31 59 GLN B CA 1
ATOM 2951 C C . GLN B 1 59 ? 23.078 7.531 -0.484 1 91.31 59 GLN B C 1
ATOM 2953 O O . GLN B 1 59 ? 23.203 7.188 -1.663 1 91.31 59 GLN B O 1
ATOM 2958 N N . LEU B 1 60 ? 23.547 6.828 0.506 1 89.75 60 LEU B N 1
ATOM 2959 C CA . LEU B 1 60 ? 24.219 5.551 0.276 1 89.75 60 LEU B CA 1
ATOM 2960 C C . LEU B 1 60 ? 23.25 4.535 -0.32 1 89.75 60 LEU B C 1
ATOM 2962 O O . LEU B 1 60 ? 23.625 3.742 -1.186 1 89.75 60 LEU B O 1
ATOM 2966 N N . LEU B 1 61 ? 22.078 4.617 0.113 1 90.06 61 LEU B N 1
ATOM 2967 C CA . LEU B 1 61 ? 21.047 3.727 -0.418 1 90.06 61 LEU B CA 1
ATOM 2968 C C . LEU B 1 61 ? 20.781 4.027 -1.889 1 90.06 61 LEU B C 1
ATOM 2970 O O . LEU B 1 61 ? 20.641 3.107 -2.697 1 90.06 61 LEU B O 1
ATOM 2974 N N . PHE B 1 62 ? 20.703 5.297 -2.199 1 89.81 62 PHE B N 1
ATOM 2975 C CA . PHE B 1 62 ? 20.438 5.691 -3.58 1 89.81 62 PHE B CA 1
ATOM 2976 C C . PHE B 1 62 ? 21.609 5.293 -4.48 1 89.81 62 PHE B C 1
ATOM 2978 O O . PHE B 1 62 ? 21.406 4.855 -5.613 1 89.81 62 PHE B O 1
ATOM 2985 N N . GLN B 1 63 ? 22.797 5.41 -3.943 1 88.38 63 GLN B N 1
ATOM 2986 C CA . GLN B 1 63 ? 23.969 5.004 -4.703 1 88.38 63 GLN B CA 1
ATOM 2987 C C . GLN B 1 63 ? 23.984 3.496 -4.926 1 88.38 63 GLN B C 1
ATOM 2989 O O . GLN B 1 63 ? 24.281 3.029 -6.027 1 88.38 63 GLN B O 1
ATOM 2994 N N . ALA B 1 64 ? 23.625 2.791 -3.887 1 87.94 64 ALA B N 1
ATOM 2995 C CA . ALA B 1 64 ? 23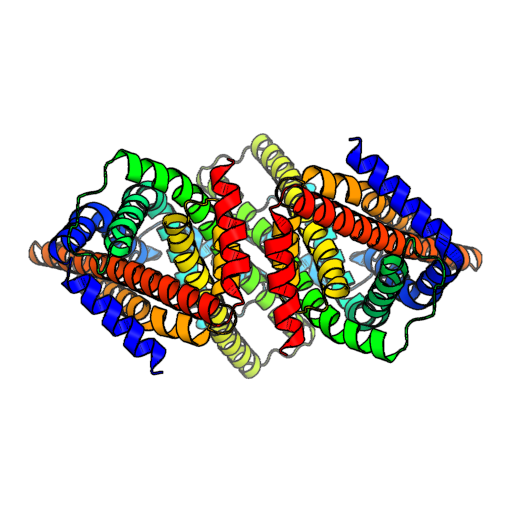.609 1.334 -3.986 1 87.94 64 ALA B CA 1
ATOM 2996 C C . ALA B 1 64 ? 22.516 0.864 -4.934 1 87.94 64 ALA B C 1
ATOM 2998 O O . ALA B 1 64 ? 22.625 -0.192 -5.559 1 87.94 64 ALA B O 1
ATOM 2999 N N . ALA B 1 65 ? 21.422 1.636 -4.996 1 87.06 65 ALA B N 1
ATOM 3000 C CA . ALA B 1 65 ? 20.312 1.288 -5.875 1 87.06 65 ALA B CA 1
ATOM 3001 C C . ALA B 1 65 ? 20.656 1.575 -7.336 1 87.06 65 ALA B C 1
ATOM 3003 O O . ALA B 1 65 ? 19.953 1.129 -8.242 1 87.06 65 ALA B O 1
ATOM 3004 N N . GLY B 1 66 ? 21.703 2.326 -7.602 1 82.06 66 GLY B N 1
ATOM 3005 C CA . GLY B 1 66 ? 22.125 2.619 -8.961 1 82.06 66 GLY B CA 1
ATOM 3006 C C . GLY B 1 66 ? 21.516 3.889 -9.516 1 82.06 66 GLY B C 1
ATOM 3007 O O . GLY B 1 66 ? 21.406 4.043 -10.734 1 82.06 66 GLY B O 1
ATOM 3008 N N . PHE B 1 67 ? 20.984 4.711 -8.656 1 85.75 67 PHE B N 1
ATOM 3009 C CA . PHE B 1 67 ? 20.406 5.969 -9.125 1 85.75 67 PHE B CA 1
ATOM 3010 C C . PHE B 1 67 ? 21.516 6.965 -9.469 1 85.75 67 PHE B C 1
ATOM 3012 O O . PHE B 1 67 ? 22.531 7.023 -8.789 1 85.75 67 PHE B O 1
ATOM 3019 N N . PRO B 1 68 ? 21.328 7.574 -10.539 1 80.75 68 PRO B N 1
ATOM 3020 C CA . PRO B 1 68 ? 22.375 8.531 -10.93 1 80.75 68 PRO B CA 1
ATOM 3021 C C . PRO B 1 68 ? 22.562 9.641 -9.906 1 80.75 68 PRO B C 1
ATOM 3023 O O . PRO B 1 68 ? 21.609 10.344 -9.562 1 80.75 68 PRO B O 1
ATOM 3026 N N . ALA B 1 69 ? 23.719 9.688 -9.312 1 74.5 69 ALA B N 1
ATOM 3027 C CA . ALA B 1 69 ? 24.047 10.68 -8.289 1 74.5 69 ALA B CA 1
ATOM 3028 C C . ALA B 1 69 ? 24.047 12.086 -8.875 1 74.5 69 ALA B C 1
ATOM 3030 O O . ALA B 1 69 ? 23.859 13.07 -8.156 1 74.5 69 ALA B O 1
ATOM 3031 N N . SER B 1 70 ? 24.25 12.125 -10.164 1 74.06 70 SER B N 1
ATOM 3032 C CA . SER B 1 70 ? 24.406 13.414 -10.82 1 74.06 70 SER B CA 1
ATOM 3033 C C . SER B 1 70 ? 23.047 14.07 -11.078 1 74.06 70 SER B C 1
ATOM 3035 O O . SER B 1 70 ? 22.984 15.266 -11.344 1 74.06 70 SER B O 1
ATOM 3037 N N . SER B 1 71 ? 22.078 13.289 -10.898 1 81.38 71 SER B N 1
ATOM 3038 C CA . SER B 1 71 ? 20.781 13.883 -11.203 1 81.38 71 SER B CA 1
ATOM 3039 C C . SER B 1 71 ? 20.297 14.766 -10.055 1 81.38 71 SER B C 1
ATOM 3041 O O . SER B 1 71 ? 20.391 14.391 -8.891 1 81.38 71 SER B O 1
ATOM 3043 N N . GLN B 1 72 ? 19.906 15.992 -10.406 1 84.94 72 GLN B N 1
ATOM 3044 C CA . GLN B 1 72 ? 19.406 16.969 -9.453 1 84.94 72 GLN B CA 1
ATOM 3045 C C . GLN B 1 72 ? 18.125 16.484 -8.789 1 84.94 72 GLN B C 1
ATOM 3047 O O . GLN B 1 72 ? 17.875 16.797 -7.617 1 84.94 72 GLN B O 1
ATOM 3052 N N . PHE B 1 73 ? 17.422 15.625 -9.516 1 86.69 73 PHE B N 1
ATOM 3053 C CA . PHE B 1 73 ? 16.156 15.141 -8.969 1 86.69 73 PHE B CA 1
ATOM 3054 C C . PHE B 1 73 ? 16.391 14.266 -7.742 1 86.69 73 PHE B C 1
ATOM 3056 O O . PHE B 1 73 ? 15.734 14.43 -6.715 1 86.69 73 PHE B O 1
ATOM 3063 N N . PHE B 1 74 ? 17.359 13.414 -7.789 1 89.38 74 PHE B N 1
ATOM 3064 C CA . PHE B 1 74 ? 17.562 12.477 -6.695 1 89.38 74 PHE B CA 1
ATOM 3065 C C . PHE B 1 74 ? 18.219 13.172 -5.504 1 89.38 74 PHE B C 1
ATOM 3067 O O . PHE B 1 74 ? 18.016 12.773 -4.355 1 89.38 74 PHE B O 1
ATOM 3074 N N . SER B 1 75 ? 18.953 14.234 -5.797 1 88.62 75 SER B N 1
ATOM 3075 C CA . SER B 1 75 ? 19.5 15.016 -4.695 1 88.62 75 SER B CA 1
ATOM 3076 C C . SER B 1 75 ? 18.406 15.758 -3.938 1 88.62 75 SER B C 1
ATOM 3078 O O . SER B 1 75 ? 18.391 15.766 -2.705 1 88.62 75 SER B O 1
ATOM 3080 N N . LEU B 1 76 ? 17.469 16.297 -4.734 1 87.94 76 LEU B N 1
ATOM 3081 C CA . LEU B 1 76 ? 16.344 16.984 -4.125 1 87.94 76 LEU B CA 1
ATOM 3082 C C . LEU B 1 76 ? 15.445 16 -3.385 1 87.94 76 LEU B C 1
ATOM 3084 O O . LEU B 1 76 ? 14.945 16.297 -2.299 1 87.94 76 LEU B O 1
ATOM 3088 N N . LEU B 1 77 ? 15.266 14.875 -3.967 1 89.56 77 LEU B N 1
ATOM 3089 C CA . LEU B 1 77 ? 14.422 13.844 -3.365 1 89.56 77 LEU B CA 1
ATOM 3090 C C . LEU B 1 77 ? 15.023 13.352 -2.053 1 89.56 77 LEU B C 1
ATOM 3092 O O . LEU B 1 77 ? 14.305 13.141 -1.075 1 89.56 77 LEU B O 1
ATOM 3096 N N . ASN B 1 78 ? 16.297 13.164 -2.064 1 91.12 78 ASN B N 1
ATOM 3097 C CA . ASN B 1 78 ? 16.969 12.742 -0.848 1 91.12 78 ASN B CA 1
ATOM 3098 C C . ASN B 1 78 ? 16.828 13.773 0.267 1 91.12 78 ASN B C 1
ATOM 3100 O O . ASN B 1 78 ? 16.547 13.422 1.413 1 91.12 78 ASN B O 1
ATOM 3104 N N . LEU B 1 79 ? 16.969 15.008 -0.115 1 88.88 79 LEU B N 1
ATOM 3105 C CA . LEU B 1 79 ? 16.828 16.078 0.867 1 88.88 79 LEU B CA 1
ATOM 3106 C C . LEU B 1 79 ? 15.414 16.125 1.419 1 88.88 79 LEU B C 1
ATOM 3108 O O . LEU B 1 79 ? 15.219 16.172 2.637 1 88.88 79 LEU B O 1
ATOM 3112 N N . LYS B 1 80 ? 14.5 16.047 0.547 1 88.19 80 LYS B N 1
ATOM 3113 C CA . LYS B 1 80 ? 13.102 16.141 0.961 1 88.19 80 LYS B CA 1
ATOM 3114 C C . LYS B 1 80 ? 12.688 14.914 1.782 1 88.19 80 LYS B C 1
ATOM 3116 O O . LYS B 1 80 ? 11.93 15.039 2.744 1 88.19 80 LYS B O 1
ATOM 3121 N N . LEU B 1 81 ? 13.133 13.789 1.426 1 89.12 81 LEU B N 1
ATOM 3122 C CA . LEU B 1 81 ? 12.797 12.57 2.156 1 89.12 81 LEU B CA 1
ATOM 3123 C C . LEU B 1 81 ? 13.406 12.586 3.555 1 89.12 81 LEU B C 1
ATOM 3125 O O . LEU B 1 81 ? 12.75 12.211 4.527 1 89.12 81 LEU B O 1
ATOM 3129 N N . SER B 1 82 ? 14.664 12.992 3.645 1 90.12 82 SER B N 1
ATOM 3130 C CA . SER B 1 82 ? 15.328 13.07 4.945 1 90.12 82 SER B CA 1
ATOM 3131 C C . SER B 1 82 ? 14.641 14.078 5.855 1 90.12 82 SER B C 1
ATOM 3133 O O . SER B 1 82 ? 14.422 13.812 7.039 1 90.12 82 SER B O 1
ATOM 3135 N N . GLN B 1 83 ? 14.234 15.156 5.223 1 88.12 83 GLN B N 1
ATOM 3136 C CA . GLN B 1 83 ? 13.531 16.188 5.988 1 88.12 83 GLN B CA 1
ATOM 3137 C C . GLN B 1 83 ? 12.156 15.703 6.43 1 88.12 83 GLN B C 1
ATOM 3139 O O . GLN B 1 83 ? 11.719 15.984 7.547 1 88.12 83 GLN B O 1
ATOM 3144 N N . THR B 1 84 ? 11.508 15.008 5.551 1 87.56 84 THR B N 1
ATOM 3145 C CA . THR B 1 84 ? 10.164 14.516 5.852 1 87.56 84 THR B CA 1
ATOM 3146 C C . THR B 1 84 ? 10.211 13.477 6.969 1 87.56 84 THR B C 1
ATOM 3148 O O . THR B 1 84 ? 9.359 13.492 7.867 1 87.56 84 THR B O 1
ATOM 3151 N N . ILE B 1 85 ? 11.148 12.609 6.93 1 87.31 85 ILE B N 1
ATOM 3152 C CA . ILE B 1 85 ? 11.289 11.594 7.969 1 87.31 85 ILE B CA 1
ATOM 3153 C C . ILE B 1 85 ? 11.602 12.258 9.305 1 87.31 85 ILE B C 1
ATOM 3155 O O . ILE B 1 85 ? 11.023 11.906 10.336 1 87.31 85 ILE B O 1
ATOM 3159 N N . PHE B 1 86 ? 12.461 13.195 9.273 1 88.94 86 PHE B N 1
ATOM 3160 C CA . PHE B 1 86 ? 12.82 13.914 10.484 1 88.94 86 PHE B CA 1
ATOM 3161 C C . PHE B 1 86 ? 11.617 14.68 11.031 1 88.94 86 PHE B C 1
ATOM 3163 O O . PHE B 1 86 ? 11.344 14.633 12.234 1 88.94 86 PHE B O 1
ATOM 3170 N N . SER B 1 87 ? 10.984 15.398 10.18 1 89.88 87 SER B N 1
ATOM 3171 C CA . SER B 1 87 ? 9.82 16.172 10.594 1 89.88 87 SER B CA 1
ATOM 3172 C C . SER B 1 87 ? 8.719 15.258 11.125 1 89.88 87 SER B C 1
ATOM 3174 O O . SER B 1 87 ? 8.031 15.602 12.094 1 89.88 87 SER B O 1
ATOM 3176 N N . PHE B 1 88 ? 8.539 14.133 10.555 1 88.88 88 PHE B N 1
ATOM 3177 C CA . PHE B 1 88 ? 7.523 13.188 11.008 1 88.88 88 PHE B CA 1
ATOM 3178 C C . PHE B 1 88 ? 7.812 12.711 12.422 1 88.88 88 PHE B C 1
ATOM 3180 O O . PHE B 1 88 ? 6.91 12.648 13.258 1 88.88 88 PHE B O 1
ATOM 3187 N N . THR B 1 89 ? 9.023 12.422 12.664 1 85.12 89 THR B N 1
ATOM 3188 C CA . THR B 1 89 ? 9.414 11.938 13.984 1 85.12 89 THR B CA 1
ATOM 3189 C C . THR B 1 89 ? 9.336 13.047 15.023 1 85.12 89 THR B C 1
ATOM 3191 O O . THR B 1 89 ? 8.875 12.828 16.141 1 85.12 89 THR B O 1
ATOM 3194 N N . ALA B 1 90 ? 9.688 14.211 14.617 1 86.81 90 ALA B N 1
ATOM 3195 C CA . ALA B 1 90 ? 9.719 15.336 15.547 1 86.81 90 ALA B CA 1
ATOM 3196 C C . ALA B 1 90 ? 8.305 15.805 15.883 1 86.81 90 ALA B C 1
ATOM 3198 O O . ALA B 1 90 ? 8.047 16.266 17 1 86.81 90 ALA B O 1
ATOM 3199 N N . THR B 1 91 ? 7.383 15.68 14.953 1 92 91 THR B N 1
ATOM 3200 C CA . THR B 1 91 ? 6.047 16.219 15.164 1 92 91 THR B CA 1
ATOM 3201 C C . THR B 1 91 ? 5.086 15.125 15.617 1 92 91 THR B C 1
ATOM 3203 O O . THR B 1 91 ? 3.898 15.391 15.836 1 92 91 THR B O 1
ATOM 3206 N N . LEU B 1 92 ? 5.516 13.875 15.82 1 89.75 92 LEU B N 1
ATOM 3207 C CA . LEU B 1 92 ? 4.676 12.719 16.094 1 89.75 92 LEU B CA 1
ATOM 3208 C C . LEU B 1 92 ? 3.828 12.945 17.344 1 89.75 92 LEU B C 1
ATOM 3210 O O . LEU B 1 92 ? 2.615 12.719 17.328 1 89.75 92 LEU B O 1
ATOM 3214 N N . PRO B 1 93 ? 4.402 13.438 18.469 1 90.06 93 PRO B N 1
ATOM 3215 C CA . PRO B 1 93 ? 3.584 13.633 19.672 1 90.06 93 PRO B CA 1
ATOM 3216 C C . PRO B 1 93 ? 2.502 14.695 19.484 1 90.06 93 PRO B C 1
ATOM 3218 O O . PRO B 1 93 ? 1.378 14.523 19.969 1 90.06 93 PRO B O 1
ATOM 3221 N N . PHE B 1 94 ? 2.789 15.742 18.781 1 93.12 94 PHE B N 1
ATOM 3222 C CA . PHE B 1 94 ? 1.82 16.812 18.547 1 93.12 94 PHE B CA 1
ATOM 3223 C C . PHE B 1 94 ? 0.743 16.359 17.562 1 93.12 94 PHE B C 1
ATOM 3225 O O . PHE B 1 94 ? -0.414 16.766 17.672 1 93.12 94 PHE B O 1
ATOM 3232 N N . THR B 1 95 ? 1.175 15.562 16.656 1 92.94 95 THR B N 1
ATOM 3233 C CA . THR B 1 95 ? 0.224 15.055 15.68 1 92.94 95 THR B CA 1
ATOM 3234 C C . THR B 1 95 ? -0.782 14.109 16.328 1 92.94 95 THR B C 1
ATOM 3236 O O . THR B 1 95 ? -1.986 14.219 16.094 1 92.94 95 THR B O 1
ATOM 3239 N N . LEU B 1 96 ? -0.345 13.242 17.25 1 92.12 96 LEU B N 1
ATOM 3240 C CA . LEU B 1 96 ? -1.184 12.211 17.844 1 92.12 96 LEU B CA 1
ATOM 3241 C C . LEU B 1 96 ? -2.102 12.797 18.906 1 92.12 96 LEU B C 1
ATOM 3243 O O . LEU B 1 96 ? -3.104 12.18 19.281 1 92.12 96 LEU B O 1
ATOM 3247 N N . THR B 1 97 ? -1.826 13.984 19.375 1 92.12 97 THR B N 1
ATOM 3248 C CA . THR B 1 97 ? -2.652 14.539 20.438 1 92.12 97 THR B CA 1
ATOM 3249 C C . THR B 1 97 ? -3.373 15.797 19.969 1 92.12 97 THR B C 1
ATOM 3251 O O . THR B 1 97 ? -4.523 15.734 19.531 1 92.12 97 THR B O 1
ATOM 3254 N N . LEU B 1 98 ? -2.594 16.828 19.688 1 94.19 98 LEU B N 1
ATOM 3255 C CA . LEU B 1 98 ? -3.188 18.141 19.453 1 94.19 98 LEU B CA 1
ATOM 3256 C C . LEU B 1 98 ? -3.807 18.234 18.062 1 94.19 98 LEU B C 1
ATOM 3258 O O . LEU B 1 98 ? -4.93 18.719 17.906 1 94.19 98 LEU B O 1
ATOM 3262 N N . LEU B 1 99 ? -3.139 17.766 17.125 1 95.44 99 LEU B N 1
ATOM 3263 C CA . LEU B 1 99 ? -3.639 17.875 15.758 1 95.44 99 LEU B CA 1
ATOM 3264 C C . LEU B 1 99 ? -4.898 17.031 15.57 1 95.44 99 LEU B C 1
ATOM 3266 O O . LEU B 1 99 ? -5.863 17.469 14.945 1 95.44 99 LEU B O 1
ATOM 3270 N N . LEU B 1 100 ? -4.914 15.805 16.062 1 95.06 100 LEU B N 1
ATOM 3271 C CA . LEU B 1 100 ? -6.074 14.938 15.906 1 95.06 100 LEU B CA 1
ATOM 3272 C C . LEU B 1 100 ? -7.281 15.5 16.656 1 95.06 100 LEU B C 1
ATOM 3274 O O . LEU B 1 100 ? -8.406 15.43 16.156 1 95.06 100 LEU B O 1
ATOM 3278 N N . LEU B 1 101 ? -7 16.062 17.781 1 93.38 101 LEU B N 1
ATOM 3279 C CA . LEU B 1 101 ? -8.078 16.688 18.531 1 93.38 101 LEU B CA 1
ATOM 3280 C C . LEU B 1 101 ? -8.633 17.906 17.797 1 93.38 101 LEU B C 1
ATOM 3282 O O . LEU B 1 101 ? -9.844 18.141 17.781 1 93.38 101 LEU B O 1
ATOM 3286 N N . ALA B 1 102 ? -7.777 18.594 17.219 1 94.5 102 ALA B N 1
ATOM 3287 C CA . ALA B 1 102 ? -8.195 19.766 16.453 1 94.5 102 ALA B CA 1
ATOM 3288 C C . ALA B 1 102 ? -9.039 19.375 15.242 1 94.5 102 ALA B C 1
ATOM 3290 O O . ALA B 1 102 ? -10.078 19.969 14.977 1 94.5 102 ALA B O 1
ATOM 3291 N N . LYS B 1 103 ? -8.523 18.391 14.523 1 94.5 103 LYS B N 1
ATOM 3292 C CA . LYS B 1 103 ? -9.273 17.938 13.359 1 94.5 103 LYS B CA 1
ATOM 3293 C C . LYS B 1 103 ? -10.656 17.422 13.758 1 94.5 103 LYS B C 1
ATOM 3295 O O . LYS B 1 103 ? -11.641 17.656 13.055 1 94.5 103 LYS B O 1
ATOM 3300 N N . ALA B 1 104 ? -10.727 16.703 14.852 1 93.75 104 ALA B N 1
ATOM 3301 C CA . ALA B 1 104 ? -12.008 16.219 15.344 1 93.75 104 ALA B CA 1
ATOM 3302 C C . ALA B 1 104 ? -12.945 17.375 15.68 1 93.75 104 ALA B C 1
ATOM 3304 O O . ALA B 1 104 ? -14.125 17.344 15.32 1 93.75 104 ALA B O 1
ATOM 3305 N N . SER B 1 105 ? -12.406 18.344 16.297 1 92.31 105 SER B N 1
ATOM 3306 C CA . SER B 1 105 ? -13.211 19.5 16.672 1 92.31 105 SER B CA 1
ATOM 3307 C C . SER B 1 105 ? -13.719 20.25 15.453 1 92.31 105 SER B C 1
ATOM 3309 O O . SER B 1 105 ? -14.891 20.641 15.406 1 92.31 105 SER B O 1
ATOM 3311 N N . VAL B 1 106 ? -12.883 20.422 14.508 1 93.12 106 VAL B N 1
ATOM 3312 C CA . VAL B 1 106 ? -13.25 21.156 13.305 1 93.12 106 VAL B CA 1
ATOM 3313 C C . VAL B 1 106 ? -14.352 20.391 12.562 1 93.12 106 VAL B C 1
ATOM 3315 O O . VAL B 1 106 ? -15.328 20.984 12.109 1 93.12 106 VAL B O 1
ATOM 3318 N N . ILE B 1 107 ? -14.211 19.125 12.461 1 93.25 107 ILE B N 1
ATOM 3319 C CA . ILE B 1 107 ? -15.172 18.312 11.727 1 93.25 107 ILE B CA 1
ATOM 3320 C C . ILE B 1 107 ? -16.516 18.344 12.438 1 93.25 107 ILE B C 1
ATOM 3322 O O . ILE B 1 107 ? -17.562 18.406 11.797 1 93.25 107 ILE B O 1
ATOM 3326 N N . LEU B 1 108 ? -16.484 18.312 13.75 1 89.75 108 LEU B N 1
ATOM 3327 C CA . LEU B 1 108 ? -17.734 18.375 14.516 1 89.75 108 LEU B CA 1
ATOM 3328 C C . LEU B 1 108 ? -18.453 19.688 14.281 1 89.75 108 LEU B C 1
ATOM 3330 O O . LEU B 1 108 ? -19.688 19.719 14.219 1 89.75 108 LEU B O 1
ATOM 3334 N N . ILE B 1 109 ? -17.719 20.734 14.195 1 89.75 109 ILE B N 1
ATOM 3335 C CA . ILE B 1 109 ? -18.297 22.062 13.977 1 89.75 109 ILE B CA 1
ATOM 3336 C C . ILE B 1 109 ? -18.875 22.141 12.57 1 89.75 109 ILE B C 1
ATOM 3338 O O . ILE B 1 109 ? -19.984 22.641 12.383 1 89.75 109 ILE B O 1
ATOM 3342 N N . VAL B 1 110 ? -18.188 21.562 11.617 1 90.56 110 VAL B N 1
ATOM 3343 C CA . VAL B 1 110 ? -18.578 21.688 10.211 1 90.56 110 VAL B CA 1
ATOM 3344 C C . VAL B 1 110 ? -19.734 20.734 9.93 1 90.56 110 VAL B C 1
ATOM 3346 O O . VAL B 1 110 ? -20.547 20.984 9.023 1 90.56 110 VAL B O 1
ATOM 3349 N N . LYS B 1 111 ? -19.734 19.625 10.648 1 86.44 111 LYS B N 1
ATOM 3350 C CA . LYS B 1 111 ? -20.844 18.672 10.492 1 86.44 111 LYS B CA 1
ATOM 3351 C C . LYS B 1 111 ? -22.188 19.359 10.703 1 86.44 111 LYS B C 1
ATOM 3353 O O . LYS B 1 111 ? -23.188 18.984 10.086 1 86.44 111 LYS B O 1
ATOM 3358 N N . GLU B 1 112 ? -22.25 20.312 11.555 1 81.81 112 GLU B N 1
ATOM 3359 C CA . GLU B 1 112 ? -23.484 21 11.891 1 81.81 112 GLU B CA 1
ATOM 3360 C C . GLU B 1 112 ? -23.812 22.094 10.875 1 81.81 112 GLU B C 1
ATOM 3362 O O . GLU B 1 112 ? -24.938 22.594 10.836 1 81.81 112 GLU B O 1
ATOM 3367 N N . PHE B 1 113 ? -22.922 22.406 10.094 1 78.81 113 PHE B N 1
ATOM 3368 C CA . PHE B 1 113 ? -23.141 23.406 9.062 1 78.81 113 PHE B CA 1
ATOM 3369 C C . PHE B 1 113 ? -24.109 22.906 8.008 1 78.81 113 PHE B C 1
ATOM 3371 O O . PHE B 1 113 ? -24.016 21.75 7.559 1 78.81 113 PHE B O 1
ATOM 3378 N N . PRO B 1 114 ? -25.047 23.594 7.695 1 71.75 114 PRO B N 1
ATOM 3379 C CA . PRO B 1 114 ? -25.281 25.031 7.852 1 71.75 114 PRO B CA 1
ATOM 3380 C C . PRO B 1 114 ? -26.203 25.359 9.031 1 71.75 114 PRO B C 1
ATOM 3382 O O . PRO B 1 114 ? -26.625 26.5 9.188 1 71.75 114 PRO B O 1
ATOM 3385 N N . CYS B 1 115 ? -26.438 24.266 9.805 1 65.12 115 CYS B N 1
ATOM 3386 C CA . CYS B 1 115 ? -27.359 24.547 10.898 1 65.12 115 CYS B CA 1
ATOM 3387 C C . CYS B 1 115 ? -26.703 25.422 11.953 1 65.12 115 CYS B C 1
ATOM 3389 O O . CYS B 1 115 ? -25.484 25.406 12.117 1 65.12 115 CYS B O 1
ATOM 3391 N N . LYS B 1 116 ? -27.375 26.625 12.273 1 60.34 116 LYS B N 1
ATOM 3392 C CA . LYS B 1 116 ? -26.953 27.812 13.016 1 60.34 116 LYS B CA 1
ATOM 3393 C C . LYS B 1 116 ? -26.375 27.438 14.383 1 60.34 116 LYS B C 1
ATOM 3395 O O . LYS B 1 116 ? -25.484 28.125 14.898 1 60.34 116 LYS B O 1
ATOM 3400 N N . ARG B 1 117 ? -26.906 26.453 15.32 1 58.34 117 ARG B N 1
ATOM 3401 C CA . ARG B 1 117 ? -26.609 26.609 16.734 1 58.34 117 ARG B CA 1
ATOM 3402 C C . ARG B 1 117 ? -25.359 25.812 17.125 1 58.34 117 ARG B C 1
ATOM 3404 O O . ARG B 1 117 ? -25.359 24.578 17.047 1 58.34 117 ARG B O 1
ATOM 3411 N N . PHE B 1 118 ? -24.094 26.469 16.938 1 62.62 118 PHE B N 1
ATOM 3412 C CA . PHE B 1 118 ? -22.891 25.766 17.359 1 62.62 118 PHE B CA 1
ATOM 3413 C C . PHE B 1 118 ? -22.859 25.609 18.875 1 62.62 118 PHE B C 1
ATOM 3415 O O . PHE B 1 118 ? -22.875 26.594 19.609 1 62.62 118 PHE B O 1
ATOM 3422 N N . THR B 1 119 ? -23.344 24.5 19.359 1 62.47 119 THR B N 1
ATOM 3423 C CA . THR B 1 119 ? -23.047 24.172 20.734 1 62.47 119 THR B CA 1
ATOM 3424 C C . THR B 1 119 ? -21.734 23.391 20.844 1 62.47 119 THR B C 1
ATOM 3426 O O . THR B 1 119 ? -21.5 22.469 20.062 1 62.47 119 THR B O 1
ATOM 3429 N N . PRO B 1 120 ? -20.859 23.984 21.609 1 70.25 120 PRO B N 1
ATOM 3430 C CA . PRO B 1 120 ? -19.609 23.25 21.797 1 70.25 120 PRO B CA 1
ATOM 3431 C C . PRO B 1 120 ? -19.828 21.781 22.156 1 70.25 120 PRO B C 1
ATOM 3433 O O . PRO B 1 120 ? -20.609 21.484 23.062 1 70.25 120 PRO B O 1
ATOM 3436 N N . PRO B 1 121 ? -19.328 20.984 21.297 1 71.62 121 PRO B N 1
ATOM 3437 C CA . PRO B 1 121 ? -19.516 19.562 21.594 1 71.62 121 PRO B CA 1
ATOM 3438 C C . PRO B 1 121 ? -18.891 19.156 22.922 1 71.62 121 PRO B C 1
ATOM 3440 O O . PRO B 1 121 ? -17.875 19.734 23.344 1 71.62 121 PRO B O 1
ATOM 3443 N N . PRO B 1 122 ? -19.641 18.312 23.656 1 79.81 122 PRO B N 1
ATOM 3444 C CA . PRO B 1 122 ? -19.062 17.828 24.922 1 79.81 122 PRO B CA 1
ATOM 3445 C C . PRO B 1 122 ? -17.734 17.125 24.734 1 79.81 122 PRO B C 1
ATOM 3447 O O . PRO B 1 122 ? -17.438 16.641 23.641 1 79.81 122 PRO B O 1
ATOM 3450 N N . PHE B 1 123 ? -16.938 17.25 25.734 1 83.88 123 PHE B N 1
ATOM 3451 C CA . PHE B 1 123 ? -15.602 16.672 25.734 1 83.88 123 PHE B CA 1
ATOM 3452 C C . PHE B 1 123 ? -15.672 15.156 25.547 1 83.88 123 PHE B C 1
ATOM 3454 O O . PHE B 1 123 ? -14.766 14.547 24.969 1 83.88 123 PHE B O 1
ATOM 3461 N N . SER B 1 124 ? -16.766 14.625 25.922 1 85.88 124 SER B N 1
ATOM 3462 C CA . SER B 1 124 ? -16.938 13.18 25.781 1 85.88 124 SER B CA 1
ATOM 3463 C C . SER B 1 124 ? -17.078 12.781 24.312 1 85.88 124 SER B C 1
ATOM 3465 O O . SER B 1 124 ? -16.562 11.734 23.906 1 85.88 124 SER B O 1
ATOM 3467 N N . SER B 1 125 ? -17.672 13.664 23.641 1 86.75 125 SER B N 1
ATOM 3468 C CA . SER B 1 125 ? -17.828 13.383 22.219 1 86.75 125 SER B CA 1
ATOM 3469 C C . SER B 1 125 ? -16.484 13.5 21.484 1 86.75 125 SER B C 1
ATOM 3471 O O . SER B 1 125 ? -16.203 12.719 20.578 1 86.75 125 SER B O 1
ATOM 3473 N N . LEU B 1 126 ? -15.672 14.367 21.938 1 89.19 126 LEU B N 1
ATOM 3474 C CA . LEU B 1 126 ? -14.352 14.555 21.344 1 89.19 126 LEU B CA 1
ATOM 3475 C C . LEU B 1 126 ? -13.453 13.359 21.641 1 89.19 126 LEU B C 1
ATOM 3477 O O . LEU B 1 126 ? -12.703 12.914 20.766 1 89.19 126 LEU B O 1
ATOM 3481 N N . LEU B 1 127 ? -13.633 12.805 22.781 1 89.25 127 LEU B N 1
ATOM 3482 C CA . LEU B 1 127 ? -12.812 11.664 23.156 1 89.25 127 LEU B CA 1
ATOM 3483 C C . LEU B 1 127 ? -13.234 10.414 22.391 1 89.25 127 LEU B C 1
ATOM 3485 O O . LEU B 1 127 ? -12.391 9.578 22.047 1 89.25 127 LEU B O 1
ATOM 3489 N N . ARG B 1 128 ? -14.438 10.375 22.172 1 89.94 128 ARG B N 1
ATOM 3490 C CA . ARG B 1 128 ? -14.938 9.242 21.391 1 89.94 128 ARG B CA 1
ATOM 3491 C C . ARG B 1 128 ? -14.43 9.305 19.953 1 89.94 128 ARG B C 1
ATOM 3493 O O . ARG B 1 128 ? -13.977 8.305 19.406 1 89.94 128 ARG B O 1
ATOM 3500 N N . LEU B 1 129 ? -14.438 10.453 19.453 1 91.38 129 LEU B N 1
ATOM 3501 C CA . LEU B 1 129 ? -13.953 10.617 18.078 1 91.38 129 LEU B CA 1
ATOM 3502 C C . LEU B 1 129 ? -12.445 10.406 18 1 91.38 129 LEU B C 1
ATOM 3504 O O . LEU B 1 129 ? -11.945 9.875 17.016 1 91.38 129 LEU B O 1
ATOM 3508 N N . PHE B 1 130 ? -11.844 10.766 19.062 1 91.75 130 PHE B N 1
ATOM 3509 C CA . PHE B 1 130 ? -10.398 10.602 19.141 1 91.75 130 PHE B CA 1
ATOM 3510 C C . PHE B 1 130 ? -10.016 9.125 19.062 1 91.75 130 PHE B C 1
ATOM 3512 O O . PHE B 1 130 ? -9.023 8.766 18.422 1 91.75 130 PHE B O 1
ATOM 3519 N N . SER B 1 131 ? -10.82 8.297 19.578 1 91.94 131 SER B N 1
ATOM 3520 C CA . SER B 1 131 ? -10.531 6.867 19.594 1 91.94 131 SER B CA 1
ATOM 3521 C C . SER B 1 131 ? -10.664 6.27 18.203 1 91.94 131 SER B C 1
ATOM 3523 O O . SER B 1 131 ? -10.078 5.223 17.906 1 91.94 131 SER B O 1
ATOM 3525 N N . PHE B 1 132 ? -11.352 6.918 17.312 1 93.38 132 PHE B N 1
ATOM 3526 C CA . PHE B 1 132 ? -11.492 6.461 15.938 1 93.38 132 PHE B CA 1
ATOM 3527 C C . PHE B 1 132 ? -10.422 7.094 15.055 1 93.38 132 PHE B C 1
ATOM 3529 O O . PHE B 1 132 ? -9.938 6.457 14.117 1 93.38 132 PHE B O 1
ATOM 3536 N N . LEU B 1 133 ? -10.055 8.25 15.422 1 95.56 133 LEU B N 1
ATOM 3537 C CA . LEU B 1 133 ? -9.125 8.992 14.57 1 95.56 133 LEU B CA 1
ATOM 3538 C C . LEU B 1 133 ? -7.699 8.492 14.758 1 95.56 133 LEU B C 1
ATOM 3540 O O . LEU B 1 133 ? -6.902 8.508 13.82 1 95.56 133 LEU B O 1
ATOM 3544 N N . LEU B 1 134 ? -7.414 8.008 15.906 1 95 134 LEU B N 1
ATOM 3545 C CA . LEU B 1 134 ? -6.051 7.602 16.219 1 95 134 LEU B CA 1
ATOM 3546 C C . LEU B 1 134 ? -5.629 6.41 15.367 1 95 134 LEU B C 1
ATOM 3548 O O . LEU B 1 134 ? -4.625 6.473 14.656 1 95 134 LEU B O 1
ATOM 3552 N N . PRO B 1 135 ? -6.414 5.363 15.344 1 94.38 135 PRO B N 1
ATOM 3553 C CA . PRO B 1 135 ? -6 4.254 14.477 1 94.38 135 PRO B CA 1
ATOM 3554 C C . PRO B 1 135 ? -6.035 4.617 12.992 1 94.38 135 PRO B C 1
ATOM 3556 O O . PRO B 1 135 ? -5.223 4.113 12.219 1 94.38 135 PRO B O 1
ATOM 3559 N N . THR B 1 136 ? -6.902 5.426 12.578 1 95.12 136 THR B N 1
ATOM 3560 C CA . THR B 1 136 ? -6.973 5.836 11.18 1 95.12 136 THR B CA 1
ATOM 3561 C C . THR B 1 136 ? -5.727 6.629 10.789 1 95.12 136 THR B C 1
ATOM 3563 O O . THR B 1 136 ? -5.195 6.449 9.695 1 95.12 136 THR B O 1
ATOM 3566 N N . HIS B 1 137 ? -5.293 7.461 11.664 1 95.06 137 HIS B N 1
ATOM 3567 C CA . HIS B 1 137 ? -4.09 8.234 11.383 1 95.06 137 HIS B CA 1
ATOM 3568 C C . HIS B 1 137 ? -2.861 7.34 11.312 1 95.06 137 HIS B C 1
ATOM 3570 O O . HIS B 1 137 ? -1.959 7.578 10.508 1 95.06 137 HIS B O 1
ATOM 3576 N N . LEU B 1 138 ? -2.854 6.359 12.148 1 92.88 138 LEU B N 1
ATOM 3577 C CA . LEU B 1 138 ? -1.745 5.41 12.117 1 92.88 138 LEU B CA 1
ATOM 3578 C C . LEU B 1 138 ? -1.735 4.637 10.805 1 92.88 138 LEU B C 1
ATOM 3580 O O . LEU B 1 138 ? -0.678 4.445 10.195 1 92.88 138 LEU B O 1
ATOM 3584 N N . PHE B 1 139 ? -2.873 4.254 10.352 1 93.44 139 PHE B N 1
ATOM 3585 C CA . PHE B 1 139 ? -2.967 3.568 9.07 1 93.44 139 PHE B CA 1
ATOM 3586 C C . PHE B 1 139 ? -2.615 4.508 7.926 1 93.44 139 PHE B C 1
ATOM 3588 O O . PHE B 1 139 ? -2.025 4.09 6.93 1 93.44 139 PHE B O 1
ATOM 3595 N N . ASN B 1 140 ? -2.969 5.73 8.062 1 94.88 140 ASN B N 1
ATOM 3596 C CA . ASN B 1 140 ? -2.605 6.719 7.059 1 94.88 140 ASN B CA 1
ATOM 3597 C C . ASN B 1 140 ? -1.092 6.879 6.949 1 94.88 140 ASN B C 1
ATOM 3599 O O . ASN B 1 140 ? -0.551 6.965 5.844 1 94.88 140 ASN B O 1
ATOM 3603 N N . SER B 1 141 ? -0.503 6.949 8.086 1 93.5 141 SER B N 1
ATOM 3604 C CA . 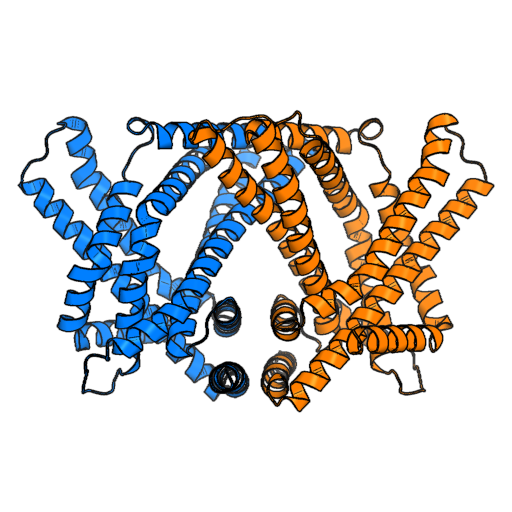SER B 1 141 ? 0.952 7.062 8.078 1 93.5 141 SER B CA 1
ATOM 3605 C C . SER B 1 141 ? 1.595 5.844 7.426 1 93.5 141 SER B C 1
ATOM 3607 O O . SER B 1 141 ? 2.586 5.969 6.703 1 93.5 141 SER B O 1
ATOM 3609 N N . PHE B 1 142 ? 1.011 4.742 7.664 1 91.56 142 PHE B N 1
ATOM 3610 C CA . PHE B 1 142 ? 1.51 3.516 7.059 1 91.56 142 PHE B CA 1
ATOM 3611 C C . PHE B 1 142 ? 1.314 3.539 5.547 1 91.56 142 PHE B C 1
ATOM 3613 O O . PHE B 1 142 ? 2.191 3.107 4.797 1 91.56 142 PHE B O 1
ATOM 3620 N N . ILE B 1 143 ? 0.23 4.016 5.125 1 93 143 ILE B N 1
ATOM 3621 C CA . ILE B 1 143 ? -0.064 4.066 3.695 1 93 143 ILE B CA 1
ATOM 3622 C C . ILE B 1 143 ? 0.878 5.055 3.012 1 93 143 ILE B C 1
ATOM 3624 O O . ILE B 1 143 ? 1.362 4.797 1.906 1 93 143 ILE B O 1
ATOM 3628 N N . ILE B 1 144 ? 1.145 6.16 3.648 1 93.69 144 ILE B N 1
ATOM 3629 C CA . ILE B 1 144 ? 2.057 7.148 3.08 1 93.69 144 ILE B CA 1
ATOM 3630 C C . ILE B 1 144 ? 3.459 6.555 2.979 1 93.69 144 ILE B C 1
ATOM 3632 O O . ILE B 1 144 ? 4.133 6.715 1.958 1 93.69 144 ILE B O 1
ATOM 3636 N N . LEU B 1 145 ? 3.838 5.871 4.008 1 92 145 LEU B N 1
ATOM 3637 C CA . LEU B 1 145 ? 5.137 5.199 3.992 1 92 145 LEU B CA 1
ATOM 3638 C C . LEU B 1 145 ? 5.188 4.145 2.893 1 92 145 LEU B C 1
ATOM 3640 O O . LEU B 1 145 ? 6.184 4.047 2.172 1 92 145 LEU B O 1
ATOM 3644 N N . SER B 1 146 ? 4.129 3.42 2.799 1 91.88 146 SER B N 1
ATOM 3645 C CA . SER B 1 146 ? 4.062 2.365 1.792 1 91.88 146 SER B CA 1
ATOM 3646 C C . SER B 1 146 ? 4.062 2.945 0.382 1 91.88 146 SER B C 1
ATOM 3648 O O . SER B 1 146 ? 4.66 2.371 -0.532 1 91.88 146 SER B O 1
ATOM 3650 N N . ALA B 1 147 ? 3.375 4.02 0.222 1 93.19 147 ALA B N 1
ATOM 3651 C CA . ALA B 1 147 ? 3.338 4.66 -1.09 1 93.19 147 ALA B CA 1
ATOM 3652 C C . ALA B 1 147 ? 4.727 5.145 -1.504 1 93.19 147 ALA B C 1
ATOM 3654 O O . ALA B 1 147 ? 5.125 4.98 -2.658 1 93.19 147 ALA B O 1
ATOM 3655 N N . ASN B 1 148 ? 5.473 5.715 -0.567 1 92.19 148 ASN B N 1
ATOM 3656 C CA . ASN B 1 148 ? 6.84 6.133 -0.859 1 92.19 148 ASN B CA 1
ATOM 3657 C C . ASN B 1 148 ? 7.734 4.941 -1.18 1 92.19 148 ASN B C 1
ATOM 3659 O O . ASN B 1 148 ? 8.508 4.98 -2.135 1 92.19 148 ASN B O 1
ATOM 3663 N N . ALA B 1 149 ? 7.598 3.92 -0.386 1 92.06 149 ALA B N 1
ATOM 3664 C CA . ALA B 1 149 ? 8.406 2.723 -0.599 1 92.06 149 ALA B CA 1
ATOM 3665 C C . ALA B 1 149 ? 8.078 2.066 -1.938 1 92.06 149 ALA B C 1
ATOM 3667 O O . ALA B 1 149 ? 8.969 1.59 -2.639 1 92.06 149 ALA B O 1
ATOM 3668 N N . ALA B 1 150 ? 6.801 2.035 -2.229 1 92.62 150 ALA B N 1
ATOM 3669 C CA . ALA B 1 150 ? 6.387 1.466 -3.508 1 92.62 150 ALA B CA 1
ATOM 3670 C C . ALA B 1 150 ? 6.969 2.26 -4.676 1 92.62 150 ALA B C 1
ATOM 3672 O O . ALA B 1 150 ? 7.418 1.679 -5.664 1 92.62 150 ALA B O 1
ATOM 3673 N N . PHE B 1 151 ? 6.945 3.529 -4.574 1 93.06 151 PHE B N 1
ATOM 3674 C CA . PHE B 1 151 ? 7.516 4.375 -5.617 1 93.06 151 PHE B CA 1
ATOM 3675 C C . PHE B 1 151 ? 9 4.074 -5.805 1 93.06 151 PHE B C 1
ATOM 3677 O O . PHE B 1 151 ? 9.461 3.898 -6.938 1 93.06 151 PHE B O 1
ATOM 3684 N N . PHE B 1 152 ? 9.742 3.939 -4.75 1 91.06 152 PHE B N 1
ATOM 3685 C CA . PHE B 1 152 ? 11.18 3.693 -4.84 1 91.06 152 PHE B CA 1
ATOM 3686 C C . PHE B 1 152 ? 11.453 2.303 -5.395 1 91.06 152 PHE B C 1
ATOM 3688 O O . PHE B 1 152 ? 12.43 2.102 -6.121 1 91.06 152 PHE B O 1
ATOM 3695 N N . SER B 1 153 ? 10.594 1.398 -5.023 1 90.5 153 SER B N 1
ATOM 3696 C CA . SER B 1 153 ? 10.773 0.051 -5.555 1 90.5 153 SER B CA 1
ATOM 3697 C C . SER B 1 153 ? 10.539 0.019 -7.062 1 90.5 153 SER B C 1
ATOM 3699 O O . SER B 1 153 ? 11.273 -0.654 -7.793 1 90.5 153 SER B O 1
ATOM 3701 N N . ILE B 1 154 ? 9.594 0.769 -7.535 1 91 154 ILE B N 1
ATOM 3702 C CA . ILE B 1 154 ? 9.305 0.813 -8.961 1 91 154 ILE B CA 1
ATOM 3703 C C . ILE B 1 154 ? 10.445 1.505 -9.703 1 91 154 ILE B C 1
ATOM 3705 O O . ILE B 1 154 ? 10.891 1.033 -10.75 1 91 154 ILE B O 1
ATOM 3709 N N . ILE B 1 155 ? 10.883 2.596 -9.141 1 91.19 155 ILE B N 1
ATOM 3710 C CA . ILE B 1 155 ? 11.969 3.328 -9.781 1 91.19 155 ILE B CA 1
ATOM 3711 C C . ILE B 1 155 ? 13.234 2.479 -9.781 1 91.19 155 ILE B C 1
ATOM 3713 O O . ILE B 1 155 ? 14.008 2.502 -10.742 1 91.19 155 ILE B O 1
ATOM 3717 N N . PHE B 1 156 ? 13.469 1.75 -8.719 1 87.88 156 PHE B N 1
ATOM 3718 C CA . PHE B 1 156 ? 14.594 0.827 -8.641 1 87.88 156 PHE B CA 1
ATOM 3719 C C . PHE B 1 156 ? 14.539 -0.194 -9.773 1 87.88 156 PHE B C 1
ATOM 3721 O O . PHE B 1 156 ? 15.531 -0.431 -10.453 1 87.88 156 PHE B O 1
ATOM 3728 N N . LEU B 1 157 ? 13.383 -0.718 -9.977 1 85.81 157 LEU B N 1
ATOM 3729 C CA . LEU B 1 157 ? 13.219 -1.714 -11.031 1 85.81 157 LEU B CA 1
ATOM 3730 C C . LEU B 1 157 ? 13.398 -1.083 -12.406 1 85.81 157 LEU B C 1
ATOM 3732 O O . LEU B 1 157 ? 14.062 -1.654 -13.273 1 85.81 157 LEU B O 1
ATOM 3736 N N . VAL B 1 158 ? 12.898 0.072 -12.617 1 87.5 158 VAL B N 1
ATOM 3737 C CA . VAL B 1 158 ? 12.953 0.739 -13.914 1 87.5 158 VAL B CA 1
ATOM 3738 C C . VAL B 1 158 ? 14.391 1.117 -14.234 1 87.5 158 VAL B C 1
ATOM 3740 O O . VAL B 1 158 ? 14.883 0.834 -15.336 1 87.5 158 VAL B O 1
ATOM 3743 N N . PHE B 1 159 ? 15.086 1.634 -13.297 1 86.06 159 PHE B N 1
ATOM 3744 C CA . PHE B 1 159 ? 16.453 2.072 -13.539 1 86.06 159 PHE B CA 1
ATOM 3745 C C . PHE B 1 159 ? 17.375 0.876 -13.742 1 86.06 159 PHE B C 1
ATOM 3747 O O . PHE B 1 159 ? 18.297 0.926 -14.57 1 86.06 159 PHE B O 1
ATOM 3754 N N . ASN B 1 160 ? 17.156 -0.171 -13.039 1 84.38 160 ASN B N 1
ATOM 3755 C CA . ASN B 1 160 ? 18 -1.35 -13.18 1 84.38 160 ASN B CA 1
ATOM 3756 C C . ASN B 1 160 ? 17.719 -2.094 -14.484 1 84.38 160 ASN B C 1
ATOM 3758 O O . ASN B 1 160 ? 18.609 -2.693 -15.07 1 84.38 160 ASN B O 1
ATOM 3762 N N . VAL B 1 161 ? 16.484 -2.059 -14.922 1 83.5 161 VAL B N 1
ATOM 3763 C CA . VAL B 1 161 ? 16.188 -2.648 -16.219 1 83.5 161 VAL B CA 1
ATOM 3764 C C . VAL B 1 161 ? 16.875 -1.854 -17.328 1 83.5 161 VAL B C 1
ATOM 3766 O O . VAL B 1 161 ? 17.453 -2.434 -18.25 1 83.5 161 VAL B O 1
ATOM 3769 N N . PHE B 1 162 ? 16.875 -0.572 -17.219 1 84.56 162 PHE B N 1
ATOM 3770 C CA . PHE B 1 162 ? 17.516 0.262 -18.219 1 84.56 162 PHE B CA 1
ATOM 3771 C C . PHE B 1 162 ? 19.031 0.1 -18.156 1 84.56 162 PHE B C 1
ATOM 3773 O O . PHE B 1 162 ? 19.719 0.135 -19.188 1 84.56 162 PHE B O 1
ATOM 3780 N N . ASP B 1 163 ? 19.562 -0.068 -16.984 1 80.69 163 ASP B N 1
ATOM 3781 C CA . ASP B 1 163 ? 20.984 -0.305 -16.812 1 80.69 163 ASP B CA 1
ATOM 3782 C C . ASP B 1 163 ? 21.391 -1.662 -17.391 1 80.69 163 ASP B C 1
ATOM 3784 O O . ASP B 1 163 ? 22.438 -1.788 -18.031 1 80.69 163 ASP B O 1
ATOM 3788 N N . ALA B 1 164 ? 20.516 -2.625 -17.125 1 78.19 164 ALA B N 1
ATOM 3789 C CA . ALA B 1 164 ? 20.797 -3.965 -17.641 1 78.19 164 ALA B CA 1
ATOM 3790 C C . ALA B 1 164 ? 20.766 -3.99 -19.172 1 78.19 164 ALA B C 1
ATOM 3792 O O . ALA B 1 164 ? 21.484 -4.762 -19.797 1 78.19 164 ALA B O 1
ATOM 3793 N N . LEU B 1 165 ? 19.953 -3.129 -19.781 1 82.38 165 LEU B N 1
ATOM 3794 C CA . LEU B 1 165 ? 19.859 -3.051 -21.234 1 82.38 165 LEU B CA 1
ATOM 3795 C C . LEU B 1 165 ? 20.953 -2.148 -21.797 1 82.38 165 LEU B C 1
ATOM 3797 O O . LEU B 1 165 ? 21.094 -2.033 -23.016 1 82.38 165 LEU B O 1
ATOM 3801 N N . HIS B 1 166 ? 21.766 -1.562 -20.938 1 79.5 166 HIS B N 1
ATOM 3802 C CA . HIS B 1 166 ? 22.891 -0.723 -21.312 1 79.5 166 HIS B CA 1
ATOM 3803 C C . HIS B 1 166 ? 22.438 0.523 -22.062 1 79.5 166 HIS B C 1
ATOM 3805 O O . HIS B 1 166 ? 23.078 0.94 -23.031 1 79.5 166 HIS B O 1
ATOM 3811 N N . I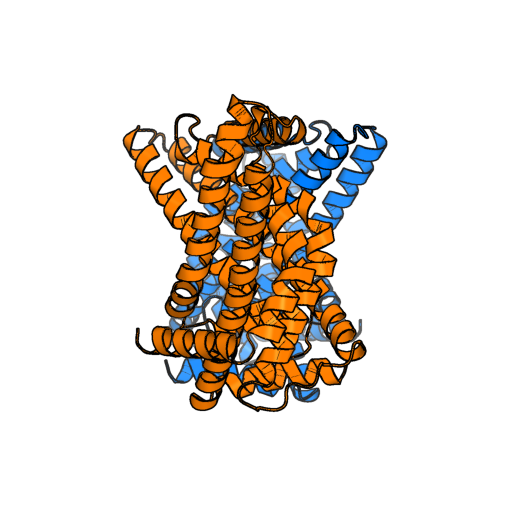LE B 1 167 ? 21.297 0.999 -21.828 1 80.75 167 ILE B N 1
ATOM 3812 C CA . ILE B 1 167 ? 20.812 2.246 -22.406 1 80.75 167 ILE B CA 1
ATOM 3813 C C . ILE B 1 167 ? 21.094 3.402 -21.453 1 80.75 167 ILE B C 1
ATOM 3815 O O . ILE B 1 167 ? 20.219 3.793 -20.672 1 80.75 167 ILE B O 1
ATOM 3819 N N . SER B 1 168 ? 22.328 3.643 -21.172 1 75.25 168 SER B N 1
ATOM 3820 C CA . SER B 1 168 ? 22.656 4.641 -20.156 1 75.25 168 SER B CA 1
ATOM 3821 C C . SER B 1 168 ? 23.125 5.941 -20.797 1 75.25 168 SER B C 1
ATOM 3823 O O . SER B 1 168 ? 24.188 6.457 -20.453 1 75.25 168 SER B O 1
ATOM 3825 N N . SER B 1 169 ? 22.359 6.484 -21.703 1 84 169 SER B N 1
ATOM 3826 C CA . SER B 1 169 ? 22.688 7.809 -22.219 1 84 169 SER B CA 1
ATOM 3827 C C . SER B 1 169 ? 22.172 8.906 -21.297 1 84 169 SER B C 1
ATOM 3829 O O . SER B 1 169 ? 21.281 8.688 -20.5 1 84 169 SER B O 1
ATOM 3831 N N . VAL B 1 170 ? 22.859 10.008 -21.344 1 83.69 170 VAL B N 1
ATOM 3832 C CA . VAL B 1 170 ? 22.531 11.156 -20.516 1 83.69 170 VAL B CA 1
ATOM 3833 C C . VAL B 1 170 ? 21.094 11.602 -20.781 1 83.69 170 VAL B C 1
ATOM 3835 O O . VAL B 1 170 ? 20.359 11.969 -19.859 1 83.69 170 VAL B O 1
ATOM 3838 N N . ASN B 1 171 ? 20.672 11.461 -21.938 1 86.19 171 ASN B N 1
ATOM 3839 C CA . ASN B 1 171 ? 19.312 11.852 -22.297 1 86.19 171 ASN B CA 1
ATOM 3840 C C . ASN B 1 171 ? 18.266 10.914 -21.703 1 86.19 171 ASN B C 1
ATOM 3842 O O . ASN B 1 171 ? 17.219 11.359 -21.25 1 86.19 171 ASN B O 1
ATOM 3846 N N . VAL B 1 172 ? 18.656 9.695 -21.672 1 87.12 172 VAL B N 1
ATOM 3847 C CA . VAL B 1 172 ? 17.719 8.711 -21.125 1 87.12 172 VAL B CA 1
ATOM 3848 C C . VAL B 1 172 ? 17.578 8.906 -19.625 1 87.12 172 VAL B C 1
ATOM 3850 O O . VAL B 1 172 ? 16.484 8.82 -19.078 1 87.12 172 VAL B O 1
ATOM 3853 N N . ILE B 1 173 ? 18.609 9.258 -19 1 86.56 173 ILE B N 1
ATOM 3854 C CA . ILE B 1 173 ? 18.594 9.484 -17.562 1 86.56 173 ILE B CA 1
ATOM 3855 C C . ILE B 1 173 ? 17.766 10.719 -17.234 1 86.56 173 ILE B C 1
ATOM 3857 O O . ILE B 1 173 ? 17.031 10.734 -16.25 1 86.56 173 ILE B O 1
ATOM 3861 N N . LEU B 1 174 ? 17.844 11.75 -18.062 1 87.44 174 LEU B N 1
ATOM 3862 C CA . LEU B 1 174 ? 17.047 12.953 -17.844 1 87.44 174 LEU B CA 1
ATOM 3863 C C . LEU B 1 174 ? 15.562 12.672 -18.016 1 87.44 174 LEU B C 1
ATOM 3865 O O . LEU B 1 174 ? 14.75 13.133 -17.219 1 87.44 174 LEU B O 1
ATOM 3869 N N . VAL B 1 175 ? 15.258 11.883 -19.031 1 89.69 175 VAL B N 1
ATOM 3870 C CA . VAL B 1 175 ? 13.859 11.562 -19.297 1 89.69 175 VAL B CA 1
ATOM 3871 C C . VAL B 1 175 ? 13.32 10.672 -18.172 1 89.69 175 VAL B C 1
ATOM 3873 O O . VAL B 1 175 ? 12.18 10.852 -17.719 1 89.69 175 VAL B O 1
ATOM 3876 N N . LEU B 1 176 ? 14.156 9.781 -17.688 1 89.5 176 LEU B N 1
ATOM 3877 C CA . LEU B 1 176 ? 13.742 8.898 -16.609 1 89.5 176 LEU B CA 1
ATOM 3878 C C . LEU B 1 176 ? 13.57 9.672 -15.312 1 89.5 176 LEU B C 1
ATOM 3880 O O . LEU B 1 176 ? 12.633 9.406 -14.547 1 89.5 176 LEU B O 1
ATOM 3884 N N . SER B 1 177 ? 14.391 10.609 -15.094 1 89.88 177 SER B N 1
ATOM 3885 C CA . SER B 1 177 ? 14.289 11.414 -13.891 1 89.88 177 SER B CA 1
ATOM 3886 C C . SER B 1 177 ? 13.055 12.312 -13.922 1 89.88 177 SER B C 1
ATOM 3888 O O . SER B 1 177 ? 12.336 12.438 -12.93 1 89.88 177 SER B O 1
ATOM 3890 N N . ALA B 1 178 ? 12.773 12.922 -15.016 1 90.88 178 ALA B N 1
ATOM 3891 C CA . ALA B 1 178 ? 11.586 13.75 -15.164 1 90.88 178 ALA B CA 1
ATOM 3892 C C . ALA B 1 178 ? 10.312 12.914 -15.039 1 90.88 178 ALA B C 1
ATOM 3894 O O . ALA B 1 178 ? 9.352 13.336 -14.391 1 90.88 178 ALA B O 1
ATOM 3895 N N . GLY B 1 179 ? 10.344 11.773 -15.68 1 91.69 179 GLY B N 1
ATOM 3896 C CA . GLY B 1 179 ? 9.211 10.867 -15.555 1 91.69 179 GLY B CA 1
ATOM 3897 C C . GLY B 1 179 ? 8.961 10.406 -14.125 1 91.69 179 GLY B C 1
ATOM 3898 O O . GLY B 1 179 ? 7.816 10.312 -13.688 1 91.69 179 GLY B O 1
ATOM 3899 N N . SER B 1 180 ? 10.062 10.102 -13.508 1 91.69 180 SER B N 1
ATOM 3900 C CA . SER B 1 180 ? 9.945 9.68 -12.117 1 91.69 180 SER B CA 1
ATOM 3901 C C . SER B 1 180 ? 9.391 10.797 -11.242 1 91.69 180 SER B C 1
ATOM 3903 O O . SER B 1 180 ? 8.625 10.547 -10.312 1 91.69 180 SER B O 1
ATOM 3905 N N . ALA B 1 181 ? 9.766 12.055 -11.477 1 91.94 181 ALA B N 1
ATOM 3906 C CA . ALA B 1 181 ? 9.258 13.195 -10.719 1 91.94 181 ALA B CA 1
ATOM 3907 C C . ALA B 1 181 ? 7.754 13.352 -10.906 1 91.94 181 ALA B C 1
ATOM 3909 O O . ALA B 1 181 ? 7.02 13.578 -9.938 1 91.94 181 ALA B O 1
ATOM 3910 N N . ILE B 1 182 ? 7.27 13.234 -12.047 1 92.56 182 ILE B N 1
ATOM 3911 C CA . ILE B 1 182 ? 5.848 13.336 -12.352 1 92.56 182 ILE B CA 1
ATOM 3912 C C . ILE B 1 182 ? 5.09 12.188 -11.688 1 92.56 182 ILE B C 1
ATOM 3914 O O . ILE B 1 182 ? 4.059 12.406 -11.047 1 92.56 182 ILE B O 1
ATOM 3918 N N . PHE B 1 183 ? 5.645 11.062 -11.859 1 93.31 183 PHE B N 1
ATOM 3919 C CA . PHE B 1 183 ? 5.023 9.875 -11.273 1 93.31 183 PHE B CA 1
ATOM 3920 C C . PHE B 1 183 ? 4.945 10.008 -9.758 1 93.31 183 PHE B C 1
ATOM 3922 O O . PHE B 1 183 ? 3.926 9.664 -9.148 1 93.31 183 PHE B O 1
ATOM 3929 N N . TYR B 1 184 ? 5.957 10.469 -9.195 1 92.94 184 TYR B N 1
ATOM 3930 C CA . TYR B 1 184 ? 5.98 10.656 -7.75 1 92.94 184 TYR B CA 1
ATOM 3931 C C . TYR B 1 184 ? 4.906 11.641 -7.309 1 92.94 184 TYR B C 1
ATOM 3933 O O . TYR B 1 184 ? 4.191 11.391 -6.336 1 92.94 184 TYR B O 1
ATOM 3941 N N . SER B 1 185 ? 4.77 12.711 -8.047 1 91.12 185 SER B N 1
ATOM 3942 C CA . SER B 1 185 ? 3.785 13.734 -7.703 1 91.12 185 SER B CA 1
ATOM 3943 C C . SER B 1 185 ? 2.365 13.188 -7.793 1 91.12 185 SER B C 1
ATOM 3945 O O . SER B 1 185 ? 1.523 13.484 -6.945 1 91.12 185 SER B O 1
ATOM 3947 N N . ILE B 1 186 ? 2.148 12.383 -8.703 1 90.44 186 ILE B N 1
ATOM 3948 C CA . ILE B 1 186 ? 0.824 11.797 -8.883 1 90.44 186 ILE B CA 1
ATOM 3949 C C . ILE B 1 186 ? 0.521 10.844 -7.727 1 90.44 186 ILE B C 1
ATOM 3951 O O . ILE B 1 186 ? -0.564 10.891 -7.145 1 90.44 186 ILE B O 1
ATOM 3955 N N . VAL B 1 187 ? 1.457 10.008 -7.395 1 91.75 187 VAL B N 1
ATOM 3956 C CA . VAL B 1 187 ? 1.273 9.023 -6.332 1 91.75 187 VAL B CA 1
ATOM 3957 C C . VAL B 1 187 ? 1.056 9.742 -5 1 91.75 187 VAL B C 1
ATOM 3959 O O . VAL B 1 187 ? 0.143 9.391 -4.246 1 91.75 187 VAL B O 1
ATOM 3962 N N . LEU B 1 188 ? 1.836 10.703 -4.77 1 91.81 188 LEU B N 1
ATOM 3963 C CA . LEU B 1 188 ? 1.747 11.422 -3.502 1 91.81 188 LEU B CA 1
ATOM 3964 C C . LEU B 1 188 ? 0.448 12.211 -3.416 1 91.81 188 LEU B C 1
ATOM 3966 O O . LEU B 1 188 ? -0.181 12.273 -2.357 1 91.81 188 LEU B O 1
ATOM 3970 N N . ALA B 1 189 ? 0.082 12.844 -4.531 1 92.31 189 ALA B N 1
ATOM 3971 C CA . ALA B 1 189 ? -1.156 13.625 -4.539 1 92.31 189 ALA B CA 1
ATOM 3972 C C . ALA B 1 189 ? -2.361 12.734 -4.242 1 92.31 189 ALA B C 1
ATOM 3974 O O . ALA B 1 189 ? -3.199 13.078 -3.402 1 92.31 189 ALA B O 1
ATOM 3975 N N . ASN B 1 190 ? -2.438 11.578 -4.828 1 91.94 190 ASN B N 1
ATOM 3976 C CA . ASN B 1 190 ? -3.559 10.672 -4.609 1 91.94 190 ASN B CA 1
ATOM 3977 C C . ASN B 1 190 ? -3.561 10.117 -3.189 1 91.94 190 ASN B C 1
ATOM 3979 O O . ASN B 1 190 ? -4.617 9.992 -2.566 1 91.94 190 ASN B O 1
ATOM 3983 N N . THR B 1 191 ? -2.375 9.789 -2.766 1 93.56 191 THR B N 1
ATOM 3984 C CA . THR B 1 191 ? -2.268 9.234 -1.421 1 93.56 191 THR B CA 1
ATOM 3985 C C . THR B 1 191 ? -2.697 10.266 -0.376 1 93.56 191 THR B C 1
ATOM 3987 O O . THR B 1 191 ? -3.428 9.938 0.56 1 93.56 191 THR B O 1
ATOM 3990 N N . MET B 1 192 ? -2.311 11.461 -0.573 1 93.69 192 MET B N 1
ATOM 3991 C CA . MET B 1 192 ? -2.631 12.5 0.397 1 93.69 192 MET B CA 1
ATOM 3992 C C . MET B 1 192 ? -4.125 12.805 0.397 1 93.69 192 MET B C 1
ATOM 3994 O O . MET B 1 192 ? -4.723 13.016 1.455 1 93.69 192 MET B O 1
ATOM 3998 N N . VAL B 1 193 ? -4.695 12.82 -0.756 1 94.31 193 VAL B N 1
ATOM 3999 C CA . VAL B 1 193 ? -6.121 13.094 -0.868 1 94.31 193 VAL B CA 1
ATOM 4000 C C . VAL B 1 193 ? -6.918 11.984 -0.178 1 94.31 193 VAL B C 1
ATOM 4002 O O . VAL B 1 193 ? -7.848 12.266 0.583 1 94.31 193 VAL B O 1
ATOM 4005 N N . VAL B 1 194 ? -6.5 10.773 -0.388 1 94.5 194 VAL B N 1
ATOM 4006 C CA . VAL B 1 194 ? -7.199 9.633 0.199 1 94.5 194 VAL B CA 1
ATOM 4007 C C . VAL B 1 194 ? -7.027 9.648 1.717 1 94.5 194 VAL B C 1
ATOM 4009 O O . VAL B 1 194 ? -7.984 9.414 2.457 1 94.5 194 VAL B O 1
ATOM 4012 N N . CYS B 1 195 ? -5.871 9.977 2.168 1 94.94 195 CYS B N 1
ATOM 4013 C CA . CYS B 1 195 ? -5.594 9.984 3.6 1 94.94 195 CYS B CA 1
ATOM 4014 C C . CYS B 1 195 ? -6.355 11.102 4.301 1 94.94 195 CYS B C 1
ATOM 4016 O O . CYS B 1 195 ? -6.906 10.898 5.383 1 94.94 195 CYS B O 1
ATOM 4018 N N . ASN B 1 196 ? -6.379 12.227 3.66 1 94.69 196 ASN B N 1
ATOM 4019 C CA . ASN B 1 196 ? -7.121 13.336 4.246 1 94.69 196 ASN B CA 1
ATOM 4020 C C . ASN B 1 196 ? -8.617 13.055 4.277 1 94.69 196 ASN B C 1
ATOM 4022 O O . ASN B 1 196 ? -9.297 13.359 5.266 1 94.69 196 ASN B O 1
ATOM 4026 N N . LEU B 1 197 ? -9.109 12.492 3.273 1 95.62 197 LEU B N 1
ATOM 4027 C CA . LEU B 1 197 ? -10.531 12.148 3.227 1 95.62 197 LEU B CA 1
ATOM 4028 C C . LEU B 1 197 ? -10.859 11.039 4.219 1 95.62 197 LEU B C 1
ATOM 4030 O O . LEU B 1 197 ? -11.953 11.016 4.789 1 95.62 197 LEU B O 1
ATOM 4034 N N . ALA B 1 198 ? -9.914 10.164 4.445 1 96.38 198 ALA B N 1
ATOM 4035 C CA . ALA B 1 198 ? -10.125 9.055 5.371 1 96.38 198 ALA B CA 1
ATOM 4036 C C . ALA B 1 198 ? -10.344 9.562 6.793 1 96.38 198 ALA B C 1
ATOM 4038 O O . ALA B 1 198 ? -11.164 9.023 7.535 1 96.38 198 ALA B O 1
ATOM 4039 N N . ILE B 1 199 ? -9.594 10.57 7.133 1 96.5 199 ILE B N 1
ATOM 4040 C CA . ILE B 1 199 ? -9.734 11.125 8.469 1 96.5 199 ILE B CA 1
ATOM 4041 C C . ILE B 1 199 ? -11.125 11.734 8.633 1 96.5 199 ILE B C 1
ATOM 4043 O O . ILE B 1 199 ? -11.766 11.57 9.672 1 96.5 199 ILE B O 1
ATOM 4047 N N . VAL B 1 200 ? -11.617 12.406 7.621 1 95.38 200 VAL B N 1
ATOM 4048 C CA . VAL B 1 200 ? -12.945 13.023 7.66 1 95.38 200 VAL B CA 1
ATOM 4049 C C . VAL B 1 200 ? -14.016 11.938 7.715 1 95.38 200 VAL B C 1
ATOM 4051 O O . VAL B 1 200 ? -14.977 12.047 8.477 1 95.38 200 VAL B O 1
ATOM 4054 N N . VAL B 1 201 ? -13.805 10.906 6.938 1 94.44 201 VAL B N 1
ATOM 4055 C CA . VAL B 1 201 ? -14.766 9.805 6.922 1 94.44 201 VAL B CA 1
ATOM 4056 C C . VAL B 1 201 ? -14.797 9.133 8.297 1 94.44 201 VAL B C 1
ATOM 4058 O O . VAL B 1 201 ? -15.875 8.781 8.797 1 94.44 201 VAL B O 1
ATOM 4061 N N . ALA B 1 202 ? -13.656 8.977 8.914 1 95.38 202 ALA B N 1
ATOM 4062 C CA . ALA B 1 202 ? -13.57 8.352 10.227 1 95.38 202 ALA B CA 1
ATOM 4063 C C . ALA B 1 202 ? -14.344 9.148 11.266 1 95.38 202 ALA B C 1
ATOM 4065 O O . ALA B 1 202 ? -15.031 8.578 12.117 1 95.38 202 ALA B O 1
ATOM 4066 N N . ALA B 1 203 ? -14.266 10.43 11.156 1 93.31 203 ALA B N 1
ATOM 4067 C CA . ALA B 1 203 ? -14.93 11.289 12.133 1 93.31 203 ALA B CA 1
ATOM 4068 C C . ALA B 1 203 ? -16.438 11.383 11.852 1 93.31 203 ALA B C 1
ATOM 4070 O O . ALA B 1 203 ? -17.234 11.391 12.781 1 93.31 203 ALA B O 1
ATOM 4071 N N . MET B 1 204 ? -16.828 11.438 10.617 1 90.06 204 MET B N 1
ATOM 4072 C CA . MET B 1 204 ? -18.234 11.633 10.25 1 90.06 204 MET B CA 1
ATOM 4073 C C . MET B 1 204 ? -19.031 10.352 10.453 1 90.06 204 MET B C 1
ATOM 4075 O O . MET B 1 204 ? -20.203 10.398 10.836 1 90.06 204 MET B O 1
ATOM 4079 N N . GLU B 1 205 ? -18.375 9.227 10.234 1 88.94 205 GLU B N 1
ATOM 4080 C CA . GLU B 1 205 ? -19.109 7.965 10.312 1 88.94 205 GLU B CA 1
ATOM 4081 C C . GLU B 1 205 ? -18.75 7.188 11.57 1 88.94 205 GLU B C 1
ATOM 4083 O O . GLU B 1 205 ? -19.25 6.082 11.789 1 88.94 205 GLU B O 1
ATOM 4088 N N . SER B 1 206 ? -17.906 7.66 12.414 1 86.94 206 SER B N 1
ATOM 4089 C CA . SER B 1 206 ? -17.516 7.051 13.68 1 86.94 206 SER B CA 1
ATOM 4090 C C . SER B 1 206 ? -17 5.629 13.469 1 86.94 206 SER B C 1
ATOM 4092 O O . SER B 1 206 ? -17.438 4.699 14.148 1 86.94 206 SER B O 1
ATOM 4094 N N . CYS B 1 207 ? -16.172 5.508 12.484 1 87.56 207 CYS B N 1
ATOM 4095 C CA . CYS B 1 207 ? -15.492 4.242 12.234 1 87.56 207 CYS B CA 1
ATOM 4096 C C . CYS B 1 207 ? -13.984 4.434 12.188 1 87.56 207 CYS B C 1
ATOM 4098 O O . CYS B 1 207 ? -13.5 5.492 11.789 1 87.56 207 CYS B O 1
ATOM 4100 N N . GLY B 1 208 ? -13.367 3.51 12.812 1 87.31 208 GLY B N 1
ATOM 4101 C CA . GLY B 1 208 ? -11.922 3.639 12.875 1 87.31 208 GLY B CA 1
ATOM 4102 C C . GLY B 1 208 ? -11.188 2.496 12.195 1 87.31 208 GLY B C 1
ATOM 4103 O O . GLY B 1 208 ? -11.82 1.575 11.672 1 87.31 208 GLY B O 1
ATOM 4104 N N . GLY B 1 209 ? -9.914 2.693 12.055 1 86.56 209 GLY B N 1
ATOM 4105 C CA . GLY B 1 209 ? -9.094 1.645 11.461 1 86.56 209 GLY B CA 1
ATOM 4106 C C . GLY B 1 209 ? -8.859 1.841 9.977 1 86.56 209 GLY B C 1
ATOM 4107 O O . GLY B 1 209 ? -8.602 2.959 9.531 1 86.56 209 GLY B O 1
ATOM 4108 N N . TYR B 1 210 ? -8.914 0.748 9.18 1 88.75 210 TYR B N 1
ATOM 4109 C CA . TYR B 1 210 ? -8.617 0.827 7.754 1 88.75 210 TYR B CA 1
ATOM 4110 C C . TYR B 1 210 ? -9.891 1.02 6.941 1 88.75 210 TYR B C 1
ATOM 4112 O O . TYR B 1 210 ? -9.836 1.355 5.754 1 88.75 210 TYR B O 1
ATOM 4120 N N . LEU B 1 211 ? -11.062 0.931 7.531 1 88.88 211 LEU B N 1
ATOM 4121 C CA . LEU B 1 211 ? -12.344 1.011 6.832 1 88.88 211 LEU B CA 1
ATOM 4122 C C . LEU B 1 211 ? -12.547 2.398 6.238 1 88.88 211 LEU B C 1
ATOM 4124 O O . LEU B 1 211 ? -12.961 2.529 5.082 1 88.88 211 LEU B O 1
ATOM 4128 N N . PRO B 1 212 ? -12.18 3.428 7.055 1 93.44 212 PRO B N 1
ATOM 4129 C CA . PRO B 1 212 ? -12.359 4.758 6.465 1 93.44 212 PRO B CA 1
ATOM 4130 C C . PRO B 1 212 ? -11.508 4.973 5.219 1 93.44 212 PRO B C 1
ATOM 4132 O O . PRO B 1 212 ? -11.914 5.699 4.309 1 93.44 212 PRO B O 1
ATOM 4135 N N . ILE B 1 213 ? -10.375 4.363 5.199 1 93.56 213 ILE B N 1
ATOM 4136 C CA . ILE B 1 213 ? -9.508 4.496 4.039 1 93.56 213 ILE B CA 1
ATOM 4137 C C . ILE B 1 213 ? -10.148 3.82 2.83 1 93.56 213 ILE B C 1
ATOM 4139 O O . ILE B 1 213 ? -10.117 4.359 1.721 1 93.56 213 ILE B O 1
ATOM 4143 N N . LEU B 1 214 ? -10.758 2.668 3.025 1 90.06 214 LEU B N 1
ATOM 4144 C CA . LEU B 1 214 ? -11.43 1.954 1.949 1 90.06 214 LEU B CA 1
ATOM 4145 C C . LEU B 1 214 ? -12.633 2.746 1.442 1 90.06 214 LEU B C 1
ATOM 4147 O O . LEU B 1 214 ? -12.844 2.852 0.233 1 90.06 214 LEU B O 1
ATOM 4151 N N . LYS B 1 215 ? -13.273 3.285 2.385 1 89.25 215 LYS B N 1
ATOM 4152 C CA . LYS B 1 215 ? -14.445 4.078 2.012 1 89.25 215 LYS B CA 1
ATOM 4153 C C . LYS B 1 215 ? -14.031 5.336 1.256 1 89.25 215 LYS B C 1
ATOM 4155 O O . LYS B 1 215 ? -14.727 5.762 0.328 1 89.25 215 LYS B O 1
ATOM 4160 N N . ALA B 1 216 ? -12.945 5.934 1.704 1 92.88 216 ALA B N 1
ATOM 4161 C CA . ALA B 1 216 ? -12.445 7.117 1.011 1 92.88 216 ALA B CA 1
ATOM 4162 C C . ALA B 1 216 ? -12.055 6.789 -0.427 1 92.88 216 ALA B C 1
ATOM 4164 O O . ALA B 1 216 ? -12.289 7.582 -1.34 1 92.88 216 ALA B O 1
ATOM 4165 N N . CYS B 1 217 ? -11.531 5.594 -0.643 1 90.12 217 CYS B N 1
ATOM 4166 C CA . CYS B 1 217 ? -11.133 5.172 -1.98 1 90.12 217 CYS B CA 1
ATOM 4167 C C . CYS B 1 217 ? -12.352 4.977 -2.877 1 90.12 217 CYS B C 1
ATOM 4169 O O . CYS B 1 217 ? -12.312 5.316 -4.062 1 90.12 217 CYS B O 1
ATOM 4171 N N . VAL B 1 218 ? -13.383 4.473 -2.312 1 86.12 218 VAL B N 1
ATOM 4172 C CA . VAL B 1 218 ? -14.602 4.238 -3.08 1 86.12 218 VAL B CA 1
ATOM 4173 C C . VAL B 1 218 ? -15.281 5.57 -3.391 1 86.12 218 VAL B C 1
ATOM 4175 O O . VAL B 1 218 ? -15.797 5.766 -4.492 1 86.12 218 VAL B O 1
ATOM 4178 N N . LEU B 1 219 ? -15.18 6.484 -2.461 1 87 219 LEU B N 1
ATOM 4179 C CA . LEU B 1 219 ? -15.852 7.77 -2.615 1 87 219 LEU B CA 1
ATOM 4180 C C . LEU B 1 219 ? -15.18 8.602 -3.703 1 87 219 LEU B C 1
ATOM 4182 O O . LEU B 1 219 ? -15.852 9.344 -4.426 1 87 219 LEU B O 1
ATOM 4186 N N . ILE B 1 220 ? -13.867 8.461 -3.787 1 88.44 220 ILE B N 1
ATOM 4187 C CA . ILE B 1 220 ? -13.109 9.305 -4.703 1 88.44 220 ILE B CA 1
ATOM 4188 C C . ILE B 1 220 ? -13.141 8.703 -6.105 1 88.44 220 ILE B C 1
ATOM 4190 O O . ILE B 1 220 ? -12.773 9.359 -7.082 1 88.44 220 ILE B O 1
ATOM 4194 N N . ARG B 1 221 ? -13.648 7.488 -6.191 1 84.5 221 ARG B N 1
ATOM 4195 C CA . ARG B 1 221 ? -13.656 6.812 -7.484 1 84.5 221 ARG B CA 1
ATOM 4196 C C . ARG B 1 221 ? -14.445 7.605 -8.516 1 84.5 221 ARG B C 1
ATOM 4198 O O . ARG B 1 221 ? -15.609 7.945 -8.289 1 84.5 221 ARG B O 1
ATOM 4205 N N . GLY B 1 222 ? -13.836 7.977 -9.688 1 81.38 222 GLY B N 1
ATOM 4206 C CA . GLY B 1 222 ? -14.477 8.734 -10.75 1 81.38 222 GLY B CA 1
ATOM 4207 C C . GLY B 1 222 ? -14.352 10.234 -10.57 1 81.38 222 GLY B C 1
ATOM 4208 O O . GLY B 1 222 ? -14.75 11.008 -11.445 1 81.38 222 GLY B O 1
ATOM 4209 N N . ARG B 1 223 ? -13.867 10.695 -9.359 1 87.5 223 ARG B N 1
ATOM 4210 C CA . ARG B 1 223 ? -13.719 12.117 -9.055 1 87.5 223 ARG B CA 1
ATOM 4211 C C . ARG B 1 223 ? -12.312 12.422 -8.555 1 87.5 223 ARG B C 1
ATOM 4213 O O . ARG B 1 223 ? -12.141 13.195 -7.605 1 87.5 223 ARG B O 1
ATOM 4220 N N . GLU B 1 224 ? -11.383 11.758 -9 1 88.56 224 GLU B N 1
ATOM 4221 C CA . GLU B 1 224 ? -10.008 11.938 -8.539 1 88.56 224 GLU B CA 1
ATOM 4222 C C . GLU B 1 224 ? -9.477 13.312 -8.914 1 88.56 224 GLU B C 1
ATOM 4224 O O . GLU B 1 224 ? -8.836 13.984 -8.102 1 88.56 224 GLU B O 1
ATOM 4229 N N . ALA B 1 225 ? -9.773 13.703 -10.133 1 89.94 225 ALA B N 1
ATOM 4230 C CA . ALA B 1 225 ? -9.281 14.992 -10.602 1 89.94 225 ALA B CA 1
ATOM 4231 C C . ALA B 1 225 ? -9.898 16.141 -9.797 1 89.94 225 ALA B C 1
ATOM 4233 O O . ALA B 1 225 ? -9.203 17.094 -9.445 1 89.94 225 ALA B O 1
ATOM 4234 N N . THR B 1 226 ? -11.148 15.945 -9.438 1 90.56 226 THR B N 1
ATOM 4235 C CA . THR B 1 226 ? -11.828 16.969 -8.648 1 90.56 226 THR B CA 1
ATOM 4236 C C . THR B 1 226 ? -11.242 17.031 -7.238 1 90.56 226 THR B C 1
ATOM 4238 O O . THR B 1 226 ? -10.984 18.125 -6.723 1 90.56 226 THR B O 1
ATOM 4241 N N . ALA B 1 227 ? -10.961 15.914 -6.699 1 93.19 227 ALA B N 1
ATOM 4242 C CA . ALA B 1 227 ? -10.414 15.867 -5.344 1 93.19 227 ALA B CA 1
ATOM 4243 C C . ALA B 1 227 ? -9.008 16.453 -5.305 1 93.19 227 ALA B C 1
ATOM 4245 O O . ALA B 1 227 ? -8.664 17.203 -4.383 1 93.19 227 ALA B O 1
ATOM 4246 N N . ILE B 1 228 ? -8.227 16.203 -6.301 1 93.38 228 ILE B N 1
ATOM 4247 C CA . ILE B 1 228 ? -6.855 16.688 -6.375 1 93.38 228 ILE B CA 1
ATOM 4248 C C . ILE B 1 228 ? -6.863 18.203 -6.609 1 93.38 228 ILE B C 1
ATOM 4250 O O . ILE B 1 228 ? -6.07 18.938 -6.012 1 93.38 228 ILE B O 1
ATOM 4254 N N . THR B 1 229 ? -7.758 18.641 -7.414 1 93.38 229 THR B N 1
ATOM 4255 C CA . THR B 1 229 ? -7.852 20.062 -7.699 1 93.38 229 THR B CA 1
ATOM 4256 C C . THR B 1 229 ? -8.289 20.828 -6.457 1 93.38 229 THR B C 1
ATOM 4258 O O . THR B 1 229 ? -7.828 21.953 -6.223 1 93.38 229 THR B O 1
ATOM 4261 N N . LEU B 1 230 ? -9.086 20.234 -5.672 1 93.31 230 LEU B N 1
ATOM 4262 C CA . LEU B 1 230 ? -9.555 20.875 -4.449 1 93.31 230 LEU B CA 1
ATOM 4263 C C . LEU B 1 230 ? -8.438 20.938 -3.406 1 93.31 230 LEU B C 1
ATOM 4265 O O . LEU B 1 230 ? -8.406 21.859 -2.584 1 93.31 230 LEU B O 1
ATOM 4269 N N . ALA B 1 231 ? -7.551 19.953 -3.467 1 92.31 231 ALA B N 1
ATOM 4270 C CA . ALA B 1 231 ? -6.484 19.875 -2.475 1 92.31 231 ALA B CA 1
ATOM 4271 C C . ALA B 1 231 ? -5.301 20.766 -2.873 1 92.31 231 ALA B C 1
ATOM 4273 O O . ALA B 1 231 ? -4.465 21.109 -2.035 1 92.31 231 ALA B O 1
ATOM 4274 N N . LEU B 1 232 ? -5.27 21.203 -4.094 1 90.69 232 LEU B N 1
ATOM 4275 C CA . LEU B 1 232 ? -4.105 21.875 -4.656 1 90.69 232 LEU B CA 1
ATOM 4276 C C . LEU B 1 232 ? -3.922 23.25 -4.027 1 90.69 232 LEU B C 1
ATOM 4278 O O . LEU B 1 232 ? -2.822 23.594 -3.586 1 90.69 232 LEU B O 1
ATOM 4282 N N . PRO B 1 233 ? -4.957 24.016 -3.928 1 88.94 233 PRO B N 1
ATOM 4283 C CA . PRO B 1 233 ? -4.762 25.359 -3.383 1 88.94 233 PRO B CA 1
ATOM 4284 C C . PRO B 1 233 ? -4.246 25.344 -1.946 1 88.94 233 PRO B C 1
ATOM 4286 O O . PRO B 1 233 ? -3.318 26.078 -1.613 1 88.94 233 PRO B O 1
ATOM 4289 N N . ALA B 1 234 ? -4.793 24.547 -1.112 1 90.38 234 ALA B N 1
ATOM 4290 C CA . ALA B 1 234 ? -4.359 24.5 0.281 1 90.38 234 ALA B CA 1
ATOM 4291 C C . ALA B 1 234 ? -2.932 23.969 0.391 1 90.38 234 ALA B C 1
ATOM 4293 O O . ALA B 1 234 ? -2.135 24.484 1.179 1 90.38 234 ALA B O 1
ATOM 4294 N N . ASN B 1 235 ? -2.602 23.016 -0.394 1 89.75 235 ASN B N 1
ATOM 4295 C CA . ASN B 1 235 ? -1.256 22.453 -0.363 1 89.75 235 ASN B CA 1
ATOM 4296 C C . ASN B 1 235 ? -0.226 23.438 -0.909 1 89.75 235 ASN B C 1
ATOM 4298 O O . ASN B 1 235 ? 0.88 23.547 -0.375 1 89.75 235 ASN B O 1
ATOM 4302 N N . LEU B 1 236 ? -0.588 24.094 -1.943 1 90.75 236 LEU B N 1
ATOM 4303 C CA . LEU B 1 236 ? 0.305 25.109 -2.506 1 90.75 236 LEU B CA 1
ATOM 4304 C C . LEU B 1 236 ? 0.501 26.266 -1.535 1 90.75 236 LEU B C 1
ATOM 4306 O O . LEU B 1 236 ? 1.609 26.797 -1.402 1 90.75 236 LEU B O 1
ATOM 4310 N N . ALA B 1 237 ? -0.551 26.641 -0.922 1 93.19 237 ALA B N 1
ATOM 4311 C CA . ALA B 1 237 ? -0.457 27.719 0.057 1 93.19 237 ALA B CA 1
ATOM 4312 C C . ALA B 1 237 ? 0.426 27.312 1.234 1 93.19 237 ALA B C 1
ATOM 4314 O O . ALA B 1 237 ? 1.224 28.125 1.724 1 93.19 237 ALA B O 1
ATOM 4315 N N . MET B 1 238 ? 0.302 26.094 1.666 1 92.12 238 MET B N 1
ATOM 4316 C CA . MET B 1 238 ? 1.137 25.609 2.762 1 92.12 238 MET B CA 1
ATOM 4317 C C . MET B 1 238 ? 2.605 25.562 2.354 1 92.12 238 MET B C 1
ATOM 4319 O O . MET B 1 238 ? 3.48 25.938 3.139 1 92.12 238 MET B O 1
ATOM 4323 N N . ALA B 1 239 ? 2.824 25.141 1.184 1 89.31 239 ALA B N 1
ATOM 4324 C CA . ALA B 1 239 ? 4.191 25.141 0.672 1 89.31 239 ALA B CA 1
ATOM 4325 C C . ALA B 1 239 ? 4.754 26.562 0.587 1 89.31 239 ALA B C 1
ATOM 4327 O O . ALA B 1 239 ? 5.934 26.781 0.857 1 89.31 239 ALA B O 1
ATOM 4328 N N . ALA B 1 240 ? 3.92 27.5 0.159 1 92.88 240 ALA B N 1
ATOM 4329 C CA . ALA B 1 240 ? 4.34 28.891 0.068 1 92.88 240 ALA B CA 1
ATOM 4330 C C . ALA B 1 240 ? 4.695 29.453 1.444 1 92.88 240 ALA B C 1
ATOM 4332 O O . ALA B 1 240 ? 5.668 30.203 1.589 1 92.88 240 ALA B O 1
ATOM 4333 N N . ILE B 1 241 ? 3.916 29.078 2.426 1 93.94 241 ILE B N 1
ATOM 4334 C CA . ILE B 1 241 ? 4.176 29.547 3.783 1 93.94 241 ILE B CA 1
ATOM 4335 C C . ILE B 1 241 ? 5.48 28.938 4.297 1 93.94 241 ILE B C 1
ATOM 4337 O O . ILE B 1 241 ? 6.262 29.609 4.969 1 93.94 241 ILE B O 1
ATOM 4341 N N . GLU B 1 242 ? 5.707 27.734 3.994 1 89.81 242 GLU B N 1
ATOM 4342 C CA . GLU B 1 242 ? 6.953 27.094 4.391 1 89.81 242 GLU B CA 1
ATOM 4343 C C . GLU B 1 242 ? 8.156 27.75 3.713 1 89.81 242 GLU B C 1
ATOM 4345 O O . GLU B 1 242 ? 9.203 27.922 4.332 1 89.81 242 GLU B O 1
ATOM 4350 N N . ALA B 1 243 ? 7.996 28.031 2.479 1 89.44 243 ALA B N 1
ATOM 4351 C CA . ALA B 1 243 ? 9.07 28.734 1.763 1 89.44 243 ALA B CA 1
ATOM 4352 C C . ALA B 1 243 ? 9.305 30.125 2.34 1 89.44 243 ALA B C 1
ATOM 4354 O O . ALA B 1 243 ? 10.445 30.578 2.426 1 89.44 243 ALA B O 1
ATOM 4355 N N . LEU B 1 244 ? 8.203 30.797 2.65 1 90.75 244 LEU B N 1
ATOM 4356 C CA . LEU B 1 244 ? 8.312 32.125 3.254 1 90.75 244 LEU B CA 1
ATOM 4357 C C . LEU B 1 244 ? 9.086 32.062 4.57 1 90.75 244 LEU B C 1
ATOM 4359 O O . LEU B 1 244 ? 9.898 32.938 4.859 1 90.75 244 LEU B O 1
ATOM 4363 N N . PHE B 1 245 ? 8.859 31.078 5.332 1 91.69 245 PHE B N 1
ATOM 4364 C CA . PHE B 1 245 ? 9.555 30.891 6.602 1 91.69 245 PHE B CA 1
ATOM 4365 C C . PHE B 1 245 ? 11.047 30.672 6.375 1 91.69 245 PHE B C 1
ATOM 4367 O O . PHE B 1 245 ? 11.875 31.219 7.102 1 91.69 245 PHE B O 1
ATOM 4374 N N . GLN B 1 246 ? 11.406 29.891 5.387 1 86.5 246 GLN B N 1
ATOM 4375 C CA . GLN B 1 246 ? 12.805 29.641 5.059 1 86.5 246 GLN B CA 1
ATOM 4376 C C . GLN B 1 246 ? 13.508 30.938 4.625 1 86.5 246 GLN B C 1
ATOM 4378 O O . GLN B 1 246 ? 14.648 31.188 5.027 1 86.5 246 GLN B O 1
ATOM 4383 N N . TYR B 1 247 ? 12.828 31.703 3.92 1 86.44 247 TYR B N 1
ATOM 4384 C CA . TYR B 1 247 ? 13.43 32.875 3.336 1 86.44 247 TYR B CA 1
ATOM 4385 C C . TYR B 1 247 ? 13.484 34.031 4.348 1 86.44 247 TYR B C 1
ATOM 4387 O O . TYR B 1 247 ? 14.484 34.75 4.422 1 86.44 247 TYR B O 1
ATOM 4395 N N . ARG B 1 248 ? 12.469 34.156 5.109 1 87.31 248 ARG B N 1
ATOM 4396 C CA . ARG B 1 248 ? 12.359 35.344 5.961 1 87.31 248 ARG B CA 1
ATOM 4397 C C . ARG B 1 248 ? 12.984 35.094 7.328 1 87.31 248 ARG B C 1
ATOM 4399 O O . ARG B 1 248 ? 13.492 36 7.965 1 87.31 248 ARG B O 1
ATOM 4406 N N . ILE B 1 249 ? 12.953 33.875 7.742 1 85.88 249 ILE B N 1
ATOM 4407 C CA . ILE B 1 249 ? 13.383 33.625 9.109 1 85.88 249 ILE B CA 1
ATOM 4408 C C . ILE B 1 249 ? 14.695 32.844 9.109 1 85.88 249 ILE B C 1
ATOM 4410 O O . ILE B 1 249 ? 15.672 33.25 9.742 1 85.88 249 ILE B O 1
ATOM 4414 N N . MET B 1 250 ? 14.82 31.797 8.375 1 83.12 250 MET B N 1
ATOM 4415 C CA . MET B 1 250 ? 15.969 30.906 8.477 1 83.12 250 MET B CA 1
ATOM 4416 C C . MET B 1 250 ? 17.188 31.5 7.766 1 83.12 250 MET B C 1
ATOM 4418 O O . MET B 1 250 ? 18.312 31.344 8.227 1 83.12 250 MET B O 1
ATOM 4422 N N . LYS B 1 251 ? 16.969 32.188 6.695 1 82.38 251 LYS B N 1
ATOM 4423 C CA . LYS B 1 251 ? 18.094 32.75 5.961 1 82.38 251 LYS B CA 1
ATOM 4424 C C . LYS B 1 251 ? 18.797 33.812 6.781 1 82.38 251 LYS B C 1
ATOM 4426 O O . LYS B 1 251 ? 20.016 33.75 6.953 1 82.38 251 LYS B O 1
ATOM 4431 N N . PRO B 1 252 ? 18.047 34.75 7.336 1 79.88 252 PRO B N 1
ATOM 4432 C CA . PRO B 1 252 ? 18.734 35.719 8.18 1 79.88 252 PRO B CA 1
ATOM 4433 C C . PRO B 1 252 ? 19.344 35.125 9.438 1 79.88 252 PRO B C 1
ATOM 4435 O O . PRO B 1 252 ? 20.391 35.562 9.914 1 79.88 252 PRO B O 1
ATOM 4438 N N . TRP B 1 253 ? 18.734 34.125 9.977 1 79.44 253 TRP B N 1
ATOM 4439 C CA . TRP B 1 253 ? 19.234 33.438 11.172 1 79.44 253 TRP B CA 1
ATOM 4440 C C . TRP B 1 253 ? 20.578 32.781 10.891 1 79.44 253 TRP B C 1
ATOM 4442 O O . TRP B 1 253 ? 21.484 32.812 11.719 1 79.44 253 TRP B O 1
ATOM 4452 N N . LYS B 1 254 ? 20.672 32.219 9.734 1 76.25 254 LYS B N 1
ATOM 4453 C CA . LYS B 1 254 ? 21.922 31.547 9.352 1 76.25 254 LYS B CA 1
ATOM 4454 C C . LYS B 1 254 ? 23.062 32.562 9.211 1 76.25 254 LYS B C 1
ATOM 4456 O O . LYS B 1 254 ? 24.219 32.25 9.5 1 76.25 254 LYS B O 1
ATOM 4461 N N . ASN B 1 255 ? 22.688 33.75 8.859 1 77.88 255 ASN B N 1
ATOM 4462 C CA . ASN B 1 255 ? 23.688 34.781 8.617 1 77.88 255 ASN B CA 1
ATOM 4463 C C . ASN B 1 255 ? 24.078 35.5 9.906 1 77.88 255 ASN B C 1
ATOM 4465 O O . ASN B 1 255 ? 25.25 35.75 10.148 1 77.88 255 ASN B O 1
ATOM 4469 N N . SER B 1 256 ? 23.156 35.844 10.656 1 73.94 256 SER B N 1
ATOM 4470 C CA . SER B 1 256 ? 23.453 36.688 11.797 1 73.94 256 SER B CA 1
ATOM 4471 C C . SER B 1 256 ? 23.453 35.906 13.102 1 73.94 256 SER B C 1
ATOM 4473 O O . SER B 1 256 ? 23.984 36.375 14.109 1 73.94 256 SER B O 1
ATOM 4475 N N . ARG B 1 257 ? 23.062 34.656 13.141 1 72.88 257 ARG B N 1
ATOM 4476 C CA . ARG B 1 257 ? 22.938 33.812 14.312 1 72.88 257 ARG B CA 1
ATOM 4477 C C . ARG B 1 257 ? 22.266 34.531 15.469 1 72.88 257 ARG B C 1
ATOM 4479 O O . ARG B 1 257 ? 22.641 34.344 16.625 1 72.88 257 ARG B O 1
ATOM 4486 N N . SER B 1 258 ? 21.516 35.656 15.203 1 76.69 258 SER B N 1
ATOM 4487 C CA . SER B 1 258 ? 20.797 36.406 16.25 1 76.69 258 SER B CA 1
ATOM 4488 C C . SER B 1 258 ? 19.312 36.5 15.914 1 76.69 258 SER B C 1
ATOM 4490 O O . SER B 1 258 ? 18.938 36.625 14.742 1 76.69 258 SER B O 1
ATOM 4492 N N . PHE B 1 259 ? 18.5 36.188 16.953 1 77.5 259 PHE B N 1
ATOM 4493 C CA . PHE B 1 259 ? 17.062 36.344 16.797 1 77.5 259 PHE B CA 1
ATOM 4494 C C . PHE B 1 259 ? 16.594 37.688 17.344 1 77.5 259 PHE B C 1
ATOM 4496 O O . PHE B 1 259 ? 16.781 37.969 18.516 1 77.5 259 PHE B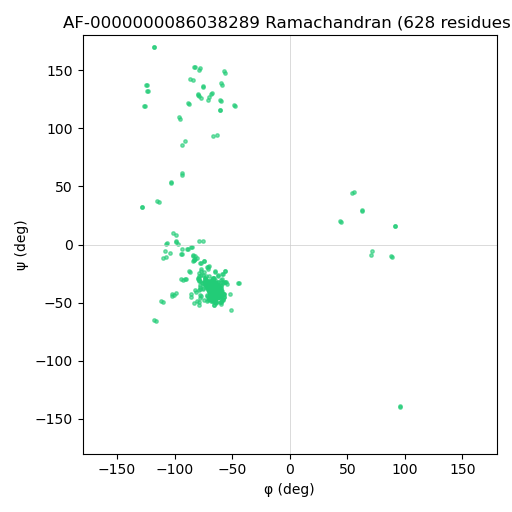 O 1
ATOM 4503 N N . SER B 1 260 ? 16.219 38.594 16.422 1 82.12 260 SER B N 1
ATOM 4504 C CA . SER B 1 260 ? 15.578 39.812 16.875 1 82.12 260 SER B CA 1
ATOM 4505 C C . SER B 1 260 ? 14.117 39.562 17.234 1 82.12 260 SER B C 1
ATOM 4507 O O . SER B 1 260 ? 13.523 38.594 16.812 1 82.12 260 SER B O 1
ATOM 4509 N N . VAL B 1 261 ? 13.57 40.344 18.141 1 85.44 261 VAL B N 1
ATOM 4510 C CA . VAL B 1 261 ? 12.188 40.25 18.609 1 85.44 261 VAL B CA 1
ATOM 4511 C C . VAL B 1 261 ? 11.234 40.375 17.438 1 85.44 261 VAL B C 1
ATOM 4513 O O . VAL B 1 261 ? 10.195 39.688 17.391 1 85.44 261 VAL B O 1
ATOM 4516 N N . SER B 1 262 ? 11.586 41.094 16.484 1 84.81 262 SER B N 1
ATOM 4517 C CA . SER B 1 262 ? 10.734 41.281 15.305 1 84.81 262 SER B CA 1
ATOM 4518 C C . SER B 1 262 ? 10.641 39.969 14.5 1 84.81 262 SER B C 1
ATOM 4520 O O . SER B 1 262 ? 9.57 39.656 13.984 1 84.81 262 SER B O 1
ATOM 4522 N N . VAL B 1 263 ? 11.695 39.219 14.484 1 87 263 VAL B N 1
ATOM 4523 C CA . VAL B 1 263 ? 11.75 37.969 13.742 1 87 263 VAL B CA 1
ATOM 4524 C C . VAL B 1 263 ? 10.906 36.906 14.453 1 87 263 VAL B C 1
ATOM 4526 O O . VAL B 1 263 ? 10.242 36.094 13.805 1 87 263 VAL B O 1
ATOM 4529 N N . ILE B 1 264 ? 10.836 37 15.734 1 87.19 264 ILE B N 1
ATOM 4530 C CA . ILE B 1 264 ? 10.055 36.062 16.516 1 87.19 264 ILE B CA 1
ATOM 4531 C C . ILE B 1 264 ? 8.562 36.281 16.25 1 87.19 264 ILE B C 1
ATOM 4533 O O . ILE B 1 264 ? 7.809 35.312 16.094 1 87.19 264 ILE B O 1
ATOM 4537 N N . TRP B 1 265 ? 8.195 37.562 16.172 1 90.88 265 TRP B N 1
ATOM 4538 C CA . TRP B 1 265 ? 6.797 37.875 15.906 1 90.88 265 TRP B CA 1
ATOM 4539 C C . TRP B 1 265 ? 6.422 37.469 14.477 1 90.88 265 TRP B C 1
ATOM 4541 O O . TRP B 1 265 ? 5.301 37 14.234 1 90.88 265 TRP B O 1
ATOM 4551 N N . GLU B 1 266 ? 7.289 37.594 13.625 1 92.12 266 GLU B N 1
ATOM 4552 C CA . GLU B 1 266 ? 7.039 37.156 12.25 1 92.12 266 GLU B CA 1
ATOM 4553 C C . GLU B 1 266 ? 6.906 35.625 12.164 1 92.12 266 GLU B C 1
ATOM 4555 O O . GLU B 1 266 ? 6.035 35.125 11.453 1 92.12 266 GLU B O 1
ATOM 4560 N N . ALA B 1 267 ? 7.781 35 12.867 1 91.12 267 ALA B N 1
ATOM 4561 C CA . ALA B 1 267 ? 7.711 33.562 12.898 1 91.12 267 ALA B CA 1
ATOM 4562 C C . ALA B 1 267 ? 6.371 33.094 13.461 1 91.12 267 ALA B C 1
ATOM 4564 O O . ALA B 1 267 ? 5.77 32.125 12.938 1 91.12 267 ALA B O 1
ATOM 4565 N N . PHE B 1 268 ? 5.895 33.781 14.445 1 93.19 268 PHE B N 1
ATOM 4566 C CA . PHE B 1 268 ? 4.617 33.438 15.062 1 93.19 268 PHE B CA 1
ATOM 4567 C C . PHE B 1 268 ? 3.469 33.656 14.086 1 93.19 268 PHE B C 1
ATOM 4569 O O . PHE B 1 268 ? 2.547 32.844 14.008 1 93.19 268 PHE B O 1
ATOM 4576 N N . SER B 1 269 ? 3.541 34.719 13.391 1 94.94 269 SER B N 1
ATOM 4577 C CA . SER B 1 269 ? 2.498 35.062 12.422 1 94.94 269 SER B CA 1
ATOM 4578 C C . SER B 1 269 ? 2.463 34.031 11.289 1 94.94 269 SER B C 1
ATOM 4580 O O . SER B 1 269 ? 1.389 33.594 10.867 1 94.94 269 SER B O 1
ATOM 4582 N N . ILE B 1 270 ? 3.617 33.531 10.867 1 95.19 270 ILE B N 1
ATOM 4583 C CA . ILE B 1 270 ? 3.705 32.562 9.781 1 95.19 270 ILE B CA 1
ATOM 4584 C C . ILE B 1 270 ? 3.152 31.219 10.25 1 95.19 270 ILE B C 1
ATOM 4586 O O . ILE B 1 270 ? 2.41 30.562 9.516 1 95.19 270 ILE B O 1
ATOM 4590 N N . ALA B 1 271 ? 3.555 30.875 11.406 1 95.12 271 ALA B N 1
ATOM 4591 C CA . ALA B 1 271 ? 3.057 29.609 11.953 1 95.12 271 ALA B CA 1
ATOM 4592 C C . ALA B 1 271 ? 1.539 29.656 12.109 1 95.12 271 ALA B C 1
ATOM 4594 O O . ALA B 1 271 ? 0.862 28.641 11.859 1 95.12 271 ALA B O 1
ATOM 4595 N N . TYR B 1 272 ? 1.069 30.797 12.516 1 96 272 TYR B N 1
ATOM 4596 C CA . TYR B 1 272 ? -0.375 30.938 12.664 1 96 272 TYR B CA 1
ATOM 4597 C C . TYR B 1 272 ? -1.074 30.859 11.312 1 96 272 TYR B C 1
ATOM 4599 O O . TYR B 1 272 ? -2.137 30.25 11.188 1 96 272 TYR B O 1
ATOM 4607 N N . MET B 1 273 ? -0.543 31.484 10.32 1 96.31 273 MET B N 1
ATOM 4608 C CA . MET B 1 273 ? -1.097 31.375 8.969 1 96.31 273 MET B CA 1
ATOM 4609 C C . MET B 1 273 ? -1.132 29.922 8.508 1 96.31 273 MET B C 1
ATOM 4611 O O . MET B 1 273 ? -2.111 29.484 7.898 1 96.31 273 MET B O 1
ATOM 4615 N N . HIS B 1 274 ? -0.071 29.203 8.781 1 95.94 274 HIS B N 1
ATOM 4616 C CA . HIS B 1 274 ? -0.003 27.781 8.445 1 95.94 274 HIS B CA 1
ATOM 4617 C C . HIS B 1 274 ? -1.103 27 9.148 1 95.94 274 HIS B C 1
ATOM 4619 O O . HIS B 1 274 ? -1.732 26.125 8.539 1 95.94 274 HIS B O 1
ATOM 4625 N N . SER B 1 275 ? -1.378 27.312 10.359 1 96.62 275 SER B N 1
ATOM 4626 C CA . SER B 1 275 ? -2.426 26.641 11.117 1 96.62 275 SER B CA 1
ATOM 4627 C C . SER B 1 275 ? -3.803 26.906 10.523 1 96.62 275 SER B C 1
ATOM 4629 O O . SER B 1 275 ? -4.641 26 10.453 1 96.62 275 SER B O 1
ATOM 4631 N N . LEU B 1 276 ? -4.008 28.094 10.102 1 96.12 276 LEU B N 1
ATOM 4632 C CA . LEU B 1 276 ? -5.285 28.438 9.492 1 96.12 276 LEU B CA 1
ATOM 4633 C C . LEU B 1 276 ? -5.492 27.672 8.195 1 96.12 276 LEU B C 1
ATOM 4635 O O . LEU B 1 276 ? -6.613 27.266 7.879 1 96.12 276 LEU B O 1
ATOM 4639 N N . LEU B 1 277 ? -4.426 27.484 7.52 1 95.31 277 LEU B N 1
ATOM 4640 C CA . LEU B 1 277 ? -4.52 26.75 6.262 1 95.31 277 LEU B CA 1
ATOM 4641 C C . LEU B 1 277 ? -4.863 25.281 6.508 1 95.31 277 LEU B C 1
ATOM 4643 O O . LEU B 1 277 ? -5.586 24.672 5.719 1 95.31 277 LEU B O 1
ATOM 4647 N N . ILE B 1 278 ? -4.332 24.703 7.559 1 95.56 278 ILE B N 1
ATOM 4648 C CA . ILE B 1 278 ? -4.66 23.328 7.914 1 95.56 278 ILE B CA 1
ATOM 4649 C C . ILE B 1 278 ? -6.152 23.203 8.211 1 95.56 278 ILE B C 1
ATOM 4651 O O . ILE B 1 278 ? -6.801 22.25 7.793 1 95.56 278 ILE B O 1
ATOM 4655 N N . VAL B 1 279 ? -6.707 24.172 8.891 1 95.69 279 VAL B N 1
ATOM 4656 C CA . VAL B 1 279 ? -8.133 24.188 9.195 1 95.69 279 VAL B CA 1
ATOM 4657 C C . VAL B 1 279 ? -8.945 24.25 7.906 1 95.69 279 VAL B C 1
ATOM 4659 O O . VAL B 1 279 ? -9.906 23.5 7.723 1 95.69 279 VAL B O 1
ATOM 4662 N N . ILE B 1 280 ? -8.5 25.125 7.027 1 95.12 280 ILE B N 1
ATOM 4663 C CA . ILE B 1 280 ? -9.203 25.281 5.758 1 95.12 280 ILE B CA 1
ATOM 4664 C C . ILE B 1 280 ? -9.141 23.969 4.977 1 95.12 280 ILE B C 1
ATOM 4666 O O . ILE B 1 280 ? -10.125 23.562 4.355 1 95.12 280 ILE B O 1
ATOM 4670 N N . ASP B 1 281 ? -8.039 23.344 5.023 1 95.25 281 ASP B N 1
ATOM 4671 C CA . ASP B 1 281 ? -7.875 22.062 4.336 1 95.25 281 ASP B CA 1
ATOM 4672 C C . ASP B 1 281 ? -8.852 21.016 4.871 1 95.25 281 ASP B C 1
ATOM 4674 O O . ASP B 1 281 ? -9.453 20.266 4.102 1 95.25 281 ASP B O 1
ATOM 4678 N N . VAL B 1 282 ? -8.992 20.969 6.141 1 96 282 VAL B N 1
ATOM 4679 C CA . VAL B 1 282 ? -9.914 20.016 6.75 1 96 282 VAL B CA 1
ATOM 4680 C C . VAL B 1 282 ? -11.344 20.344 6.316 1 96 282 VAL B C 1
ATOM 4682 O O . VAL B 1 282 ? -12.117 19.438 6.004 1 96 282 VAL B O 1
ATOM 4685 N N . ILE B 1 283 ? -11.68 21.562 6.262 1 95.5 283 ILE B N 1
ATOM 4686 C CA . ILE B 1 283 ? -13.023 21.984 5.883 1 95.5 283 ILE B CA 1
ATOM 4687 C C . ILE B 1 283 ? -13.297 21.594 4.43 1 95.5 283 ILE B C 1
ATOM 4689 O O . ILE B 1 283 ? -14.383 21.109 4.098 1 95.5 283 ILE B O 1
ATOM 4693 N N . ILE B 1 284 ? -12.328 21.844 3.582 1 95.38 284 ILE B N 1
ATOM 4694 C CA . ILE B 1 284 ? -12.469 21.5 2.172 1 95.38 284 ILE B CA 1
ATOM 4695 C C . ILE B 1 284 ? -12.75 20.016 2.029 1 95.38 284 ILE B C 1
ATOM 4697 O O . ILE B 1 284 ? -13.617 19.609 1.251 1 95.38 284 ILE B O 1
ATOM 4701 N N . ASN B 1 285 ? -12.055 19.188 2.773 1 95.31 285 ASN B N 1
ATOM 4702 C CA . ASN B 1 285 ? -12.258 17.75 2.715 1 95.31 285 ASN B CA 1
ATOM 4703 C C . ASN B 1 285 ? -13.617 17.359 3.271 1 95.31 285 ASN B C 1
ATOM 4705 O O . ASN B 1 285 ? -14.227 16.391 2.807 1 95.31 285 ASN B O 1
ATOM 4709 N N . CYS B 1 286 ? -14.102 18.062 4.219 1 94.62 286 CYS B N 1
ATOM 4710 C CA . CYS B 1 286 ? -15.445 17.812 4.738 1 94.62 286 CYS B CA 1
ATOM 4711 C C . CYS B 1 286 ? -16.5 18.109 3.682 1 94.62 286 CYS B C 1
ATOM 4713 O O . CYS B 1 286 ? -17.453 17.328 3.51 1 94.62 286 CYS B O 1
ATOM 4715 N N . MET B 1 287 ? -16.312 19.188 3.012 1 93.81 287 MET B N 1
ATOM 4716 C CA . MET B 1 287 ? -17.281 19.547 1.978 1 93.81 287 MET B CA 1
ATOM 4717 C C . MET B 1 287 ? -17.203 18.578 0.802 1 93.81 287 MET B C 1
ATOM 4719 O O . MET B 1 287 ? -18.234 18.281 0.18 1 93.81 287 MET B O 1
ATOM 4723 N N . LEU B 1 288 ? -16.031 18.188 0.516 1 93.25 288 LEU B N 1
ATOM 4724 C CA . LEU B 1 288 ? -15.867 17.172 -0.518 1 93.25 288 LEU B CA 1
ATOM 4725 C C . LEU B 1 288 ? -16.609 15.891 -0.143 1 93.25 288 LEU B C 1
ATOM 4727 O O . LEU B 1 288 ? -17.297 15.297 -0.983 1 93.25 288 LEU B O 1
ATOM 4731 N N . TYR B 1 289 ? -16.484 15.5 1.081 1 93.25 289 TYR B N 1
ATOM 4732 C CA . TYR B 1 289 ? -17.203 14.32 1.569 1 93.25 289 TYR B CA 1
ATOM 4733 C C . TYR B 1 289 ? -18.703 14.477 1.401 1 93.25 289 TYR B C 1
ATOM 4735 O O . TYR B 1 289 ? -19.375 13.57 0.915 1 93.25 289 TYR B O 1
ATOM 4743 N N . LYS B 1 290 ? -19.203 15.594 1.797 1 90 290 LYS B N 1
ATOM 4744 C CA . LYS B 1 290 ? -20.641 15.844 1.699 1 90 290 LYS B CA 1
ATOM 4745 C C . LYS B 1 290 ? -21.109 15.844 0.245 1 90 290 LYS B C 1
ATOM 4747 O O . LYS B 1 290 ? -22.172 15.328 -0.069 1 90 290 LYS B O 1
ATOM 4752 N N . SER B 1 291 ? -20.297 16.406 -0.564 1 88.31 291 SER B N 1
ATOM 4753 C CA . SER B 1 291 ? -20.625 16.438 -1.986 1 88.31 291 SER B CA 1
ATOM 4754 C C . SER B 1 291 ? -20.625 15.031 -2.584 1 88.31 291 SER B C 1
ATOM 4756 O O . SER B 1 291 ? -21.5 14.695 -3.389 1 88.31 291 SER B O 1
ATOM 4758 N N . CYS B 1 292 ? -19.609 14.25 -2.238 1 86.81 292 CYS B N 1
ATOM 4759 C CA . CYS B 1 292 ? -19.516 12.883 -2.74 1 86.81 292 CYS B CA 1
ATOM 4760 C C . CYS B 1 292 ? -20.672 12.031 -2.227 1 86.81 292 CYS B C 1
ATOM 4762 O O . CYS B 1 292 ? -21.219 11.203 -2.959 1 86.81 292 CYS B O 1
ATOM 4764 N N . ARG B 1 293 ? -21.047 12.219 -1.051 1 84.88 293 ARG B N 1
ATOM 4765 C CA . ARG B 1 293 ? -22.141 11.461 -0.456 1 84.88 293 ARG B CA 1
ATOM 4766 C C . ARG B 1 293 ? -23.469 11.828 -1.102 1 84.88 293 ARG B C 1
ATOM 4768 O O . ARG B 1 293 ? -24.312 10.961 -1.326 1 84.88 293 ARG B O 1
ATOM 4775 N N . LYS B 1 294 ? -23.672 13.039 -1.345 1 82.38 294 LYS B N 1
ATOM 4776 C CA . LYS B 1 294 ? -24.891 13.5 -2.002 1 82.38 294 LYS B CA 1
ATOM 4777 C C . LYS B 1 294 ? -25 12.93 -3.416 1 82.38 294 LYS B C 1
ATOM 4779 O O . LYS B 1 294 ? -26.062 12.477 -3.828 1 82.38 294 LYS B O 1
ATOM 4784 N N . SER B 1 295 ? -23.938 12.961 -4.109 1 79.19 295 SER B N 1
ATOM 4785 C CA . SER B 1 295 ? -23.922 12.43 -5.473 1 79.19 295 SER B CA 1
ATOM 4786 C C . SER B 1 295 ? -24.156 10.922 -5.484 1 79.19 295 SER B C 1
ATOM 4788 O O . SER B 1 295 ? -24.812 10.398 -6.387 1 79.19 295 SER B O 1
ATOM 4790 N N . SER B 1 296 ? -23.547 10.289 -4.555 1 74.25 296 SER B N 1
ATOM 4791 C CA . SER B 1 296 ? -23.75 8.844 -4.457 1 74.25 296 SER B CA 1
ATOM 4792 C C . SER B 1 296 ? -25.203 8.5 -4.152 1 74.25 296 SER B C 1
ATOM 4794 O O . SER B 1 296 ? -25.719 7.492 -4.633 1 74.25 296 SER B O 1
ATOM 4796 N N . TRP B 1 297 ? -25.844 9.266 -3.357 1 68 297 TRP B N 1
ATOM 4797 C CA . TRP B 1 297 ? -27.266 9.094 -3.047 1 68 297 TRP B CA 1
ATOM 4798 C C . TRP B 1 297 ? -28.125 9.32 -4.285 1 68 297 TRP B C 1
ATOM 4800 O O . TRP B 1 297 ? -29.062 8.562 -4.543 1 68 297 TRP B O 1
ATOM 4810 N N . GLU B 1 298 ? -27.719 10.266 -4.938 1 67.5 298 GLU B N 1
ATOM 4811 C CA . GLU B 1 298 ? -28.469 10.594 -6.141 1 67.5 298 GLU B CA 1
ATOM 4812 C C . GLU B 1 298 ? -28.312 9.516 -7.211 1 67.5 298 GLU B C 1
ATOM 4814 O O . GLU B 1 298 ? -29.234 9.242 -7.973 1 67.5 298 GLU B O 1
ATOM 4819 N N . SER B 1 299 ? -27.078 9.133 -7.277 1 59.94 299 SER B N 1
ATOM 4820 C CA . SER B 1 299 ? -26.828 8.133 -8.305 1 59.94 299 SER B CA 1
ATOM 4821 C C . SER B 1 299 ? -27.266 6.742 -7.855 1 59.94 299 SER B C 1
ATOM 4823 O O . SER B 1 299 ? -27.328 5.809 -8.656 1 59.94 299 SER B O 1
ATOM 4825 N N . GLY B 1 300 ? -27.859 6.648 -6.637 1 52.44 300 GLY B N 1
ATOM 4826 C CA . GLY B 1 300 ? -28.344 5.375 -6.129 1 52.44 300 GLY B CA 1
ATOM 4827 C C . GLY B 1 300 ? -27.219 4.418 -5.75 1 52.44 300 GLY B C 1
ATOM 4828 O O . GLY B 1 300 ? -27.484 3.312 -5.27 1 52.44 300 GLY B O 1
ATOM 4829 N N . VAL B 1 301 ? -26.188 4.734 -6.043 1 46.88 301 VAL B N 1
ATOM 4830 C CA . VAL B 1 301 ? -25 3.871 -6.012 1 46.88 301 VAL B CA 1
ATOM 4831 C C . VAL B 1 301 ? -24.484 3.758 -4.582 1 46.88 301 VAL B C 1
ATOM 4833 O O . VAL B 1 301 ? -24.203 2.656 -4.105 1 46.88 301 VAL B O 1
ATOM 4836 N N . ASP B 1 302 ? -24.203 4.988 -3.715 1 45.59 302 ASP B N 1
ATOM 4837 C CA . ASP B 1 302 ? -23.5 5.254 -2.463 1 45.59 302 ASP B CA 1
ATOM 4838 C C . ASP B 1 302 ? -24.312 4.758 -1.266 1 45.59 302 ASP B C 1
ATOM 4840 O O . ASP B 1 302 ? -23.734 4.387 -0.237 1 45.59 302 ASP B O 1
ATOM 4844 N N . TYR B 1 303 ? -25.578 5.047 -1.178 1 42.41 303 TYR B N 1
ATOM 4845 C CA . TYR B 1 303 ? -26.438 4.621 -0.077 1 42.41 303 TYR B CA 1
ATOM 4846 C C . TYR B 1 303 ? -26.203 3.156 0.269 1 42.41 303 TYR B C 1
ATOM 4848 O O . TYR B 1 303 ? -26.203 2.781 1.443 1 42.41 303 TYR B O 1
ATOM 4856 N N . HIS B 1 304 ? -25.906 2.389 -0.688 1 42.06 304 HIS B N 1
ATOM 4857 C CA . HIS B 1 304 ? -25.719 0.97 -0.412 1 42.06 304 HIS B CA 1
ATOM 4858 C C . HIS B 1 304 ? -24.344 0.716 0.203 1 42.06 304 HIS B C 1
ATOM 4860 O O . HIS B 1 304 ? -24.203 -0.115 1.104 1 42.06 304 HIS B O 1
ATOM 4866 N N . LEU B 1 305 ? -23.359 1.514 -0.046 1 43.03 305 LEU B N 1
ATOM 4867 C CA . LEU B 1 305 ? -22.016 1.448 0.542 1 43.03 305 LEU B CA 1
ATOM 4868 C C . LEU B 1 305 ? -22.016 2.033 1.95 1 43.03 305 LEU B C 1
ATOM 4870 O O . LEU B 1 305 ? -21.375 1.487 2.854 1 43.03 305 LEU B O 1
ATOM 4874 N N . GLU B 1 306 ? -22.562 3.232 2.24 1 43.56 306 GLU B N 1
ATOM 4875 C CA . GLU B 1 306 ? -22.688 3.93 3.516 1 43.56 306 GLU B CA 1
ATOM 4876 C C . GLU B 1 306 ? -23.5 3.109 4.512 1 43.56 306 GLU B C 1
ATOM 4878 O O . GLU B 1 306 ? -23.188 3.068 5.703 1 43.56 306 GLU B O 1
ATOM 4883 N N . LEU B 1 307 ? -24.562 2.668 4.23 1 43.22 307 LEU B N 1
ATOM 4884 C CA . LEU B 1 307 ? -25.375 1.885 5.148 1 43.22 307 LEU B CA 1
ATOM 4885 C C . LEU B 1 307 ? -24.641 0.638 5.613 1 43.22 307 LEU B C 1
ATOM 4887 O O . LEU B 1 307 ? -24.844 0.169 6.734 1 43.22 307 LEU B O 1
ATOM 4891 N N . GLU B 1 308 ? -23.797 0.089 4.879 1 45.94 308 GLU B N 1
ATOM 4892 C CA . GLU B 1 308 ? -22.984 -1.085 5.16 1 45.94 308 GLU B CA 1
ATOM 4893 C C . GLU B 1 308 ? -21.891 -0.767 6.184 1 45.94 308 GLU B C 1
ATOM 4895 O O . GLU B 1 308 ? -21.641 -1.565 7.086 1 45.94 308 GLU B O 1
ATOM 4900 N N . LEU B 1 309 ? -21.141 0.298 6.008 1 43.44 309 LEU B N 1
ATOM 4901 C CA . LEU B 1 309 ? -20.125 0.789 6.93 1 43.44 309 LEU B CA 1
ATOM 4902 C C . LEU B 1 309 ? -20.75 1.281 8.227 1 43.44 309 LEU B C 1
ATOM 4904 O O . LEU B 1 309 ? -20.188 1.091 9.305 1 43.44 309 LEU B O 1
ATOM 4908 N N . GLU B 1 310 ? -21.766 2.041 8.391 1 43.16 310 GLU B N 1
ATOM 4909 C CA . GLU B 1 310 ? -22.438 2.562 9.578 1 43.16 310 GLU B CA 1
ATOM 4910 C C . GLU B 1 310 ? -23.016 1.433 10.43 1 43.16 310 GLU B C 1
ATOM 4912 O O . GLU B 1 310 ? -22.984 1.489 11.656 1 43.16 310 GLU B O 1
ATOM 4917 N N . GLU B 1 311 ? -23.625 0.497 9.984 1 41.69 311 GLU B N 1
ATOM 4918 C CA . GLU B 1 311 ? -24.234 -0.543 10.805 1 41.69 311 GLU B CA 1
ATOM 4919 C C . GLU B 1 311 ? -23.172 -1.384 11.508 1 41.69 311 GLU B C 1
ATOM 4921 O O . GLU B 1 311 ? -23.422 -1.936 12.586 1 41.69 311 GLU B O 1
ATOM 4926 N N . GLU B 1 312 ? -22.031 -1.568 10.992 1 39.66 312 GLU B N 1
ATOM 4927 C CA . GLU B 1 312 ? -20.969 -2.299 11.68 1 39.66 312 GLU B CA 1
ATOM 4928 C C . GLU B 1 312 ? -20.438 -1.505 12.867 1 39.66 312 GLU B C 1
ATOM 4930 O O . GLU B 1 312 ? -19.969 -2.088 13.852 1 39.66 312 GLU B O 1
ATOM 4935 N N . ASP B 1 313 ? -20.312 -0.245 12.875 1 36.06 313 ASP B N 1
ATOM 4936 C CA . ASP B 1 313 ? -19.938 0.567 14.031 1 36.06 313 ASP B CA 1
ATOM 4937 C C . ASP B 1 313 ? -20.984 0.447 15.141 1 36.06 313 ASP B C 1
ATOM 4939 O O . ASP B 1 313 ? -20.656 0.593 16.312 1 36.06 313 ASP B O 1
ATOM 4943 N N . LEU B 1 314 ? -22.328 0.338 14.891 1 35.69 314 LEU B N 1
ATOM 4944 C CA . LEU B 1 314 ? -23.312 0.219 15.953 1 35.69 314 LEU B CA 1
ATOM 4945 C C . LEU B 1 314 ? -23.219 -1.141 16.641 1 35.69 314 LEU B C 1
ATOM 4947 O O . LEU B 1 314 ? -23.641 -1.296 17.781 1 35.69 314 LEU B O 1
ATOM 4951 N N . GLU B 1 315 ? -22.766 -2.129 15.961 1 37.28 315 GLU B N 1
ATOM 4952 C CA . GLU B 1 315 ? -22.766 -3.383 16.719 1 37.28 315 GLU B CA 1
ATOM 4953 C C . GLU B 1 315 ? -21.406 -3.604 17.391 1 37.28 315 GLU B C 1
ATOM 4955 O O . GLU B 1 315 ? -21.234 -4.566 18.141 1 37.28 315 GLU B O 1
ATOM 4960 N N . ALA B 1 316 ? -20.422 -2.771 17.188 1 33.84 316 ALA B N 1
ATOM 4961 C CA . ALA B 1 316 ? -19.219 -2.908 17.984 1 33.84 316 ALA B CA 1
ATOM 4962 C C . ALA B 1 316 ? -19.281 -2.023 19.234 1 33.84 316 ALA B C 1
ATOM 4964 O O . ALA B 1 316 ? -19.859 -0.937 19.188 1 33.84 316 ALA B O 1
#

Organism: Dendrobium nobile (NCBI:txid94219)

Foldseek 3Di:
DVVLVVLLVVLVVLCVLCVVVLLVLLQPQVLVLLLLLLVLLLDDLVVDVQLVVQLVVVVVVCVVLVQDPPDPLVNVVSSNVSSVVRSCVRSVVSCLPRVLLSLLQLLVQLVCPPPRDDDRDDPVLSVLLSVALNQLVVVLVVLLVVLVVVLVVVLSVVNVVCVVVVVDDPVVSVVSSVVSVVVSVVSNLQSVLLSLLLSSQCSVQVHHHCVSSVVSVVLCVPPVVSSSVSLVVLVVVLVVLSVVCSVQAVVVCVVPVDDDPVSVVVSSVSSSVNSSSVSSNSSSSSSSVVVSQVVCVVVVNCVVVSVVSNVVVVVD/DVVLVVLLVVLVVLCVLCVVVLLVLLQPQVLVLLLLLLVLLLDDLVVDVQLVVQLVVVVVVCVVLVQDPPDPLVNVVSSNVSSVVRSCVRSVVSCLPRVLLSLLQLLVQLVCPPPNDDDRDDPVLSVLLSVALNQLVVVLVVLLVVLVVVLVVVLSVVNVVCVVVVVDDPVVSVVSSVVSVVVSVVSNLQSVLLSLLLSSQCSVLVHHHCVSSVVSVVLCVPPVVSSSVSLVVLVVVLVVLSVVCSVQAVVVCVVPVDDDPVSVVVSSVSSSVNSSSVSSNSSSSSSSVVVSQVVCVVVVNCVVVSVVSNVVSVVD

Radius of gyration: 27.07 Å; Cα contacts (8 Å, |Δi|>4): 656; chains: 2; bounding box: 55×82×51 Å

Secondary structure (DSSP, 8-state):
-HHHHHHHHHHHHHHHHTHHHHHHHIIIIIHHHHHHHHHHHH--TTT-HHHHHHHHHHHHHHHHHT--TT-HHHHHHHHHHHHHHHHHHHHHHHIIIIIHHHHHHHHHHHHTTTSS--PPPPHHHHHHHHHHHHHHHHHHHHHHHHHHHHHHHHHHHHHHHHHHTT---HHHHHHHHHHHHHHHHHHHHHHHHHHHHHHHHHHHHT--TTHHHHHHHHHHTT-HHHHHHHHHHHHHHHHHHHHHHIIIIIHHHHHH----HHHHHHHHHHHHHHHHHHHHHHHHHHHHHHHHHHHHHHTTSSHHHHHHHHHHHHH-/-HHHHHHHHHHHHHHHHTHHHHHHHIIIIIHHHHHHHHHHHH--TTT-HHHHHHHHHHHHHHHHHT--TT-HHHHHHHHHHHHHHHHHHHHHHHIIIIIHHHHHHHHHHHHTTTSS--PPPPHHHHHHHHHHHHHHHHHHHHHHHHHHHHHHHHHHHHHHHHHHTT---HHHHHHHHHHHHHHHHHHHHHHHHHHHHHHHHHHHHT--TTHHHHHHHHHHTT-HHHHHHHHHHHHHHHHHHHHHHIIIIIHHHHHH----HHHHHHHHHHHHHHHHHHHHHHHHHHHHHHHHHHHHHHHTSSHHHHHHHHHHHHH-

pLDDT: mean 85.96, std 12.62, range [32.03, 96.69]

Nearest PDB structures (foldseek):
  7sqc-assembly1_1Y  TM=1.849E-01  e=5.263E+00  Chlamydomonas reinhardtii
  3wme-assembly1_A  TM=1.326E-01  e=4.235E+00  Cyanidioschyzon merolae strain 10D
  7n6g-assembly1_3X  TM=1.312E-01  e=3.560E+00  Chlamydomonas reinhardtii
  9f63-assembly1_A  TM=3.811E-01  e=2.140E-01  Saccharomyces cerevisiae
  3wme-assembly1_A  TM=1.694E-01  e=3.914E+00  Cyanidioschyzon merolae strain 10D

Solvent-accessible surface area (backbone atoms only — not comparable to full-atom values): 32547 Å² total; per-residue (Å²): 110,67,68,50,53,52,44,50,51,52,30,52,51,52,47,63,71,44,37,70,64,51,52,49,42,21,62,66,33,26,21,64,41,32,42,44,42,51,54,39,57,60,56,51,48,89,80,34,68,70,45,33,53,44,37,50,40,51,48,40,29,39,51,37,58,64,48,64,80,82,38,66,62,54,53,51,48,46,51,52,49,36,34,49,54,49,25,50,64,71,34,41,70,38,44,73,46,36,38,48,52,36,54,50,50,51,48,58,57,53,66,44,54,83,60,79,84,83,65,82,74,54,70,66,57,53,52,55,43,45,67,18,43,51,47,29,50,52,47,36,53,49,48,53,50,22,52,53,26,28,50,50,50,51,52,42,50,52,53,46,52,36,52,72,68,63,60,76,46,74,66,51,52,51,51,50,49,54,50,49,53,52,51,48,51,52,52,50,50,52,52,51,50,36,44,52,33,13,55,46,43,12,60,75,56,61,36,47,37,66,56,22,44,52,50,27,51,60,60,37,58,96,39,53,67,56,52,48,58,64,47,41,59,49,52,51,50,46,51,51,50,48,50,46,45,40,60,68,49,50,48,51,31,73,71,62,74,55,86,52,72,67,54,53,52,48,51,50,52,51,24,44,52,45,13,48,42,52,52,50,45,53,42,42,42,46,43,49,48,54,51,45,50,51,50,22,45,71,69,63,45,34,57,32,46,53,58,32,61,46,54,58,48,72,75,96,111,66,68,52,52,52,44,51,50,51,30,52,51,51,46,62,72,43,37,70,64,50,51,49,41,22,62,65,33,27,22,64,41,32,43,44,42,51,56,39,57,62,57,50,47,90,80,33,69,70,45,34,52,46,37,50,40,51,47,40,28,40,53,37,56,64,50,64,80,82,39,65,63,55,53,52,48,45,52,50,49,36,34,48,55,50,26,49,65,71,33,41,70,38,46,72,46,35,39,48,52,36,52,51,52,52,48,58,58,52,67,44,56,83,58,80,83,82,65,82,73,55,69,67,58,53,54,56,43,44,66,18,43,51,47,28,50,53,47,37,54,48,49,54,51,22,51,53,27,28,51,52,50,51,50,42,49,53,50,47,52,36,54,73,68,64,59,76,46,72,65,52,52,52,52,51,50,53,49,49,52,52,50,48,51,52,53,50,51,53,50,49,50,35,43,54,33,13,53,46,43,11,60,76,56,62,34,47,38,64,57,22,44,53,49,27,52,61,59,36,59,96,38,53,69,55,51,49,59,64,47,42,60,49,51,52,50,47,51,49,50,47,50,48,44,39,59,68,48,48,49,51,33,72,71,63,74,56,85,52,72,67,55,53,54,50,51,50,51,51,24,46,54,46,13,48,44,54,52,49,44,53,42,41,42,45,45,49,49,54,51,43,51,52,50,22,48,70,68,62,45,36,55,27,48,53,57,32,60,46,54,56,46,72,76,99

Sequence (632 aa):
MGKVIKTLRKSINAFLHFYHSLASIAAILIFPFSASVILSQSLSPSYFPILRTLYHRIQLLFQAAGFPASSQFFSLLNLKLSQTIFSFTATLPFTLTLLLLAKASVILIVKEFPCKRFTPPPFSSLLRLFSFLLPTHLFNSFIILSANAAFFSIIFLVFNVFDALHISSVNVILVLSAGSAIFYSIVLANTMVVCNLAIVVAAMESCGGYLPILKACVLIRGREATAITLALPANLAMAAIEALFQYRIMKPWKNSRSFSVSVIWEAFSIAYMHSLLIVIDVIINCMLYKSCRKSSWESGVDYHLELELEEEDLEAMGKVIKTLRKSINAFLHFYHSLASIAAILIFPFSASVILSQSLSPSYFPILRTLYHRIQLLFQAAGFPASSQFFSLLNLKLSQTIFSFTATLPFTLTLLLLAKASVILIVKEFPCKRFTPPPFSSLLRLFSFLLPTHLFNSFIILSANAAFFSIIFLVFNVFDALHISSVNVILVLSAGSAIFYSIVLANTMVVCNLAIVVAAMESCGGYLPILKACVLIRGREATAITLALPANLAMAAIEALFQYRIMKPWKNSRSFSVSVIWEAFSIAYMHSLLIVIDVIINCMLYKSCRKSSWESGVDYHLELELEEEDLEA